Protein AF-A0A8J4TNG2-F1 (afdb_monomer_lite)

Sequence (404 aa):
MTASLLCIRSDELREALTSHCVVARGETIVRPNTVEKATEVRDAMSKALEEDKEQNIGILDIFGFENFKRNSFEQLCINIANEQIQFYFNQHIFAWEQDEYLNEGVDVRVIEYEDNRPLLDLFLQKPMEKFEDNLKSKNFSRPMRVDLGFGINHYAGKVVYNASGFLSKNRDTLPADIILLLRSSENELISRLVTNPLTKTGNLAHTKAKGTGSGKFGSRQPSPQRSVNIVKGENGAESIHHPRETTNMRTQTVASYFRYSLMDLLSKMVAGQPHFVRCIKPNNERQAHNFDKEKVLIQLRYTGILETAKIRRQGYSHRILFANFIQRYYMLAFRVDEEPAVSPETCTAILEKTKLENWALGKTKDSFHVLMFSSAFRGHMVRKSMADDKTKAKQDAVIVQLQA

pLDDT: mean 72.47, std 20.65, range [26.12, 95.56]

Radius of gyration: 33.09 Å; chains: 1; bounding box: 80×75×89 Å

Foldseek 3Di:
DVCVVVVHDPVVVVQVLQWDWDDDPNDIDIDGDDPVSSVVSVVVVVVVVPPPPPPDDDDDDADFQDADPEAELVNVLRLLLNLVVVQVVCCVVQVVVVVQCVQQVHDADPQDDDDCVLVNCLQQPDDDPCVVVSCVDPQKDDDPPDVQWIWGQGQLGIHIHRHVCVVVQFLPDDPPVVLVVQCPDPPPVSVVVSVFDADQLRHRPDPPPDDDDDDDDDDDDDDDDDDDDDDDDDDDDDDPDDPPPPPPPPRQTPSSSSSVNSVVVVVVVVVDDDDDDQDADQDDVPDPPRGDPVRRVSSCSRSCVVVVLVSQLSFQVDWAFLVRQCVLQVVLQHPPPDDDDSDPVSNVSSCVSVVQPAWDWTDHPVTITIGHRPCSQQDDDDDDDDDDDPVCPVVVVSVVVSND

Secondary structure (DSSP, 8-state):
-HHHHTT--HHHHHHHHHEEEEEETTEEEEEEPPHHHHHHHHHHHHHHHS------------------SSB-HHHHHHHHHHHHHHHHHHHHHHHHHHHHHHHTT-----------HHHHHHHHS---TTHHHHTTSTTEE--TTSTTEEEEEETTEEEEEE-TTHHHHHH----HHHHHHHHT-S-HHHHHHHHSPBPTTSSB----------------PPPPPPP-PPPP---------------------HHHHHHHHHHHHHHHHHHS---------S-SS--TT---HHHHHHHHHHTSHHHHHHHHTTTT-EEEEHHHHHHHHGGGTS-TT----SSHHHHHHHHHHTT--SEEEEE-SS-EEEEE-HHHHH-S-SS------GGGHHHHHHHHTT--

InterPro domains:
  IPR001609 Myosin head, motor domain-like [PF00063] (125-365)
  IPR001609 Myosin head, motor domain-like [PS51456] (1-381)
  IPR001609 Myosin head, motor domain-like [SM00242] (1-380)
  IPR027417 P-loop containing nucleoside triphosphate hydrolase [SSF52540] (2-389)
  IPR036961 Kinesin motor domain superfamily [G3DSA:3.40.850.10] (237-315)
  IPR052409 Myosin-III family with kinase activity [PTHR46256] (129-365)

Organism: Clarias magur (NCBI:txid1594786)

Structure (mmCIF, N/CA/C/O backbone):
data_AF-A0A8J4TNG2-F1
#
_entry.id   AF-A0A8J4TNG2-F1
#
loop_
_atom_site.group_PDB
_atom_site.id
_atom_site.type_symbol
_atom_site.label_atom_id
_atom_site.label_alt_id
_atom_site.label_comp_id
_atom_site.label_asym_id
_atom_site.label_entity_id
_atom_site.label_seq_id
_atom_site.pdbx_PDB_ins_code
_atom_site.Cartn_x
_atom_site.Cartn_y
_atom_site.Cartn_z
_atom_site.occupancy
_atom_site.B_iso_or_equiv
_atom_site.auth_seq_id
_atom_site.auth_comp_id
_atom_site.auth_asym_id
_atom_site.auth_atom_id
_atom_site.pdbx_PDB_model_num
ATOM 1 N N . MET A 1 1 ? 4.036 47.912 0.583 1.00 74.25 1 MET A N 1
ATOM 2 C CA . MET A 1 1 ? 2.914 47.132 1.151 1.00 74.25 1 MET A CA 1
ATOM 3 C C . MET A 1 1 ? 3.245 45.640 1.186 1.00 74.25 1 MET A C 1
ATOM 5 O O . MET A 1 1 ? 3.401 45.121 2.278 1.00 74.25 1 MET A O 1
ATOM 9 N N . THR A 1 2 ? 3.482 44.978 0.046 1.00 78.44 2 THR A N 1
ATOM 10 C CA . THR A 1 2 ? 3.818 43.535 -0.027 1.00 78.44 2 THR A CA 1
ATOM 11 C C . THR A 1 2 ? 5.034 43.126 0.815 1.00 78.44 2 THR A C 1
ATOM 13 O O . THR A 1 2 ? 4.962 42.144 1.539 1.00 78.44 2 THR A O 1
ATOM 16 N N . ALA A 1 3 ? 6.116 43.915 0.808 1.00 83.25 3 ALA A N 1
ATOM 17 C CA . ALA A 1 3 ? 7.302 43.654 1.636 1.00 83.25 3 ALA A CA 1
ATOM 18 C C . ALA A 1 3 ? 6.984 43.608 3.145 1.00 83.25 3 ALA A C 1
ATOM 20 O O . ALA A 1 3 ? 7.478 42.746 3.860 1.00 83.25 3 ALA A O 1
ATOM 21 N N . SER A 1 4 ? 6.085 44.484 3.609 1.00 84.38 4 SER A N 1
ATOM 22 C CA . SER A 1 4 ? 5.652 44.527 5.011 1.00 84.38 4 SER A CA 1
ATOM 23 C C . SER A 1 4 ? 4.797 43.322 5.399 1.00 84.38 4 SER A C 1
ATOM 25 O O . SER A 1 4 ? 4.896 42.866 6.528 1.00 84.38 4 SER A O 1
ATOM 27 N N . LEU A 1 5 ? 3.967 42.817 4.479 1.00 82.19 5 LEU A N 1
ATOM 28 C CA . LEU A 1 5 ? 3.158 41.608 4.680 1.00 82.19 5 LEU A CA 1
ATOM 29 C C . LEU A 1 5 ? 4.022 40.343 4.731 1.00 82.19 5 LEU A C 1
ATOM 31 O O . LEU A 1 5 ? 3.733 39.437 5.499 1.00 82.19 5 LEU A O 1
ATOM 35 N N . LEU A 1 6 ? 5.089 40.301 3.929 1.00 81.25 6 LEU A N 1
ATOM 36 C CA . LEU A 1 6 ? 6.048 39.194 3.902 1.00 81.25 6 LEU A CA 1
ATOM 37 C C . LEU A 1 6 ? 7.115 39.289 5.004 1.00 81.25 6 LEU A C 1
ATOM 39 O O . LEU A 1 6 ? 7.963 38.408 5.089 1.00 81.25 6 LEU A O 1
ATOM 43 N N . CYS A 1 7 ? 7.095 40.344 5.829 1.00 85.12 7 CYS A N 1
ATOM 44 C CA . CYS A 1 7 ? 8.123 40.639 6.833 1.00 85.12 7 CYS A CA 1
ATOM 45 C C . CYS A 1 7 ? 9.551 40.730 6.248 1.00 85.12 7 CYS A C 1
ATOM 47 O O . CYS A 1 7 ? 10.519 40.332 6.892 1.00 85.12 7 CYS A O 1
ATOM 49 N N . ILE A 1 8 ? 9.688 41.274 5.032 1.00 90.44 8 ILE A N 1
ATOM 50 C CA . ILE A 1 8 ? 10.969 41.471 4.333 1.00 90.44 8 ILE A CA 1
ATOM 51 C C . ILE A 1 8 ? 11.224 42.968 4.136 1.00 90.44 8 ILE A C 1
ATOM 53 O O . ILE A 1 8 ? 10.305 43.781 3.991 1.00 90.44 8 ILE A O 1
ATOM 57 N N . ARG A 1 9 ? 12.500 43.346 4.094 1.00 90.94 9 ARG A N 1
ATOM 58 C CA . ARG A 1 9 ? 12.942 44.700 3.767 1.00 90.94 9 ARG A CA 1
ATOM 59 C C . ARG A 1 9 ? 12.542 45.101 2.340 1.00 90.94 9 ARG A C 1
ATOM 61 O O . ARG A 1 9 ? 12.769 44.378 1.371 1.00 90.94 9 ARG A O 1
ATOM 68 N N . SER A 1 10 ? 11.921 46.273 2.195 1.00 88.69 10 SER A N 1
ATOM 69 C CA . SER A 1 10 ? 11.359 46.713 0.907 1.00 88.69 10 SER A CA 1
ATOM 70 C C . SER A 1 10 ? 12.417 47.038 -0.152 1.00 88.69 10 SER A C 1
ATOM 72 O O . SER A 1 10 ? 12.119 46.967 -1.344 1.00 88.69 10 SER A O 1
ATOM 74 N N . ASP A 1 11 ? 13.611 47.440 0.268 1.00 88.81 11 ASP A N 1
ATOM 75 C CA . ASP A 1 11 ? 14.777 47.690 -0.576 1.00 88.81 11 ASP A CA 1
ATOM 76 C C . ASP A 1 11 ? 15.339 46.387 -1.152 1.00 88.81 11 ASP A C 1
ATOM 78 O O . ASP A 1 11 ? 15.515 46.296 -2.367 1.00 88.81 11 ASP A O 1
ATOM 82 N N . GLU A 1 12 ? 15.497 45.363 -0.313 1.00 87.69 12 GLU A N 1
ATOM 83 C CA . GLU A 1 12 ? 15.986 44.039 -0.717 1.00 87.69 12 GLU A CA 1
ATOM 84 C C . GLU A 1 12 ? 15.011 43.340 -1.671 1.00 87.69 12 GLU A C 1
ATOM 86 O O . GLU A 1 12 ? 15.417 42.814 -2.706 1.00 87.69 12 GLU A O 1
ATOM 91 N N . LEU A 1 13 ? 13.701 43.397 -1.387 1.00 85.94 13 LEU A N 1
ATOM 92 C CA . LEU A 1 13 ? 12.690 42.819 -2.278 1.00 85.94 13 LEU A CA 1
ATOM 93 C C . LEU A 1 13 ? 12.678 43.509 -3.651 1.00 85.94 13 LEU A C 1
ATOM 95 O O . LEU A 1 13 ? 12.526 42.858 -4.684 1.00 85.94 13 LEU A O 1
ATOM 99 N N . ARG A 1 14 ? 12.848 44.835 -3.678 1.00 88.50 14 ARG A N 1
ATOM 100 C CA . ARG A 1 14 ? 12.919 45.591 -4.933 1.00 88.50 14 ARG A CA 1
ATOM 101 C C . ARG A 1 14 ? 14.152 45.189 -5.734 1.00 88.50 14 ARG A C 1
ATOM 103 O O . ARG A 1 14 ? 14.027 44.958 -6.935 1.00 88.50 14 ARG A O 1
ATOM 110 N N . GLU A 1 15 ? 15.314 45.104 -5.096 1.00 88.06 15 GLU A N 1
ATOM 111 C CA . GLU A 1 15 ? 16.556 44.691 -5.752 1.00 88.06 15 GLU A CA 1
ATOM 112 C C . GLU A 1 15 ? 16.454 43.261 -6.297 1.00 88.06 15 GLU A C 1
ATOM 114 O O . GLU A 1 15 ? 16.780 43.030 -7.458 1.00 88.06 15 GLU A O 1
ATOM 119 N N . ALA A 1 16 ? 15.884 42.331 -5.528 1.00 85.25 16 ALA A N 1
ATOM 120 C CA . ALA A 1 16 ? 15.687 40.945 -5.952 1.00 85.25 16 ALA A CA 1
ATOM 121 C C . ALA A 1 16 ? 14.748 40.793 -7.167 1.00 85.25 16 ALA A C 1
ATOM 123 O O . ALA A 1 16 ? 14.960 39.922 -8.009 1.00 85.25 16 ALA A O 1
ATOM 124 N N . LEU A 1 17 ? 13.712 41.632 -7.286 1.00 87.94 17 LEU A N 1
ATOM 125 C CA . LEU A 1 17 ? 12.799 41.609 -8.438 1.00 87.94 17 LEU A CA 1
ATOM 126 C C . LEU A 1 17 ? 13.401 42.294 -9.675 1.00 87.94 17 LEU A C 1
ATOM 128 O O . LEU A 1 17 ? 13.144 41.893 -10.814 1.00 87.94 17 LEU A O 1
ATOM 132 N N . THR A 1 18 ? 14.195 43.343 -9.462 1.00 90.69 18 THR A N 1
ATOM 133 C CA . THR A 1 18 ? 14.690 44.219 -10.536 1.00 90.69 18 THR A CA 1
ATOM 134 C C . THR A 1 18 ? 16.108 43.915 -10.988 1.00 90.69 18 THR A C 1
ATOM 136 O O . THR A 1 18 ? 16.517 44.445 -12.016 1.00 90.69 18 THR A O 1
ATOM 139 N N . SER A 1 19 ? 16.825 43.025 -10.308 1.00 87.75 19 SER A N 1
ATOM 140 C CA . SER A 1 19 ? 18.184 42.620 -10.659 1.00 87.75 19 SER A CA 1
ATOM 141 C C . SER A 1 19 ? 18.337 41.103 -10.592 1.00 87.75 19 SER A C 1
ATOM 143 O O . SER A 1 19 ? 17.627 40.416 -9.863 1.00 87.75 19 SER A O 1
ATOM 145 N N . HIS A 1 20 ? 19.276 40.560 -11.358 1.00 83.88 20 HIS A N 1
ATOM 146 C CA . HIS A 1 20 ? 19.716 39.176 -11.226 1.00 83.88 20 HIS A CA 1
ATOM 147 C C . HIS A 1 20 ? 21.227 39.126 -11.028 1.00 83.88 20 HIS A C 1
ATOM 149 O O . HIS A 1 20 ? 21.980 39.945 -11.559 1.00 83.88 20 HIS A O 1
ATOM 155 N N . CYS A 1 21 ? 21.666 38.142 -10.255 1.00 81.38 21 CYS A N 1
ATOM 156 C CA . CYS A 1 21 ? 23.065 37.924 -9.943 1.00 81.38 21 CYS A CA 1
ATOM 157 C C . CYS A 1 21 ? 23.596 36.710 -10.714 1.00 81.38 21 CYS A C 1
ATOM 159 O O . CYS A 1 21 ? 22.976 35.646 -10.710 1.00 81.38 21 CYS A O 1
ATOM 161 N N . VAL A 1 22 ? 24.747 36.863 -11.370 1.00 77.69 22 VAL A N 1
ATOM 162 C CA . VAL A 1 22 ? 25.463 35.773 -12.038 1.00 77.69 22 VAL A CA 1
ATOM 163 C C . VAL A 1 22 ? 26.845 35.653 -11.418 1.00 77.69 22 VAL A C 1
ATOM 165 O O . VAL A 1 22 ? 27.636 36.593 -11.477 1.00 77.69 22 VAL A O 1
ATOM 168 N N . VAL A 1 23 ? 27.148 34.483 -10.857 1.00 77.31 23 VAL A N 1
ATOM 169 C CA . VAL A 1 23 ? 28.489 34.168 -10.359 1.00 77.31 23 VAL A CA 1
ATOM 170 C C . VAL A 1 23 ? 29.276 33.479 -11.468 1.00 77.31 23 VAL A C 1
ATOM 172 O O . VAL A 1 23 ? 28.905 32.394 -11.920 1.00 77.31 23 VAL A O 1
ATOM 175 N N . ALA A 1 24 ? 30.367 34.097 -11.911 1.00 71.62 24 ALA A N 1
ATOM 176 C CA . ALA A 1 24 ? 31.256 33.545 -12.924 1.00 71.62 24 ALA A CA 1
ATOM 177 C C . ALA A 1 24 ? 32.706 33.632 -12.440 1.00 71.62 24 ALA A C 1
ATOM 179 O O . ALA A 1 24 ? 33.205 34.710 -12.148 1.00 71.62 24 ALA A O 1
ATOM 180 N N . ARG A 1 25 ? 33.390 32.480 -12.367 1.00 72.81 25 ARG A N 1
ATOM 181 C CA . ARG A 1 25 ? 34.814 32.380 -11.980 1.00 72.81 25 ARG A CA 1
ATOM 182 C C . ARG A 1 25 ? 35.163 33.066 -10.645 1.00 72.81 25 ARG A C 1
ATOM 184 O O . ARG A 1 25 ? 36.247 33.611 -10.502 1.00 72.81 25 ARG A O 1
ATOM 191 N N . GLY A 1 26 ? 34.257 33.005 -9.668 1.00 78.94 26 GLY A N 1
ATOM 192 C CA . GLY A 1 26 ? 34.464 33.590 -8.337 1.00 78.94 26 GLY A CA 1
ATOM 193 C C . GLY A 1 26 ? 34.082 35.067 -8.219 1.00 78.94 26 GLY A C 1
ATOM 194 O O . GLY A 1 26 ? 34.108 35.594 -7.112 1.00 78.94 26 GLY A O 1
ATOM 195 N N . GLU A 1 27 ? 33.669 35.714 -9.312 1.00 77.56 27 GLU A N 1
ATOM 196 C CA . GLU A 1 27 ? 33.143 37.079 -9.297 1.00 77.56 27 GLU A CA 1
ATOM 197 C C . GLU A 1 27 ? 31.615 37.085 -9.374 1.00 77.56 27 GLU A C 1
ATOM 199 O O . GLU A 1 27 ? 31.002 36.334 -10.141 1.00 77.56 27 GLU A O 1
ATOM 204 N N . THR A 1 28 ? 31.008 37.962 -8.579 1.00 80.38 28 THR A N 1
ATOM 205 C CA . THR A 1 28 ? 29.560 38.153 -8.478 1.00 80.38 28 THR A CA 1
ATOM 206 C C . THR A 1 28 ? 29.169 39.372 -9.305 1.00 80.38 28 THR A C 1
ATOM 208 O O . THR A 1 28 ? 29.466 40.502 -8.925 1.00 80.38 28 THR A O 1
ATOM 211 N N . ILE A 1 29 ? 28.503 39.156 -10.439 1.00 83.19 29 ILE A N 1
ATOM 212 C CA . ILE A 1 29 ? 28.058 40.231 -11.330 1.00 83.19 29 ILE A CA 1
ATOM 213 C C . ILE A 1 29 ? 26.553 40.423 -11.155 1.00 83.19 29 ILE A C 1
ATOM 215 O O . ILE A 1 29 ? 25.762 39.548 -11.514 1.00 83.19 29 ILE A O 1
ATOM 219 N N . VAL A 1 30 ? 26.154 41.589 -10.647 1.00 83.81 30 VAL A N 1
ATOM 220 C CA . VAL A 1 30 ? 24.746 41.995 -10.543 1.00 83.81 30 VAL A CA 1
ATOM 221 C C . VAL A 1 30 ? 24.356 42.762 -11.802 1.00 83.81 30 VAL A C 1
ATOM 223 O O . VAL A 1 30 ? 25.046 43.697 -12.209 1.00 83.81 30 VAL A O 1
ATOM 226 N N . ARG A 1 31 ? 23.261 42.357 -12.449 1.00 84.94 31 ARG A N 1
ATOM 227 C CA . ARG A 1 31 ? 22.734 43.006 -13.654 1.00 84.94 31 ARG A CA 1
ATOM 228 C C . ARG A 1 31 ? 21.263 43.373 -13.469 1.00 84.94 31 ARG A C 1
ATOM 230 O O . ARG A 1 31 ? 20.512 42.544 -12.957 1.00 84.94 31 ARG A O 1
ATOM 237 N N . PRO A 1 32 ? 20.824 44.557 -13.930 1.00 89.06 32 PRO A N 1
ATOM 238 C CA . PRO A 1 32 ? 19.413 44.910 -13.909 1.00 89.06 32 PRO A CA 1
ATOM 239 C C . PRO A 1 32 ? 18.622 44.024 -14.884 1.00 89.06 32 PRO A C 1
ATOM 241 O O . PRO A 1 32 ? 19.081 43.695 -15.981 1.00 89.06 32 PRO A O 1
ATOM 244 N N . ASN A 1 33 ? 17.423 43.634 -14.472 1.00 88.75 33 ASN A N 1
ATOM 245 C CA . ASN A 1 33 ? 16.439 42.933 -15.285 1.00 88.75 33 ASN A CA 1
ATOM 246 C C . ASN A 1 33 ? 15.771 43.906 -16.264 1.00 88.75 33 ASN A C 1
ATOM 248 O O . ASN A 1 33 ? 15.569 45.081 -15.957 1.00 88.75 33 ASN A O 1
ATOM 252 N N . THR A 1 34 ? 15.365 43.402 -17.432 1.00 92.56 34 THR A N 1
ATOM 253 C CA . THR A 1 34 ? 14.407 44.130 -18.277 1.00 92.56 34 THR A CA 1
ATOM 254 C C . THR A 1 34 ? 13.025 44.130 -17.620 1.00 92.56 34 THR A C 1
ATOM 256 O O . THR A 1 34 ? 12.757 43.332 -16.717 1.00 92.56 34 THR A O 1
ATOM 259 N N . VAL A 1 35 ? 12.124 44.999 -18.083 1.00 91.50 35 VAL A N 1
ATOM 260 C CA . VAL A 1 35 ? 10.753 45.100 -17.550 1.00 91.50 35 VAL A CA 1
ATOM 261 C C . VAL A 1 35 ? 10.000 43.773 -17.695 1.00 91.50 35 VAL A C 1
ATOM 263 O O . VAL A 1 35 ? 9.304 43.345 -16.772 1.00 91.50 35 VAL A O 1
ATOM 266 N N . GLU A 1 36 ? 10.191 43.077 -18.817 1.00 90.44 36 GLU A N 1
ATOM 267 C CA . GLU A 1 36 ? 9.600 41.763 -19.078 1.00 90.44 36 GLU A CA 1
ATOM 268 C C . GLU A 1 36 ? 10.143 40.727 -18.094 1.00 90.44 36 GLU A C 1
ATOM 270 O O . GLU A 1 36 ? 9.377 39.979 -17.490 1.00 90.44 36 GLU A O 1
ATOM 275 N N . LYS A 1 37 ? 11.462 40.723 -17.860 1.00 86.06 37 LYS A N 1
ATOM 276 C CA . LYS A 1 37 ? 12.088 39.765 -16.946 1.00 86.06 37 LYS A CA 1
ATOM 277 C C . LYS A 1 37 ? 11.698 40.016 -15.491 1.00 86.06 37 LYS A C 1
ATOM 279 O O . LYS A 1 37 ? 11.418 39.064 -14.771 1.00 86.06 37 LYS A O 1
ATOM 284 N N . ALA A 1 38 ? 11.626 41.275 -15.067 1.00 89.31 38 ALA A N 1
ATOM 285 C CA . ALA A 1 38 ? 11.160 41.640 -13.731 1.00 89.31 38 ALA A CA 1
ATOM 286 C C . ALA A 1 38 ? 9.687 41.241 -13.512 1.00 89.31 38 ALA A C 1
ATOM 288 O O . ALA A 1 38 ? 9.320 40.777 -12.433 1.00 89.31 38 ALA A O 1
ATOM 289 N N . THR A 1 39 ? 8.857 41.361 -14.553 1.00 89.94 39 THR A N 1
ATOM 290 C CA . THR A 1 39 ? 7.461 40.892 -14.557 1.00 89.94 39 THR A CA 1
ATOM 291 C C . THR A 1 39 ? 7.391 39.371 -14.398 1.00 89.94 39 THR A C 1
ATOM 293 O O . THR A 1 39 ? 6.689 38.897 -13.511 1.00 89.94 39 THR A O 1
ATOM 296 N N . GLU A 1 40 ? 8.179 38.606 -15.164 1.00 88.69 40 GLU A N 1
ATOM 297 C CA . GLU A 1 40 ? 8.251 37.141 -15.027 1.00 88.69 40 GLU A CA 1
ATOM 298 C C . GLU A 1 40 ? 8.681 36.697 -13.621 1.00 88.69 40 GLU A C 1
ATOM 300 O O . GLU A 1 40 ? 8.115 35.754 -13.071 1.00 88.69 40 GLU A O 1
ATOM 305 N N . VAL A 1 41 ? 9.683 37.361 -13.032 1.00 87.69 41 VAL A N 1
ATOM 306 C CA . VAL A 1 41 ? 10.182 37.040 -11.683 1.00 87.69 41 VAL A CA 1
ATOM 307 C C . VAL A 1 41 ? 9.118 37.340 -10.627 1.00 87.69 41 VAL A C 1
ATOM 309 O O . VAL A 1 41 ? 8.899 36.520 -9.736 1.00 87.69 41 VAL A O 1
ATOM 312 N N . ARG A 1 42 ? 8.416 38.473 -10.744 1.00 89.50 42 ARG A N 1
ATOM 313 C CA . ARG A 1 42 ? 7.298 38.820 -9.857 1.00 89.50 42 ARG A CA 1
ATOM 314 C C . ARG A 1 42 ? 6.172 37.791 -9.950 1.00 89.50 42 ARG A C 1
ATOM 316 O O . ARG A 1 42 ? 5.671 37.363 -8.916 1.00 89.50 42 ARG A O 1
ATOM 323 N N . ASP A 1 43 ? 5.787 37.379 -11.153 1.00 85.62 43 ASP A N 1
ATOM 324 C CA . ASP A 1 43 ? 4.693 36.421 -11.337 1.00 85.62 43 ASP A CA 1
ATOM 325 C C . ASP A 1 43 ? 5.093 35.019 -10.845 1.00 85.62 43 ASP A C 1
ATOM 327 O O . ASP A 1 43 ? 4.292 34.330 -10.218 1.00 85.62 43 ASP A O 1
ATOM 331 N N . ALA A 1 44 ? 6.355 34.616 -11.040 1.00 82.94 44 ALA A N 1
ATOM 332 C CA . ALA A 1 44 ? 6.899 33.385 -10.467 1.00 82.94 44 ALA A CA 1
ATOM 333 C C . ALA A 1 44 ? 6.926 33.421 -8.930 1.00 82.94 44 ALA A C 1
ATOM 335 O O . ALA A 1 44 ? 6.588 32.423 -8.297 1.00 82.94 44 ALA A O 1
ATOM 336 N N . MET A 1 45 ? 7.285 34.563 -8.333 1.00 85.62 45 MET A N 1
ATOM 337 C CA . MET A 1 45 ? 7.216 34.779 -6.886 1.00 85.62 45 MET A CA 1
ATOM 338 C C . MET A 1 45 ? 5.770 34.718 -6.382 1.00 85.62 45 MET A C 1
ATOM 340 O O . MET A 1 45 ? 5.511 34.022 -5.409 1.00 85.62 45 MET A O 1
ATOM 344 N N . SER A 1 46 ? 4.829 35.394 -7.052 1.00 82.44 46 SER A N 1
ATOM 345 C CA . SER A 1 46 ? 3.400 35.342 -6.707 1.00 82.44 46 SER A CA 1
ATOM 346 C C . SER A 1 46 ? 2.894 33.908 -6.737 1.00 82.44 46 SER A C 1
ATOM 348 O O . SER A 1 46 ? 2.284 33.454 -5.781 1.00 82.44 46 SER A O 1
ATOM 350 N N . LYS A 1 47 ? 3.245 33.156 -7.784 1.00 76.56 47 LYS A N 1
ATOM 351 C CA . LYS A 1 47 ? 2.879 31.749 -7.910 1.00 76.56 47 LYS A CA 1
ATOM 352 C C . LYS A 1 47 ? 3.520 30.850 -6.847 1.00 76.56 47 LYS A C 1
ATOM 354 O O . LYS A 1 47 ? 2.931 29.853 -6.463 1.00 76.56 47 LYS A O 1
ATOM 359 N N . ALA A 1 48 ? 4.738 31.155 -6.409 1.00 74.12 48 ALA A N 1
ATOM 360 C CA . ALA A 1 48 ? 5.391 30.411 -5.335 1.00 74.12 48 ALA A CA 1
ATOM 361 C C . ALA A 1 48 ? 4.789 30.722 -3.951 1.00 74.12 48 ALA A C 1
ATOM 363 O O . ALA A 1 48 ? 4.899 29.897 -3.049 1.00 74.12 48 ALA A O 1
ATOM 364 N N . LEU A 1 49 ? 4.193 31.908 -3.786 1.00 74.69 49 LEU A N 1
ATOM 365 C CA . LEU A 1 49 ? 3.512 32.350 -2.564 1.00 74.69 49 LEU A CA 1
ATOM 366 C C . LEU A 1 49 ? 2.030 31.960 -2.531 1.00 74.69 49 LEU A C 1
ATOM 368 O O . LEU A 1 49 ? 1.453 31.837 -1.452 1.00 74.69 49 LEU A O 1
ATOM 372 N N . GLU A 1 50 ? 1.413 31.774 -3.694 1.00 68.62 50 GLU A N 1
ATOM 373 C CA . GLU A 1 50 ? 0.139 31.082 -3.824 1.00 68.62 50 GLU A CA 1
ATOM 374 C C . GLU A 1 50 ? 0.376 29.602 -3.509 1.00 68.62 50 GLU A C 1
ATOM 376 O O . GLU A 1 50 ? 0.744 28.805 -4.370 1.00 68.62 50 GLU A O 1
ATOM 381 N N . GLU A 1 51 ? 0.188 29.223 -2.244 1.00 54.88 51 GLU A N 1
ATOM 382 C CA . GLU A 1 51 ? -0.113 27.832 -1.925 1.00 54.88 51 GLU A CA 1
ATOM 383 C C . GLU A 1 51 ? -1.344 27.452 -2.752 1.00 54.88 51 GLU A C 1
ATOM 385 O O . GLU A 1 51 ? -2.409 28.051 -2.572 1.00 54.88 51 GLU A O 1
ATOM 390 N N . ASP A 1 52 ? -1.199 26.492 -3.670 1.00 55.16 52 ASP A N 1
ATOM 391 C CA . ASP A 1 52 ? -2.328 25.842 -4.335 1.00 55.16 52 ASP A CA 1
ATOM 392 C C . ASP A 1 52 ? -3.215 25.242 -3.230 1.00 55.16 52 ASP A C 1
ATOM 394 O O . ASP A 1 52 ? -3.039 24.106 -2.793 1.00 55.16 52 ASP A O 1
ATOM 398 N N . LYS A 1 53 ? -4.184 26.028 -2.749 1.00 52.88 53 LYS A N 1
ATOM 399 C CA . LYS A 1 53 ? -5.259 25.600 -1.842 1.00 52.88 53 LYS A CA 1
ATOM 400 C C . LYS A 1 53 ? -6.298 24.748 -2.571 1.00 52.88 53 LYS A C 1
ATOM 402 O O . LYS A 1 53 ? -7.417 24.582 -2.087 1.00 52.88 53 LYS A O 1
ATOM 407 N N . GLU A 1 54 ? -5.960 24.219 -3.742 1.00 62.78 54 GLU A N 1
ATOM 408 C CA . GLU A 1 54 ? -6.767 23.209 -4.397 1.00 62.78 54 GLU A CA 1
ATOM 409 C C . GLU A 1 54 ? -6.630 21.905 -3.612 1.00 62.78 54 GLU A C 1
ATOM 411 O O . GLU A 1 54 ? -5.605 21.219 -3.634 1.00 62.78 54 GLU A O 1
ATOM 416 N N . GLN A 1 55 ? -7.691 21.569 -2.879 1.00 73.75 55 GLN A N 1
ATOM 417 C CA . GLN A 1 55 ? -7.839 20.241 -2.308 1.00 73.75 55 GLN A CA 1
ATOM 418 C C . GLN A 1 55 ? -7.966 19.241 -3.455 1.00 73.75 55 GLN A C 1
ATOM 420 O O . GLN A 1 55 ? -8.986 19.168 -4.136 1.00 73.75 55 GLN A O 1
ATOM 425 N N . ASN A 1 56 ? -6.905 18.473 -3.667 1.00 79.44 56 ASN A N 1
ATOM 426 C CA . ASN A 1 56 ? -6.837 17.467 -4.711 1.00 79.44 56 ASN A CA 1
ATOM 427 C C . ASN A 1 56 ? -7.091 16.080 -4.116 1.00 79.44 56 ASN A C 1
ATOM 429 O O . ASN A 1 56 ? -6.424 15.672 -3.165 1.00 79.44 56 ASN A O 1
ATOM 433 N N . ILE A 1 57 ? -8.031 15.333 -4.700 1.00 86.56 57 ILE A N 1
ATOM 434 C CA . ILE A 1 57 ? -8.241 13.917 -4.379 1.00 86.56 57 ILE A CA 1
ATOM 435 C C . ILE A 1 57 ? -7.473 13.080 -5.401 1.00 86.56 57 ILE A C 1
ATOM 437 O O . ILE A 1 57 ? -7.804 13.064 -6.586 1.00 86.56 57 ILE A O 1
ATOM 441 N N . GLY A 1 58 ? -6.441 12.377 -4.937 1.00 87.25 58 GLY A N 1
ATOM 442 C CA . GLY A 1 58 ? -5.689 11.421 -5.746 1.00 87.25 58 GLY A CA 1
ATOM 443 C C . GLY A 1 58 ? -6.301 10.025 -5.671 1.00 87.25 58 GLY A C 1
ATOM 444 O O . GLY A 1 58 ? -6.477 9.488 -4.580 1.00 87.25 58 GLY A O 1
ATOM 445 N N . ILE A 1 59 ? -6.583 9.416 -6.823 1.00 91.06 59 ILE A N 1
ATOM 446 C CA . ILE A 1 59 ? -6.982 8.006 -6.913 1.00 91.06 59 ILE A CA 1
ATOM 447 C C . ILE A 1 59 ? -5.796 7.215 -7.456 1.00 91.06 59 ILE A C 1
ATOM 449 O O . ILE A 1 59 ? -5.324 7.471 -8.563 1.00 91.06 59 ILE A O 1
ATOM 453 N N . LEU A 1 60 ? -5.319 6.256 -6.666 1.00 90.12 60 LEU A N 1
ATOM 454 C CA . LEU A 1 60 ? -4.257 5.341 -7.056 1.00 90.12 60 LEU A CA 1
ATOM 455 C C . LEU A 1 60 ? -4.861 3.980 -7.406 1.00 90.12 60 LEU A C 1
ATOM 457 O O . LEU A 1 60 ? -5.341 3.273 -6.523 1.00 90.12 60 LEU A O 1
ATOM 461 N N . ASP A 1 61 ? -4.794 3.616 -8.684 1.00 91.44 61 ASP A N 1
ATOM 462 C CA . ASP A 1 61 ? -5.130 2.279 -9.172 1.00 91.44 61 ASP A CA 1
ATOM 463 C C . ASP A 1 61 ? -3.842 1.548 -9.565 1.00 91.44 61 ASP A C 1
ATOM 465 O O . ASP A 1 61 ? -3.112 1.982 -10.458 1.00 91.44 61 ASP A O 1
ATOM 469 N N . ILE A 1 62 ? -3.522 0.475 -8.844 1.00 89.31 62 ILE A N 1
ATOM 470 C CA . ILE A 1 62 ? -2.299 -0.307 -9.033 1.00 89.31 62 ILE A CA 1
ATOM 471 C C . ILE A 1 62 ? -2.580 -1.798 -8.902 1.00 89.31 62 ILE A C 1
ATOM 473 O O . ILE A 1 62 ? -3.511 -2.231 -8.219 1.00 89.31 62 ILE A O 1
ATOM 477 N N . PHE A 1 63 ? -1.702 -2.598 -9.500 1.00 89.00 63 PHE A N 1
ATOM 478 C CA . PHE A 1 63 ? -1.711 -4.040 -9.301 1.00 89.00 63 PHE A CA 1
ATOM 479 C C . PHE A 1 63 ? -1.453 -4.396 -7.833 1.00 89.00 63 PHE A C 1
ATOM 481 O O . PHE A 1 63 ? -0.507 -3.906 -7.209 1.00 89.00 63 PHE A O 1
ATOM 488 N N . GLY A 1 64 ? -2.283 -5.292 -7.299 1.00 89.38 64 GLY A N 1
ATOM 489 C CA . GLY A 1 64 ? -2.022 -5.943 -6.020 1.00 89.38 64 GLY A CA 1
ATOM 490 C C . GLY A 1 64 ? -0.874 -6.951 -6.117 1.00 89.38 64 GLY A C 1
ATOM 491 O O . GLY A 1 64 ? -0.364 -7.232 -7.197 1.00 89.38 64 GLY A O 1
ATOM 492 N N . PHE A 1 65 ? -0.490 -7.515 -4.976 1.00 92.06 65 PHE A N 1
ATOM 493 C CA . PHE A 1 65 ? 0.558 -8.530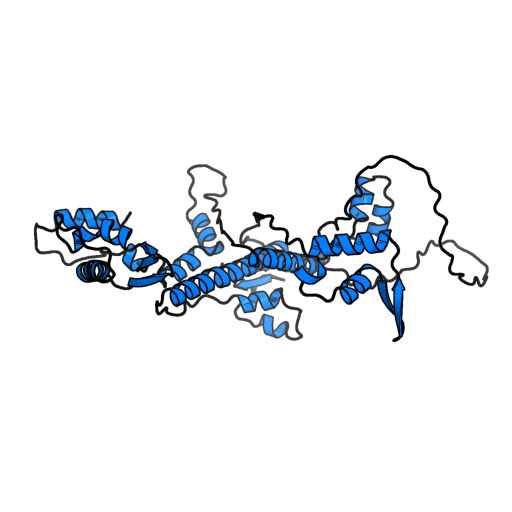 -4.895 1.00 92.06 65 PHE A CA 1
ATOM 494 C C . PHE A 1 65 ? 0.262 -9.747 -5.794 1.00 92.06 65 PHE A C 1
ATOM 496 O O . PHE A 1 65 ? -0.827 -10.329 -5.739 1.00 92.06 65 PHE A O 1
ATOM 503 N N . GLU A 1 66 ? 1.250 -10.164 -6.586 1.00 90.88 66 GLU A N 1
ATOM 504 C CA . GLU A 1 66 ? 1.139 -11.241 -7.570 1.00 90.88 66 GLU A CA 1
ATOM 505 C C . GLU A 1 66 ? 2.009 -12.446 -7.200 1.00 90.88 66 GLU A C 1
ATOM 507 O O . GLU A 1 66 ? 3.189 -12.328 -6.873 1.00 90.88 66 GLU A O 1
ATOM 512 N N . ASN A 1 67 ? 1.438 -13.645 -7.314 1.00 91.56 67 ASN A N 1
ATOM 513 C CA . ASN A 1 67 ? 2.186 -14.890 -7.188 1.00 91.56 67 ASN A CA 1
ATOM 514 C C . ASN A 1 67 ? 1.653 -15.930 -8.173 1.00 91.56 67 ASN A C 1
ATOM 516 O O . ASN A 1 67 ? 0.632 -16.584 -7.944 1.00 91.56 67 ASN A O 1
ATOM 520 N N . PHE A 1 68 ? 2.349 -16.068 -9.295 1.00 90.44 68 PHE A N 1
ATOM 521 C CA . PHE A 1 68 ? 2.027 -17.005 -10.360 1.00 90.44 68 PHE A CA 1
ATOM 522 C C . PHE A 1 68 ? 2.938 -18.233 -10.335 1.00 90.44 68 PHE A C 1
ATOM 524 O O . PHE A 1 68 ? 3.945 -18.295 -9.632 1.00 90.44 68 PHE A O 1
ATOM 531 N N . LYS A 1 69 ? 2.625 -19.216 -11.191 1.00 89.31 69 LYS A N 1
ATOM 532 C CA . LYS A 1 69 ? 3.498 -20.382 -11.425 1.00 89.31 69 LYS A CA 1
ATOM 533 C C . LYS A 1 69 ? 4.888 -19.982 -11.940 1.00 89.31 69 LYS A C 1
ATOM 535 O O . LYS A 1 69 ? 5.848 -20.719 -11.741 1.00 89.31 69 LYS A O 1
ATOM 540 N N . ARG A 1 70 ? 4.985 -18.850 -12.644 1.00 89.50 70 ARG A N 1
ATOM 541 C CA . ARG A 1 70 ? 6.231 -18.271 -13.157 1.00 89.50 70 ARG A CA 1
ATOM 542 C C . ARG A 1 70 ? 6.195 -16.765 -12.926 1.00 89.50 70 ARG A C 1
ATOM 544 O O . ARG A 1 70 ? 5.423 -16.082 -13.587 1.00 89.50 70 ARG A O 1
ATOM 551 N N . ASN A 1 71 ? 7.025 -16.275 -12.011 1.00 93.50 71 ASN A N 1
ATOM 552 C CA . ASN A 1 71 ? 7.165 -14.848 -11.724 1.00 93.50 71 ASN A CA 1
ATOM 553 C C . ASN A 1 71 ? 8.450 -14.332 -12.377 1.00 93.50 71 ASN A C 1
ATOM 555 O O . ASN A 1 71 ? 9.495 -14.981 -12.271 1.00 93.50 71 ASN A O 1
ATOM 559 N N . SER A 1 72 ? 8.378 -13.195 -13.066 1.00 94.38 72 SER A N 1
ATOM 560 C CA . SER A 1 72 ? 9.529 -12.582 -13.735 1.00 94.38 72 SER A CA 1
ATOM 561 C C . SER A 1 72 ? 9.832 -11.196 -13.151 1.00 94.38 72 SER A C 1
ATOM 563 O O . SER A 1 72 ? 9.460 -10.898 -12.016 1.00 94.38 72 SER A O 1
ATOM 565 N N . PHE A 1 73 ? 10.561 -10.373 -13.900 1.00 91.75 73 PHE A N 1
ATOM 566 C CA . PHE A 1 73 ? 11.013 -9.047 -13.486 1.00 91.75 73 PHE A CA 1
ATOM 567 C C . PHE A 1 73 ? 9.835 -8.114 -13.178 1.00 91.75 73 PHE A C 1
ATOM 569 O O . PHE A 1 73 ? 9.867 -7.372 -12.204 1.00 91.75 73 PHE A O 1
ATOM 576 N N . GLU A 1 74 ? 8.763 -8.215 -13.958 1.00 91.62 74 GLU A N 1
ATOM 577 C CA . GLU A 1 74 ? 7.548 -7.418 -13.814 1.00 91.62 74 GLU A CA 1
ATOM 578 C C . GLU A 1 74 ? 6.849 -7.717 -12.483 1.00 91.62 74 GLU A C 1
ATOM 580 O O . GLU A 1 74 ? 6.569 -6.797 -11.718 1.00 91.62 74 GLU A O 1
ATOM 585 N N . GLN A 1 75 ? 6.662 -9.003 -12.154 1.00 94.94 75 GLN A N 1
ATOM 586 C CA . GLN A 1 75 ? 6.115 -9.423 -10.857 1.00 94.94 75 GLN A CA 1
ATOM 587 C C . GLN A 1 75 ? 7.002 -8.964 -9.700 1.00 94.94 75 GLN A C 1
ATOM 589 O O . GLN A 1 75 ? 6.483 -8.577 -8.659 1.00 94.94 75 GLN A O 1
ATOM 594 N N . LEU A 1 76 ? 8.332 -8.986 -9.864 1.00 94.06 76 LEU A N 1
ATOM 595 C CA . LEU A 1 76 ? 9.236 -8.475 -8.835 1.00 94.06 76 LEU A CA 1
ATOM 596 C C . LEU A 1 76 ? 8.994 -6.978 -8.597 1.00 94.06 76 LEU A C 1
ATOM 598 O O . LEU A 1 76 ? 8.832 -6.575 -7.451 1.00 94.06 76 LEU A O 1
ATOM 602 N N . CYS A 1 77 ? 8.908 -6.161 -9.650 1.00 92.38 77 CYS A N 1
ATOM 603 C CA . CYS A 1 77 ? 8.581 -4.739 -9.518 1.00 92.38 77 CYS A CA 1
ATOM 604 C C . CYS A 1 77 ? 7.212 -4.521 -8.852 1.00 92.38 77 CYS A C 1
ATOM 606 O O . CYS A 1 77 ? 7.114 -3.731 -7.914 1.00 92.38 77 CYS A O 1
ATOM 608 N N . ILE A 1 78 ? 6.175 -5.251 -9.275 1.00 92.94 78 ILE A N 1
ATOM 609 C CA . ILE A 1 78 ? 4.829 -5.164 -8.684 1.00 92.94 78 ILE A CA 1
ATOM 610 C C . ILE A 1 78 ? 4.868 -5.510 -7.192 1.00 92.94 78 ILE A C 1
ATOM 612 O O . ILE A 1 78 ? 4.338 -4.767 -6.364 1.00 92.94 78 ILE A O 1
ATOM 616 N N . ASN A 1 79 ? 5.533 -6.603 -6.823 1.00 94.12 79 ASN A N 1
ATOM 617 C CA . ASN A 1 79 ? 5.589 -7.055 -5.438 1.00 94.12 79 ASN A CA 1
ATOM 618 C C . ASN A 1 79 ? 6.435 -6.132 -4.558 1.00 94.12 79 ASN A C 1
ATOM 620 O O . ASN A 1 79 ? 6.051 -5.895 -3.419 1.00 94.12 79 ASN A O 1
ATOM 624 N N . ILE A 1 80 ? 7.518 -5.540 -5.074 1.00 92.75 80 ILE A N 1
ATOM 625 C CA . ILE A 1 80 ? 8.300 -4.526 -4.346 1.00 92.75 80 ILE A CA 1
ATOM 626 C C . ILE A 1 80 ? 7.511 -3.219 -4.170 1.00 92.75 80 ILE A C 1
ATOM 628 O O . ILE A 1 80 ? 7.592 -2.602 -3.109 1.00 92.75 80 ILE A O 1
ATOM 632 N N . ALA A 1 81 ? 6.703 -2.807 -5.154 1.00 93.00 81 ALA A N 1
ATOM 633 C CA . ALA A 1 81 ? 5.791 -1.674 -4.974 1.00 93.00 81 ALA A CA 1
ATOM 634 C C . ALA A 1 81 ? 4.753 -1.961 -3.877 1.00 93.00 81 ALA A C 1
ATOM 636 O O . ALA A 1 81 ? 4.541 -1.125 -2.999 1.00 93.00 81 ALA A O 1
ATOM 637 N N . ASN A 1 82 ? 4.155 -3.159 -3.883 1.00 91.75 82 ASN A N 1
ATOM 638 C CA . ASN A 1 82 ? 3.220 -3.587 -2.840 1.00 91.75 82 ASN A CA 1
ATOM 639 C C . ASN A 1 82 ? 3.892 -3.652 -1.461 1.00 91.75 82 ASN A C 1
ATOM 641 O O . ASN A 1 82 ? 3.310 -3.186 -0.489 1.00 91.75 82 ASN A O 1
ATOM 645 N N . GLU A 1 83 ? 5.124 -4.156 -1.375 1.00 91.31 83 GLU A N 1
ATOM 646 C CA . GLU A 1 83 ? 5.927 -4.183 -0.146 1.00 91.31 83 GLU A CA 1
ATOM 647 C C . GLU A 1 83 ? 6.105 -2.770 0.436 1.00 91.31 83 GLU A C 1
ATOM 649 O O . GLU A 1 83 ? 5.885 -2.541 1.624 1.00 91.31 83 GLU A O 1
ATOM 654 N N . GLN A 1 84 ? 6.437 -1.799 -0.418 1.00 90.75 84 GLN A N 1
ATOM 655 C CA . GLN A 1 84 ? 6.681 -0.414 -0.020 1.00 90.75 84 GLN A CA 1
ATOM 656 C C . GLN A 1 84 ? 5.398 0.306 0.414 1.00 90.75 84 GLN A C 1
ATOM 658 O O . GLN A 1 84 ? 5.413 1.079 1.374 1.00 90.75 84 GLN A O 1
ATOM 663 N N . ILE A 1 85 ? 4.283 0.049 -0.271 1.00 89.44 85 ILE A N 1
ATOM 664 C CA . ILE A 1 85 ? 2.970 0.592 0.097 1.00 89.44 85 ILE A CA 1
ATOM 665 C C . ILE A 1 85 ? 2.465 -0.060 1.383 1.00 89.44 85 ILE A C 1
ATOM 667 O O . ILE A 1 85 ? 1.888 0.626 2.222 1.00 89.44 85 ILE A O 1
ATOM 671 N N . GLN A 1 86 ? 2.709 -1.357 1.577 1.00 87.06 86 GLN A N 1
ATOM 672 C CA . GLN A 1 86 ? 2.360 -2.052 2.811 1.00 87.06 86 GLN A CA 1
ATOM 673 C C . GLN A 1 86 ? 3.193 -1.546 3.995 1.00 87.06 86 GLN A C 1
ATOM 675 O O . GLN A 1 86 ? 2.637 -1.339 5.070 1.00 87.06 86 GLN A O 1
ATOM 680 N N . PHE A 1 87 ? 4.490 -1.284 3.794 1.00 87.19 87 PHE A N 1
ATOM 681 C CA . PHE A 1 87 ? 5.336 -0.632 4.797 1.00 87.19 87 PHE A CA 1
ATOM 682 C C . PHE A 1 87 ? 4.783 0.745 5.173 1.00 87.19 87 PHE A C 1
ATOM 684 O O . PHE A 1 87 ? 4.577 1.023 6.352 1.00 87.19 87 PHE A O 1
ATOM 691 N N . TYR A 1 88 ? 4.462 1.577 4.174 1.00 86.56 88 TYR A N 1
ATOM 692 C CA . TYR A 1 88 ? 3.845 2.886 4.401 1.00 86.56 88 TYR A CA 1
ATOM 693 C C . TYR A 1 88 ? 2.506 2.773 5.144 1.00 86.56 88 TYR A C 1
ATOM 695 O O . TYR A 1 88 ? 2.277 3.511 6.096 1.00 86.56 88 TYR A O 1
ATOM 703 N N . PHE A 1 89 ? 1.643 1.828 4.756 1.00 84.44 89 PHE A N 1
ATOM 704 C CA . PHE A 1 89 ? 0.367 1.569 5.425 1.00 84.44 89 PHE A CA 1
ATOM 705 C C . PHE A 1 89 ? 0.574 1.218 6.900 1.00 84.44 89 PHE A C 1
ATOM 707 O O . PHE A 1 89 ? -0.051 1.832 7.761 1.00 84.44 89 PHE A O 1
ATOM 714 N N . ASN A 1 90 ? 1.464 0.265 7.191 1.00 81.06 90 ASN A N 1
ATOM 715 C CA . ASN A 1 90 ? 1.747 -0.158 8.558 1.00 81.06 90 ASN A CA 1
ATOM 716 C C . ASN A 1 90 ? 2.313 1.012 9.376 1.00 81.06 90 ASN A C 1
ATOM 718 O O . ASN A 1 90 ? 1.823 1.305 10.461 1.00 81.06 90 ASN A O 1
ATOM 722 N N . GLN A 1 91 ? 3.298 1.732 8.838 1.00 80.25 91 GLN A N 1
ATOM 723 C CA . GLN A 1 91 ? 3.906 2.854 9.542 1.00 80.25 91 GLN A CA 1
ATOM 724 C C . GLN A 1 91 ? 2.894 3.975 9.803 1.00 80.25 91 GLN A C 1
ATOM 726 O O . GLN A 1 91 ? 2.819 4.468 10.921 1.00 80.25 91 GLN A O 1
ATOM 731 N N . HIS A 1 92 ? 2.112 4.375 8.800 1.00 77.38 92 HIS A N 1
ATOM 732 C CA . HIS A 1 92 ? 1.210 5.517 8.915 1.00 77.38 92 HIS A CA 1
ATOM 733 C C . HIS A 1 92 ? -0.017 5.201 9.773 1.00 77.38 92 HIS A C 1
ATOM 735 O O . HIS A 1 92 ? -0.309 5.949 10.699 1.00 77.38 92 HIS A O 1
ATOM 741 N N . ILE A 1 93 ? -0.708 4.082 9.517 1.00 73.94 93 ILE A N 1
ATOM 742 C CA . ILE A 1 93 ? -1.915 3.719 10.274 1.00 73.94 93 ILE A CA 1
ATOM 743 C C . ILE A 1 93 ? -1.576 3.426 11.732 1.00 73.94 93 ILE A C 1
ATOM 745 O O . ILE A 1 93 ? -2.286 3.906 12.608 1.00 73.94 93 ILE A O 1
ATOM 749 N N . PHE A 1 94 ? -0.503 2.678 12.012 1.00 74.19 94 PHE A N 1
ATOM 750 C CA . PHE A 1 94 ? -0.203 2.284 13.390 1.00 74.19 94 PHE A CA 1
ATOM 751 C C . PHE A 1 94 ? 0.506 3.376 14.184 1.00 74.19 94 PHE A C 1
ATOM 753 O O . PHE A 1 94 ? 0.229 3.500 15.372 1.00 74.19 94 PHE A O 1
ATOM 760 N N . ALA A 1 95 ? 1.373 4.191 13.568 1.00 72.00 95 ALA A N 1
ATOM 761 C CA . ALA A 1 95 ? 1.932 5.346 14.272 1.00 72.00 95 ALA A CA 1
ATOM 762 C C . ALA A 1 95 ? 0.839 6.370 14.593 1.00 72.00 95 ALA A C 1
ATOM 764 O O . ALA A 1 95 ? 0.805 6.879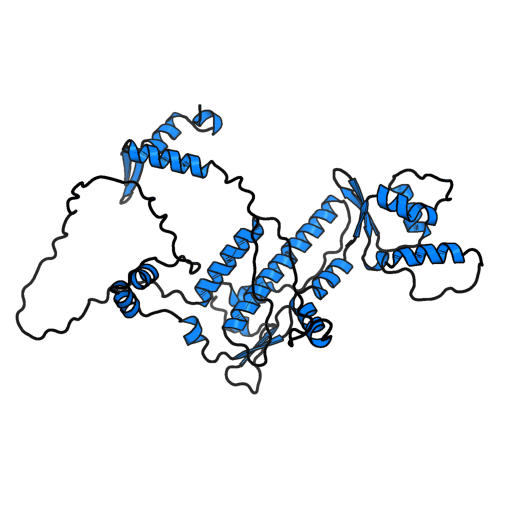 15.707 1.00 72.00 95 ALA A O 1
ATOM 765 N N . TRP A 1 96 ? -0.081 6.623 13.654 1.00 72.75 96 TRP A N 1
ATOM 766 C CA . TRP A 1 96 ? -1.226 7.498 13.898 1.00 72.75 96 TRP A CA 1
ATOM 767 C C . TRP A 1 96 ? -2.149 6.939 14.987 1.00 72.75 96 TRP A C 1
ATOM 769 O O . TRP A 1 96 ? -2.524 7.662 15.900 1.00 72.75 96 TRP A O 1
ATOM 779 N N . GLU A 1 97 ? -2.455 5.639 14.947 1.00 74.00 97 GLU A N 1
ATOM 780 C CA . GLU A 1 97 ? -3.277 4.980 15.969 1.00 74.00 97 GLU A CA 1
ATOM 781 C C . GLU A 1 97 ? -2.618 5.028 17.363 1.00 74.00 97 GLU A C 1
ATOM 783 O O . GLU A 1 97 ? -3.301 5.275 18.354 1.00 74.00 97 GLU A O 1
ATOM 788 N N . GLN A 1 98 ? -1.292 4.861 17.453 1.00 75.75 98 GLN A N 1
ATOM 789 C CA . GLN A 1 98 ? -0.545 5.012 18.709 1.00 75.75 98 GLN A CA 1
ATOM 790 C C . GLN A 1 98 ? -0.529 6.457 19.219 1.00 75.75 98 GLN A C 1
ATOM 792 O O . GLN A 1 98 ? -0.722 6.671 20.414 1.00 75.75 98 GLN A O 1
ATOM 797 N N . ASP A 1 99 ? -0.325 7.437 18.337 1.00 77.69 99 ASP A N 1
ATOM 798 C CA . ASP A 1 99 ? -0.370 8.857 18.698 1.00 77.69 99 ASP A CA 1
ATOM 799 C C . ASP A 1 99 ? -1.757 9.248 19.225 1.00 77.69 99 ASP A C 1
ATOM 801 O O . ASP A 1 99 ? -1.878 9.932 20.237 1.00 77.69 99 ASP A O 1
ATOM 805 N N . GLU A 1 100 ? -2.819 8.728 18.606 1.00 77.12 100 GLU A N 1
ATOM 806 C CA . GLU A 1 100 ? -4.194 8.919 19.064 1.00 77.12 100 GLU A CA 1
ATOM 807 C C . GLU A 1 100 ? -4.407 8.343 20.475 1.00 77.12 100 GLU A C 1
ATOM 809 O O . GLU A 1 100 ? -4.959 9.025 21.335 1.00 77.12 100 GLU A O 1
ATOM 814 N N . TYR A 1 101 ? -3.898 7.140 20.765 1.00 77.94 101 TYR A N 1
ATOM 815 C CA . TYR A 1 101 ? -3.973 6.572 22.116 1.00 77.94 101 TYR A CA 1
ATOM 816 C C . TYR A 1 101 ? -3.199 7.387 23.160 1.00 77.94 101 TYR A C 1
ATOM 818 O O . TYR A 1 101 ? -3.706 7.599 24.264 1.00 77.94 101 TYR A O 1
ATOM 826 N N . LEU A 1 102 ? -2.004 7.876 22.813 1.00 79.31 102 LEU A N 1
ATOM 827 C CA . LEU A 1 102 ? -1.210 8.746 23.685 1.00 79.31 102 LEU A CA 1
ATOM 828 C C . LEU A 1 102 ? -1.942 10.061 23.972 1.00 79.31 102 LEU A C 1
ATOM 830 O O . LEU A 1 102 ? -2.023 10.482 25.126 1.00 79.31 102 LEU A O 1
ATOM 834 N N . ASN A 1 103 ? -2.525 10.671 22.939 1.00 80.88 103 ASN A N 1
ATOM 835 C CA . ASN A 1 103 ? -3.333 11.884 23.060 1.00 80.88 103 ASN A CA 1
ATOM 836 C C . ASN A 1 103 ? -4.594 11.658 23.909 1.00 80.88 103 ASN A C 1
ATOM 838 O O . ASN A 1 103 ? -5.042 12.578 24.592 1.00 80.88 103 ASN A O 1
ATOM 842 N N . GLU A 1 104 ? -5.143 10.441 23.898 1.00 79.50 104 GLU A N 1
ATOM 843 C CA . GLU A 1 104 ? -6.285 10.043 24.722 1.00 79.50 104 GLU A CA 1
ATOM 844 C C . GLU A 1 104 ? -5.918 9.644 26.164 1.00 79.50 104 GLU A C 1
ATOM 846 O O . GLU A 1 104 ? -6.821 9.397 26.970 1.00 79.50 104 GLU A O 1
ATOM 851 N N . GLY A 1 105 ? -4.624 9.617 26.511 1.00 76.56 105 GLY A N 1
ATOM 852 C CA . GLY A 1 105 ? -4.126 9.253 27.842 1.00 76.56 105 GLY A CA 1
ATOM 853 C C . GLY A 1 105 ? -4.182 7.752 28.137 1.00 76.56 105 GLY A C 1
ATOM 854 O O . GLY A 1 105 ? -4.265 7.353 29.299 1.00 76.56 105 GLY A O 1
ATOM 855 N N . VAL A 1 106 ? -4.174 6.919 27.097 1.00 79.19 106 VAL A N 1
ATOM 856 C CA . VAL A 1 106 ? -4.348 5.469 27.196 1.00 79.19 106 VAL A CA 1
ATOM 857 C C . VAL A 1 106 ? -2.983 4.805 27.075 1.00 79.19 106 VAL A C 1
ATOM 859 O O . VAL A 1 106 ? -2.287 4.978 26.077 1.00 79.19 106 VAL A O 1
ATOM 862 N N . ASP A 1 107 ? -2.594 4.034 28.091 1.00 68.00 107 ASP A N 1
ATOM 863 C CA . ASP A 1 107 ? -1.331 3.295 28.078 1.00 68.00 107 ASP A CA 1
ATOM 864 C C . ASP A 1 107 ? -1.449 2.094 27.129 1.00 68.00 107 ASP A C 1
ATOM 866 O O . ASP A 1 107 ? -2.264 1.186 27.338 1.00 68.00 107 ASP A O 1
ATOM 870 N N . VAL A 1 108 ? -0.682 2.113 26.037 1.00 64.75 108 VAL A N 1
ATOM 871 C CA . VAL A 1 108 ? -0.792 1.116 24.969 1.00 64.75 108 VAL A CA 1
ATOM 872 C C . VAL A 1 108 ? 0.479 0.304 24.852 1.00 64.75 108 VAL A C 1
ATOM 874 O O . VAL A 1 108 ? 1.590 0.815 24.733 1.00 64.75 108 VAL A O 1
ATOM 877 N N . ARG A 1 109 ? 0.286 -1.017 24.822 1.00 64.88 109 ARG A N 1
ATOM 878 C CA . ARG A 1 109 ? 1.338 -1.965 24.466 1.00 64.88 109 ARG A CA 1
ATOM 879 C C . ARG A 1 109 ? 1.773 -1.694 23.031 1.00 64.88 109 ARG A C 1
ATOM 881 O O . ARG A 1 109 ? 0.940 -1.716 22.128 1.00 64.88 109 ARG A O 1
ATOM 888 N N . VAL A 1 110 ? 3.073 -1.482 22.829 1.00 66.50 110 VAL A N 1
ATOM 889 C CA . VAL A 1 110 ? 3.670 -1.344 21.496 1.00 66.50 110 VAL A CA 1
ATOM 890 C C . VAL A 1 110 ? 3.223 -2.523 20.638 1.00 66.50 110 VAL A C 1
ATOM 892 O O . VAL A 1 110 ? 3.489 -3.678 20.972 1.00 66.50 110 VAL A O 1
ATOM 895 N N . ILE A 1 111 ? 2.505 -2.232 19.554 1.00 67.81 111 ILE A N 1
ATOM 896 C CA . ILE A 1 111 ? 2.074 -3.278 18.638 1.00 67.81 111 ILE A CA 1
ATOM 897 C C . ILE A 1 111 ? 3.272 -3.664 17.776 1.00 67.81 111 ILE A C 1
ATOM 899 O O . ILE A 1 111 ? 3.742 -2.877 16.954 1.00 67.81 111 ILE A O 1
ATOM 903 N N . GLU A 1 112 ? 3.757 -4.884 17.969 1.00 69.69 112 GLU A N 1
ATOM 904 C CA . GLU A 1 112 ? 4.786 -5.466 17.119 1.00 69.69 112 GLU A CA 1
ATOM 905 C C . GLU A 1 112 ? 4.176 -5.897 15.782 1.00 69.69 112 GLU A C 1
ATOM 907 O O . GLU A 1 112 ? 3.203 -6.654 15.727 1.00 69.69 112 GLU A O 1
ATOM 912 N N . TYR A 1 113 ? 4.773 -5.432 14.689 1.00 73.19 113 TYR A N 1
ATOM 913 C CA . TYR A 1 113 ? 4.452 -5.868 13.336 1.00 73.19 113 TYR A CA 1
ATOM 914 C C . TYR A 1 113 ? 5.728 -6.263 12.596 1.00 73.19 113 TYR A C 1
ATOM 916 O O . TYR A 1 113 ? 6.837 -5.903 12.991 1.00 73.19 113 TYR A O 1
ATOM 924 N N . GLU A 1 114 ? 5.572 -7.046 11.531 1.00 72.56 114 GLU A N 1
ATOM 925 C CA . GLU A 1 114 ? 6.704 -7.496 10.727 1.00 72.56 114 GLU A CA 1
ATOM 926 C C . GLU A 1 114 ? 7.344 -6.309 9.997 1.00 72.56 114 GLU A C 1
ATOM 928 O O . GLU A 1 114 ? 6.700 -5.646 9.179 1.00 72.56 114 GLU A O 1
ATOM 933 N N . ASP A 1 115 ? 8.613 -6.039 10.310 1.00 79.75 115 ASP A N 1
ATOM 934 C CA . ASP A 1 115 ? 9.391 -5.002 9.643 1.00 79.75 115 ASP A CA 1
ATOM 935 C C . ASP A 1 115 ? 9.942 -5.531 8.315 1.00 79.75 115 ASP A C 1
ATOM 937 O O . ASP A 1 115 ? 10.887 -6.323 8.264 1.00 79.75 115 ASP A O 1
ATOM 941 N N . ASN A 1 116 ? 9.342 -5.075 7.220 1.00 84.69 116 ASN A N 1
ATOM 942 C CA . ASN A 1 116 ? 9.768 -5.389 5.864 1.00 84.69 116 ASN A CA 1
ATOM 943 C C . ASN A 1 116 ? 10.799 -4.392 5.299 1.00 84.69 116 ASN A C 1
ATOM 945 O O . ASN A 1 116 ? 11.238 -4.541 4.153 1.00 84.69 116 ASN A O 1
ATOM 949 N N . ARG A 1 117 ? 11.261 -3.418 6.094 1.00 84.88 117 ARG A N 1
ATOM 950 C CA . ARG A 1 117 ? 12.304 -2.459 5.706 1.00 84.88 117 ARG A CA 1
ATOM 951 C C . ARG A 1 117 ? 13.609 -3.108 5.232 1.00 84.88 117 ARG A C 1
ATOM 953 O O . ARG A 1 117 ? 14.121 -2.646 4.215 1.00 84.88 117 ARG A O 1
ATOM 960 N N . PRO A 1 118 ? 14.127 -4.201 5.834 1.00 83.88 118 PRO A N 1
ATOM 961 C CA . PRO A 1 118 ? 15.336 -4.853 5.323 1.00 83.88 118 PRO A CA 1
ATOM 962 C C . PRO A 1 118 ? 15.190 -5.355 3.879 1.00 83.88 118 PRO A C 1
ATOM 964 O O . PRO A 1 118 ? 16.142 -5.303 3.097 1.00 83.88 118 PRO A O 1
ATOM 967 N N . LEU A 1 119 ? 13.992 -5.818 3.502 1.00 86.12 119 LEU A N 1
ATOM 968 C CA . LEU A 1 119 ? 13.704 -6.253 2.136 1.00 86.12 119 LEU A CA 1
ATOM 969 C C . LEU A 1 119 ? 13.617 -5.058 1.179 1.00 86.12 119 LEU A C 1
ATOM 971 O O . LEU A 1 119 ? 14.149 -5.115 0.071 1.00 86.12 119 LEU A O 1
ATOM 975 N N . LEU A 1 120 ? 12.983 -3.966 1.606 1.00 87.44 120 LEU A N 1
ATOM 976 C CA . LEU A 1 120 ? 12.921 -2.731 0.826 1.00 87.44 120 LEU A CA 1
ATOM 977 C C . LEU A 1 120 ? 14.311 -2.142 0.611 1.00 87.44 120 LEU A C 1
ATOM 979 O O . LEU A 1 120 ? 14.640 -1.752 -0.506 1.00 87.44 120 LEU A O 1
ATOM 983 N N . ASP A 1 121 ? 15.156 -2.152 1.636 1.00 84.56 121 ASP A N 1
ATOM 984 C CA . ASP A 1 121 ? 16.516 -1.635 1.559 1.00 84.56 121 ASP A CA 1
ATOM 985 C C . ASP A 1 121 ? 17.365 -2.420 0.551 1.00 84.56 121 ASP A C 1
ATOM 987 O O . ASP A 1 121 ? 18.108 -1.822 -0.230 1.00 84.56 121 ASP A O 1
ATOM 991 N N . LEU A 1 122 ? 17.177 -3.742 0.473 1.00 82.12 122 LEU A N 1
ATOM 992 C CA . LEU A 1 122 ? 17.844 -4.594 -0.515 1.00 82.12 122 LEU A CA 1
ATOM 993 C C . LEU A 1 122 ? 17.545 -4.175 -1.971 1.00 82.12 122 LEU A C 1
ATOM 995 O O . LEU A 1 122 ? 18.442 -4.240 -2.812 1.00 82.12 122 LEU A O 1
ATOM 999 N N . PHE A 1 123 ? 16.318 -3.741 -2.285 1.00 82.31 123 PHE A N 1
ATOM 1000 C CA . PHE A 1 123 ? 15.897 -3.436 -3.665 1.00 82.31 123 PHE A CA 1
ATOM 1001 C C . PHE A 1 123 ? 15.827 -1.938 -3.993 1.00 82.31 123 PHE A C 1
ATOM 1003 O O . PHE A 1 123 ? 15.991 -1.542 -5.150 1.00 82.31 123 PHE A O 1
ATOM 1010 N N . LEU A 1 124 ? 15.581 -1.098 -2.990 1.00 82.31 124 LEU A N 1
ATOM 1011 C CA . LEU A 1 124 ? 15.309 0.331 -3.117 1.00 82.31 124 LEU A CA 1
ATOM 1012 C C . LEU A 1 124 ? 16.364 1.206 -2.437 1.00 82.31 124 LEU A C 1
ATOM 1014 O O . LEU A 1 124 ? 16.196 2.422 -2.434 1.00 82.31 124 LEU A O 1
ATOM 1018 N N . GLN A 1 125 ? 17.491 0.699 -1.934 1.00 74.50 125 GLN A N 1
ATOM 1019 C CA . GLN A 1 125 ? 18.665 1.539 -1.633 1.00 74.50 125 GLN A CA 1
ATOM 1020 C C . GLN A 1 125 ? 19.712 1.467 -2.750 1.00 74.50 125 GLN A C 1
ATOM 1022 O O . GLN A 1 125 ? 19.606 0.662 -3.673 1.00 74.50 125 GLN A O 1
ATOM 1027 N N . LYS A 1 126 ? 20.659 2.417 -2.771 1.00 61.12 126 LYS A N 1
ATOM 1028 C CA . LYS A 1 126 ? 21.780 2.339 -3.721 1.00 61.12 126 LYS A CA 1
ATOM 1029 C C . LYS A 1 126 ? 22.530 1.030 -3.443 1.00 61.12 126 LYS A C 1
ATOM 1031 O O . LYS A 1 126 ? 22.696 0.715 -2.267 1.00 61.12 126 LYS A O 1
ATOM 1036 N N . PRO A 1 127 ? 22.986 0.292 -4.473 1.00 54.31 127 PRO A N 1
ATOM 1037 C CA . PRO A 1 127 ? 23.740 -0.934 -4.254 1.00 54.31 127 PRO A CA 1
ATOM 1038 C C . PRO A 1 127 ? 24.987 -0.588 -3.438 1.00 54.31 127 PRO A C 1
ATOM 1040 O O . PRO A 1 127 ? 25.906 0.053 -3.943 1.00 54.31 127 PRO A O 1
ATOM 1043 N N . MET A 1 128 ? 24.974 -0.934 -2.152 1.00 50.78 128 MET A N 1
ATOM 1044 C CA . MET A 1 128 ? 26.170 -0.897 -1.326 1.00 50.78 128 MET A CA 1
ATOM 1045 C C . MET A 1 128 ? 27.042 -2.095 -1.686 1.00 50.78 128 MET A C 1
ATOM 1047 O O . MET A 1 128 ? 26.540 -3.131 -2.126 1.00 50.78 128 MET A O 1
ATOM 1051 N N . GLU A 1 129 ? 28.337 -1.974 -1.413 1.00 48.56 129 GLU A N 1
ATOM 1052 C CA . GLU A 1 129 ? 29.389 -2.993 -1.570 1.00 48.56 129 GLU A CA 1
ATOM 1053 C C . GLU A 1 129 ? 29.081 -4.350 -0.886 1.00 48.56 129 GLU A C 1
ATOM 1055 O O . GLU A 1 129 ? 29.842 -5.299 -1.020 1.00 48.56 129 GLU A O 1
ATOM 1060 N N . LYS A 1 130 ? 27.939 -4.472 -0.194 1.00 51.78 130 LYS A N 1
ATOM 1061 C CA . LYS A 1 130 ? 27.472 -5.624 0.590 1.00 51.78 130 LYS A CA 1
ATOM 1062 C C . LYS A 1 130 ? 26.324 -6.414 -0.059 1.00 51.78 130 LYS A C 1
ATOM 1064 O O . LYS A 1 130 ? 25.571 -7.085 0.643 1.00 51.78 130 LYS A O 1
ATOM 1069 N N . PHE A 1 131 ? 26.140 -6.341 -1.381 1.00 55.03 131 PHE A N 1
ATOM 1070 C CA . PHE A 1 131 ? 25.083 -7.101 -2.075 1.00 55.03 131 PHE A CA 1
ATOM 1071 C C . PHE A 1 131 ? 25.149 -8.611 -1.768 1.00 55.03 131 PHE A C 1
ATOM 1073 O O . PHE A 1 131 ? 24.117 -9.249 -1.577 1.00 55.03 131 PHE A O 1
ATOM 1080 N N . GLU A 1 132 ? 26.358 -9.163 -1.623 1.00 55.53 132 GLU A N 1
ATOM 1081 C CA . GLU A 1 132 ? 26.576 -10.567 -1.246 1.00 55.53 132 GLU A CA 1
ATOM 1082 C C . GLU A 1 132 ? 26.132 -10.904 0.184 1.00 55.53 132 GLU A C 1
ATOM 1084 O O . GLU A 1 132 ? 25.641 -12.007 0.426 1.00 55.53 132 GLU A O 1
ATOM 1089 N N . ASP A 1 133 ? 26.241 -9.968 1.128 1.00 56.03 133 ASP A N 1
ATOM 1090 C CA . ASP A 1 133 ? 25.761 -10.170 2.499 1.00 56.03 133 ASP A CA 1
ATOM 1091 C C . ASP A 1 133 ? 24.241 -9.999 2.597 1.00 56.03 133 ASP A C 1
ATOM 1093 O O . ASP A 1 133 ? 23.584 -10.725 3.343 1.00 56.03 133 ASP A O 1
ATOM 1097 N N . ASN A 1 134 ? 23.651 -9.130 1.771 1.00 55.84 134 ASN A N 1
ATOM 1098 C CA . ASN A 1 134 ? 22.196 -8.974 1.702 1.00 55.84 134 ASN A CA 1
ATOM 1099 C C . ASN A 1 134 ? 21.496 -10.215 1.100 1.00 55.84 134 ASN A C 1
ATOM 1101 O O . ASN A 1 134 ? 20.360 -10.528 1.467 1.00 55.84 134 ASN A O 1
ATOM 1105 N N . LEU A 1 135 ? 22.187 -10.975 0.238 1.00 61.06 135 LEU A N 1
ATOM 1106 C CA . LEU A 1 135 ? 21.723 -12.267 -0.294 1.00 61.06 135 LEU A CA 1
ATOM 1107 C C . LEU A 1 135 ? 21.732 -13.403 0.748 1.00 61.06 135 LEU A C 1
ATOM 1109 O O . LEU A 1 135 ? 21.103 -14.436 0.518 1.00 61.06 135 LEU A O 1
ATOM 1113 N N . LYS A 1 136 ? 22.408 -13.228 1.894 1.00 59.19 136 LYS A N 1
ATOM 1114 C CA . LYS A 1 136 ? 22.399 -14.176 3.029 1.00 59.19 136 LYS A CA 1
ATOM 1115 C C . LYS A 1 136 ? 21.273 -13.896 4.034 1.00 59.19 136 LYS A C 1
ATOM 1117 O O . LYS A 1 136 ? 21.194 -14.557 5.069 1.00 59.19 136 LYS A O 1
ATOM 1122 N N . SER A 1 137 ? 20.419 -12.907 3.768 1.00 66.44 137 SER A N 1
ATOM 1123 C CA . SER A 1 137 ? 19.300 -12.554 4.645 1.00 66.44 137 SER A CA 1
ATOM 1124 C C . SER A 1 137 ? 18.257 -13.676 4.734 1.00 66.44 137 SER A C 1
ATOM 1126 O O . SER A 1 137 ? 18.071 -14.461 3.803 1.00 66.44 137 SER A O 1
ATOM 1128 N N . LYS A 1 138 ? 17.506 -13.717 5.846 1.00 68.62 138 LYS A N 1
ATOM 1129 C CA . LYS A 1 138 ? 16.376 -14.650 6.044 1.00 68.62 138 LYS A CA 1
ATOM 1130 C C . LYS A 1 138 ? 15.306 -14.537 4.948 1.00 68.62 138 LYS A C 1
ATOM 1132 O O . LYS A 1 138 ? 14.506 -15.455 4.767 1.00 68.62 138 LYS A O 1
ATOM 1137 N N . ASN A 1 139 ? 15.269 -13.415 4.234 1.00 74.44 139 ASN A N 1
ATOM 1138 C CA . ASN A 1 139 ? 14.269 -13.118 3.220 1.00 74.44 139 ASN A CA 1
ATOM 1139 C C . ASN A 1 139 ? 14.636 -13.655 1.835 1.00 74.44 139 ASN A C 1
ATOM 1141 O O . ASN A 1 139 ? 13.770 -13.669 0.967 1.00 74.44 139 ASN A O 1
ATOM 1145 N N . PHE A 1 140 ? 15.867 -14.127 1.621 1.00 82.69 140 PHE A N 1
ATOM 1146 C CA . PHE A 1 140 ? 16.313 -14.660 0.339 1.00 82.69 140 PHE A CA 1
ATOM 1147 C C . PHE A 1 140 ? 16.535 -16.174 0.409 1.00 82.69 140 PHE A C 1
ATOM 1149 O O . PHE A 1 140 ? 17.053 -16.715 1.382 1.00 82.69 140 PHE A O 1
ATOM 1156 N N . SER A 1 141 ? 16.142 -16.897 -0.640 1.00 82.88 141 SER A N 1
ATOM 1157 C CA . SER A 1 141 ? 16.383 -18.338 -0.743 1.00 82.88 141 SER A CA 1
ATOM 1158 C C . SER A 1 141 ? 16.671 -18.756 -2.177 1.00 82.88 141 SER A C 1
ATOM 1160 O O . SER A 1 141 ? 16.053 -18.255 -3.111 1.00 82.88 141 SER A O 1
ATOM 1162 N N . ARG A 1 142 ? 17.576 -19.717 -2.374 1.00 80.38 142 ARG A N 1
ATOM 1163 C CA . ARG A 1 142 ? 17.871 -20.270 -3.701 1.00 80.38 142 ARG A CA 1
ATOM 1164 C C . ARG A 1 142 ? 17.251 -21.668 -3.839 1.00 80.38 142 ARG A C 1
ATOM 1166 O O . ARG A 1 142 ? 17.647 -22.569 -3.102 1.00 80.38 142 ARG A O 1
ATOM 1173 N N . PRO A 1 143 ? 16.262 -21.878 -4.725 1.00 77.50 143 PRO A N 1
ATOM 1174 C CA . PRO A 1 143 ? 15.701 -23.203 -4.967 1.00 77.50 143 PRO A CA 1
ATOM 1175 C C . PRO A 1 143 ? 16.747 -24.134 -5.604 1.00 77.50 143 PRO A C 1
ATOM 1177 O O . PRO A 1 143 ? 17.411 -23.761 -6.564 1.00 77.50 143 PRO A O 1
ATOM 1180 N N . MET A 1 144 ? 16.872 -25.365 -5.096 1.00 63.94 144 MET A N 1
ATOM 1181 C CA . MET A 1 144 ? 17.920 -26.317 -5.514 1.00 63.94 144 MET A CA 1
ATOM 1182 C C . MET A 1 144 ? 17.762 -26.887 -6.937 1.00 63.94 144 MET A C 1
ATOM 1184 O O . MET A 1 144 ? 18.702 -27.480 -7.449 1.00 63.94 144 MET A O 1
ATOM 1188 N N . ARG A 1 145 ? 16.582 -26.777 -7.565 1.00 69.19 145 ARG A N 1
ATOM 1189 C CA . ARG A 1 145 ? 16.238 -27.496 -8.816 1.00 69.19 145 ARG A CA 1
ATOM 1190 C C . ARG A 1 145 ? 15.707 -26.597 -9.938 1.00 69.19 145 ARG A C 1
ATOM 1192 O O . ARG A 1 145 ? 15.104 -27.095 -10.882 1.00 69.19 145 ARG A O 1
ATOM 1199 N N . VAL A 1 146 ? 15.861 -25.280 -9.810 1.00 69.56 146 VAL A N 1
ATOM 1200 C CA . VAL A 1 146 ? 15.398 -24.314 -10.815 1.00 69.56 146 VAL A CA 1
ATOM 1201 C C . VAL A 1 146 ? 16.580 -23.451 -11.224 1.00 69.56 146 VAL A C 1
ATOM 1203 O O . VAL A 1 146 ? 17.022 -22.601 -10.448 1.00 69.56 146 VAL A O 1
ATOM 1206 N N . ASP A 1 147 ? 17.081 -23.668 -12.438 1.00 73.62 147 ASP A N 1
ATOM 1207 C CA . ASP A 1 147 ? 18.128 -22.823 -13.005 1.00 73.62 147 ASP A CA 1
ATOM 1208 C C . ASP A 1 147 ? 17.658 -21.369 -13.059 1.00 73.62 147 ASP A C 1
ATOM 1210 O O . ASP A 1 147 ? 16.532 -21.072 -13.465 1.00 73.62 147 ASP A O 1
ATOM 1214 N N . LEU A 1 148 ? 18.527 -20.464 -12.598 1.00 82.38 148 LEU A N 1
ATOM 1215 C CA . LEU A 1 148 ? 18.265 -19.022 -12.490 1.00 82.38 148 LEU A CA 1
ATOM 1216 C C . LEU A 1 148 ? 17.039 -18.656 -11.625 1.00 82.38 148 LEU A C 1
ATOM 1218 O O . LEU A 1 148 ? 16.530 -17.539 -11.713 1.00 82.38 148 LEU A O 1
ATOM 1222 N N . GLY A 1 149 ? 16.568 -19.566 -10.768 1.00 87.69 149 GLY A N 1
ATOM 1223 C CA . GLY A 1 149 ? 15.508 -19.295 -9.802 1.00 87.69 149 GLY A CA 1
ATOM 1224 C C . GLY A 1 149 ? 16.032 -18.660 -8.512 1.00 87.69 149 GLY A C 1
ATOM 1225 O O . GLY A 1 149 ? 17.086 -19.045 -8.004 1.00 87.69 149 GLY A O 1
ATOM 1226 N N . PHE A 1 150 ? 15.264 -17.739 -7.934 1.00 90.88 150 PHE A N 1
ATOM 1227 C CA . PHE A 1 150 ? 15.466 -17.247 -6.568 1.00 90.88 150 PHE A CA 1
ATOM 1228 C C . PHE A 1 150 ? 14.123 -16.983 -5.886 1.00 90.88 150 PHE A C 1
ATOM 1230 O O . PHE A 1 150 ? 13.121 -16.725 -6.542 1.00 90.88 150 PHE A O 1
ATOM 1237 N N . GLY A 1 151 ? 14.080 -17.094 -4.565 1.00 90.81 151 GLY A N 1
ATOM 1238 C CA . GLY A 1 151 ? 12.883 -16.915 -3.758 1.00 90.81 151 GLY A CA 1
ATOM 1239 C C . GLY A 1 151 ? 13.034 -15.754 -2.790 1.00 90.81 151 GLY A C 1
ATOM 1240 O O . GLY A 1 151 ? 14.059 -15.663 -2.118 1.00 90.81 151 GLY A O 1
ATOM 1241 N N . ILE A 1 152 ? 12.000 -14.926 -2.693 1.00 91.06 152 ILE A N 1
ATOM 1242 C CA . ILE A 1 152 ? 11.900 -13.838 -1.719 1.00 91.06 152 ILE A CA 1
ATOM 1243 C C . ILE A 1 152 ? 10.749 -14.135 -0.760 1.00 91.06 152 ILE A C 1
ATOM 1245 O O . ILE A 1 152 ? 9.662 -14.519 -1.197 1.00 91.06 152 ILE A O 1
ATOM 1249 N N . ASN A 1 153 ? 10.981 -13.947 0.537 1.00 89.38 153 ASN A N 1
ATOM 1250 C CA . ASN A 1 153 ? 9.937 -13.941 1.556 1.00 89.38 153 ASN A CA 1
ATOM 1251 C C . ASN A 1 153 ? 9.415 -12.505 1.719 1.00 89.38 153 ASN A C 1
ATOM 1253 O O . ASN A 1 153 ? 10.063 -11.689 2.376 1.00 89.38 153 ASN A O 1
ATOM 1257 N N . HIS A 1 154 ? 8.281 -12.223 1.076 1.00 89.94 154 HIS A N 1
ATOM 1258 C CA . HIS A 1 154 ? 7.528 -10.971 1.193 1.00 89.94 154 HIS A CA 1
ATOM 1259 C C . HIS A 1 154 ? 6.568 -11.017 2.388 1.00 89.94 154 HIS A C 1
ATOM 1261 O O . HIS A 1 154 ? 6.257 -12.112 2.864 1.00 89.94 154 HIS A O 1
ATOM 1267 N N . TYR A 1 155 ? 5.989 -9.873 2.780 1.00 85.06 155 TYR A N 1
ATOM 1268 C CA . TYR A 1 155 ? 4.927 -9.825 3.806 1.00 85.06 155 TYR A CA 1
ATOM 1269 C C . TYR A 1 155 ? 3.738 -10.757 3.489 1.00 85.06 155 TYR A C 1
ATOM 1271 O O . TYR A 1 155 ? 3.083 -11.306 4.370 1.00 85.06 155 TYR A O 1
ATOM 1279 N N . ALA A 1 156 ? 3.448 -10.944 2.199 1.00 85.94 156 ALA A N 1
ATOM 1280 C CA . ALA A 1 156 ? 2.356 -11.773 1.698 1.00 85.94 156 ALA A CA 1
ATOM 1281 C C . ALA A 1 156 ? 2.726 -13.267 1.583 1.00 85.94 156 ALA A C 1
ATOM 1283 O O . ALA A 1 156 ? 1.869 -14.105 1.282 1.00 85.94 156 ALA A O 1
ATOM 1284 N N . GLY A 1 157 ? 3.995 -13.613 1.816 1.00 87.56 157 GLY A N 1
ATOM 1285 C CA . GLY A 1 157 ? 4.535 -14.965 1.739 1.00 87.56 157 GLY A CA 1
ATOM 1286 C C . GLY A 1 157 ? 5.669 -15.122 0.725 1.00 87.56 157 GLY A C 1
ATOM 1287 O O . GLY A 1 157 ? 6.135 -14.179 0.085 1.00 87.56 157 GLY A O 1
ATOM 1288 N N . LYS A 1 158 ? 6.137 -16.364 0.583 1.00 90.31 158 LYS A N 1
ATOM 1289 C CA . LYS A 1 158 ? 7.261 -16.705 -0.293 1.00 90.31 158 LYS A CA 1
ATOM 1290 C C . LYS A 1 158 ? 6.856 -16.712 -1.769 1.00 90.31 158 LYS A C 1
ATOM 1292 O O . LYS A 1 158 ? 5.933 -17.430 -2.154 1.00 90.31 158 LYS A O 1
ATOM 1297 N N . VAL A 1 159 ? 7.621 -16.006 -2.600 1.00 91.94 159 VAL A N 1
ATOM 1298 C CA . VAL A 1 159 ? 7.473 -15.980 -4.065 1.00 91.94 159 VAL A CA 1
ATOM 1299 C C . VAL A 1 159 ? 8.775 -16.421 -4.717 1.00 91.94 159 VAL A C 1
ATOM 1301 O O . VAL A 1 159 ? 9.852 -15.994 -4.308 1.00 91.94 159 VAL A O 1
ATOM 1304 N N . VAL A 1 160 ? 8.681 -17.289 -5.726 1.00 93.12 160 VAL A N 1
ATOM 1305 C CA . VAL A 1 160 ? 9.831 -17.739 -6.521 1.00 93.12 160 VAL A CA 1
ATOM 1306 C C . VAL A 1 160 ? 9.820 -17.036 -7.872 1.00 93.12 160 VAL A C 1
ATOM 1308 O O . VAL A 1 160 ? 8.850 -17.138 -8.625 1.00 93.12 160 VAL A O 1
ATOM 1311 N N . TYR A 1 161 ? 10.918 -16.358 -8.176 1.00 93.38 161 TYR A N 1
ATOM 1312 C CA . TYR A 1 161 ? 11.165 -15.626 -9.407 1.00 93.38 161 TYR A CA 1
ATOM 1313 C C . TYR A 1 161 ? 12.158 -16.373 -10.289 1.00 93.38 161 TYR A C 1
ATOM 1315 O O . TYR A 1 161 ? 13.074 -17.038 -9.804 1.00 93.38 161 TYR A O 1
ATOM 1323 N N . ASN A 1 162 ? 11.984 -16.232 -11.598 1.00 92.50 162 ASN A N 1
ATOM 1324 C CA . ASN A 1 162 ? 12.924 -16.701 -12.601 1.00 92.50 162 ASN A CA 1
ATOM 1325 C C . ASN A 1 162 ? 13.699 -15.500 -13.153 1.00 92.50 162 ASN A C 1
ATOM 1327 O O . ASN A 1 162 ? 13.108 -14.649 -13.813 1.00 92.50 162 ASN A O 1
ATOM 1331 N N . ALA A 1 163 ? 15.011 -15.458 -12.908 1.00 90.94 163 ALA A N 1
ATOM 1332 C CA . ALA A 1 163 ? 15.895 -14.371 -13.326 1.00 90.94 163 ALA A CA 1
ATOM 1333 C C . ALA A 1 163 ? 16.191 -14.347 -14.840 1.00 90.94 163 ALA A C 1
ATOM 1335 O O . ALA A 1 163 ? 16.877 -13.442 -15.324 1.00 90.94 163 ALA A O 1
ATOM 1336 N N . SER A 1 164 ? 15.699 -15.324 -15.606 1.00 91.25 164 SER A N 1
ATOM 1337 C CA . SER A 1 164 ? 15.855 -15.356 -17.058 1.00 91.25 164 SER A CA 1
ATOM 1338 C C . SER A 1 164 ? 15.303 -14.078 -17.694 1.00 91.25 164 SER A C 1
ATOM 1340 O O . SER A 1 164 ? 14.168 -13.667 -17.444 1.00 91.25 164 SER A O 1
ATOM 1342 N N . GLY A 1 165 ? 16.140 -13.418 -18.497 1.00 87.81 165 GLY A N 1
ATOM 1343 C CA . GLY A 1 165 ? 15.796 -12.170 -19.178 1.00 87.81 165 GLY A CA 1
ATOM 1344 C C . GLY A 1 165 ? 15.735 -10.926 -18.284 1.00 87.81 165 GLY A C 1
ATOM 1345 O O . GLY A 1 165 ? 15.389 -9.862 -18.784 1.00 87.81 165 GLY A O 1
ATOM 1346 N N . PHE A 1 166 ? 16.092 -10.991 -16.995 1.00 90.25 166 PHE A N 1
ATOM 1347 C CA . PHE A 1 166 ? 16.054 -9.807 -16.120 1.00 90.25 166 PHE A CA 1
ATOM 1348 C C . PHE A 1 166 ? 16.927 -8.667 -16.647 1.00 90.25 166 PHE A C 1
ATOM 1350 O O . PHE A 1 166 ? 16.504 -7.516 -16.663 1.00 90.25 166 PHE A O 1
ATOM 1357 N N . LEU A 1 167 ? 18.144 -8.976 -17.104 1.00 86.62 167 LEU A N 1
ATOM 1358 C CA . LEU A 1 167 ? 19.075 -7.957 -17.589 1.00 86.62 167 LEU A CA 1
ATOM 1359 C C . LEU A 1 167 ? 18.591 -7.290 -18.878 1.00 86.62 167 LEU A C 1
ATOM 1361 O O . LEU A 1 167 ? 18.739 -6.079 -19.013 1.00 86.62 167 LEU A O 1
ATOM 1365 N N . SER A 1 168 ? 18.016 -8.052 -19.812 1.00 84.81 168 SER A N 1
ATOM 1366 C CA . SER A 1 168 ? 17.466 -7.488 -21.048 1.00 84.81 168 SER A CA 1
ATOM 1367 C C . SER A 1 168 ? 16.226 -6.646 -20.760 1.00 84.81 168 SER A C 1
ATOM 1369 O O . SER A 1 168 ? 16.179 -5.497 -21.184 1.00 84.81 168 SER A O 1
ATOM 1371 N N . LYS A 1 169 ? 15.290 -7.161 -19.951 1.00 87.25 169 LYS A N 1
ATOM 1372 C CA . LYS A 1 169 ? 14.091 -6.430 -19.510 1.00 87.25 169 LYS A CA 1
ATOM 1373 C C . LYS A 1 169 ? 14.419 -5.156 -18.732 1.00 87.25 169 LYS A C 1
ATOM 1375 O O . LYS A 1 169 ? 13.732 -4.158 -18.867 1.00 87.25 169 LYS A O 1
ATOM 1380 N N . ASN A 1 170 ? 15.482 -5.155 -17.930 1.00 86.00 170 ASN A N 1
ATOM 1381 C CA . ASN A 1 170 ? 15.885 -3.971 -17.170 1.00 86.00 170 ASN A CA 1
ATOM 1382 C C . ASN A 1 170 ? 16.614 -2.924 -18.032 1.00 86.00 170 ASN A C 1
ATOM 1384 O O . ASN A 1 170 ? 16.634 -1.742 -17.686 1.00 86.00 170 ASN A O 1
ATOM 1388 N N . ARG A 1 171 ? 17.243 -3.347 -19.136 1.00 82.50 171 ARG A N 1
ATOM 1389 C CA . ARG A 1 171 ? 17.925 -2.443 -20.071 1.00 82.50 171 ARG A CA 1
ATOM 1390 C C . ARG A 1 171 ? 16.969 -1.689 -20.985 1.00 82.50 171 ARG A C 1
ATOM 1392 O O . ARG A 1 171 ? 17.432 -0.682 -21.492 1.00 82.50 171 ARG A O 1
ATOM 1399 N N . ASP A 1 172 ? 15.740 -2.179 -21.184 1.00 67.75 172 ASP A N 1
ATOM 1400 C CA . ASP A 1 172 ? 14.679 -1.727 -22.111 1.00 67.75 172 ASP A CA 1
ATOM 1401 C C . ASP A 1 172 ? 14.734 -0.235 -22.499 1.00 67.75 172 ASP A C 1
ATOM 1403 O O . ASP A 1 172 ? 14.019 0.620 -21.983 1.00 67.75 172 ASP A O 1
ATOM 1407 N N . THR A 1 173 ? 15.670 0.088 -23.389 1.00 65.31 173 THR A N 1
ATOM 1408 C CA . THR A 1 173 ? 15.977 1.435 -23.862 1.00 65.31 173 THR A CA 1
ATOM 1409 C C . THR A 1 173 ? 16.212 1.342 -25.355 1.00 65.31 173 THR A C 1
ATOM 1411 O O . THR A 1 173 ? 16.886 0.431 -25.843 1.00 65.31 173 THR A O 1
ATOM 1414 N N . LEU A 1 174 ? 15.646 2.290 -26.095 1.00 64.19 174 LEU A N 1
ATOM 1415 C CA . LEU A 1 174 ? 15.925 2.412 -27.516 1.00 64.19 174 LEU A CA 1
ATOM 1416 C C . LEU A 1 174 ? 17.351 2.955 -27.699 1.00 64.19 174 LEU A C 1
ATOM 1418 O O . LEU A 1 174 ? 17.704 3.946 -27.051 1.00 64.19 174 LEU A O 1
ATOM 1422 N N . PRO A 1 175 ? 18.176 2.351 -28.574 1.00 69.44 175 PRO A N 1
ATOM 1423 C CA . PRO A 1 175 ? 19.475 2.911 -28.926 1.00 69.44 175 PRO A CA 1
ATOM 1424 C C . PRO A 1 175 ? 19.344 4.357 -29.423 1.00 69.44 175 PRO A C 1
ATOM 1426 O O . PRO A 1 175 ? 18.374 4.697 -30.104 1.00 69.44 175 PRO A O 1
ATOM 1429 N N . ALA A 1 176 ? 20.340 5.198 -29.128 1.00 64.44 176 ALA A N 1
ATOM 1430 C CA . ALA A 1 176 ? 20.332 6.615 -29.505 1.00 64.44 176 ALA A CA 1
ATOM 1431 C C . ALA A 1 176 ? 20.133 6.831 -31.018 1.00 64.44 176 ALA A C 1
ATOM 1433 O O . ALA A 1 176 ? 19.405 7.738 -31.415 1.00 64.44 176 ALA A O 1
ATOM 1434 N N . ASP A 1 177 ? 20.697 5.951 -31.847 1.00 69.38 177 ASP A N 1
ATOM 1435 C CA . ASP A 1 177 ? 20.574 6.016 -33.308 1.00 69.38 177 ASP A CA 1
ATOM 1436 C C . ASP A 1 177 ? 19.126 5.779 -33.777 1.00 69.38 177 ASP A C 1
ATOM 1438 O O . ASP A 1 177 ? 18.642 6.448 -34.688 1.00 69.38 177 ASP A O 1
ATOM 1442 N N . ILE A 1 178 ? 18.390 4.886 -33.102 1.00 75.69 178 ILE A N 1
ATOM 1443 C CA . ILE A 1 178 ? 16.967 4.636 -33.380 1.00 75.69 178 ILE A CA 1
ATOM 1444 C C . ILE A 1 178 ? 16.115 5.823 -32.924 1.00 75.69 178 ILE A C 1
ATOM 1446 O O . ILE A 1 178 ? 15.196 6.230 -33.628 1.00 75.69 178 ILE A O 1
ATOM 1450 N N . ILE A 1 179 ? 16.438 6.425 -31.776 1.00 71.94 179 ILE A N 1
ATOM 1451 C CA . ILE A 1 179 ? 15.784 7.653 -31.298 1.00 71.94 179 ILE A CA 1
ATOM 1452 C C . ILE A 1 179 ? 15.979 8.789 -32.312 1.00 71.94 179 ILE A C 1
ATOM 1454 O O . ILE A 1 179 ? 15.026 9.503 -32.624 1.00 71.94 179 ILE A O 1
ATOM 1458 N N . LEU A 1 180 ? 17.192 8.947 -32.848 1.00 71.31 180 LEU A N 1
ATOM 1459 C CA . LEU A 1 180 ? 17.499 9.965 -33.852 1.00 71.31 180 LEU A CA 1
ATOM 1460 C C . LEU A 1 180 ? 16.716 9.735 -35.153 1.00 71.31 180 LEU A C 1
ATOM 1462 O O . LEU A 1 180 ? 16.128 10.680 -35.676 1.00 71.31 180 LEU A O 1
ATOM 1466 N N . LEU A 1 181 ? 16.630 8.483 -35.613 1.00 75.94 181 LEU A N 1
ATOM 1467 C CA . LEU A 1 181 ? 15.824 8.092 -36.774 1.00 75.94 181 LEU A CA 1
ATOM 1468 C C . LEU A 1 181 ? 14.324 8.367 -36.572 1.00 75.94 181 LEU A C 1
ATOM 1470 O O . LEU A 1 181 ? 13.644 8.847 -37.476 1.00 75.94 181 LEU A O 1
ATOM 1474 N N . LEU A 1 182 ? 13.781 8.086 -35.385 1.00 79.06 182 LEU A N 1
ATOM 1475 C CA . LEU A 1 182 ? 12.367 8.344 -35.096 1.00 79.06 182 LEU A CA 1
ATOM 1476 C C . LEU A 1 182 ? 12.059 9.847 -35.017 1.00 79.06 182 LEU A C 1
ATOM 1478 O O . LEU A 1 182 ? 10.967 10.267 -35.398 1.00 79.06 182 LEU A O 1
ATOM 1482 N N . ARG A 1 183 ? 13.019 10.679 -34.589 1.00 77.75 183 ARG A N 1
ATOM 1483 C CA . ARG A 1 183 ? 12.876 12.147 -34.620 1.00 77.75 183 ARG A CA 1
ATOM 1484 C C . ARG A 1 183 ? 12.791 12.701 -36.038 1.00 77.75 183 ARG A C 1
ATOM 1486 O O . ARG A 1 183 ? 12.068 13.673 -36.241 1.00 77.75 183 ARG A O 1
ATOM 1493 N N . SER A 1 184 ? 13.479 12.080 -37.000 1.00 80.94 184 SER A N 1
ATOM 1494 C CA . SER A 1 184 ? 13.398 12.450 -38.419 1.00 80.94 184 SER A CA 1
ATOM 1495 C C . SER A 1 184 ? 12.164 11.889 -39.133 1.00 80.94 184 SER A C 1
ATOM 1497 O O . SER A 1 184 ? 12.065 12.014 -40.349 1.00 80.94 184 SER A O 1
ATOM 1499 N N . SER A 1 185 ? 11.232 11.248 -38.417 1.00 88.50 185 SER A N 1
ATOM 1500 C CA . SER A 1 185 ? 9.989 10.760 -39.012 1.00 88.50 185 SER A CA 1
ATOM 1501 C C . SER A 1 185 ? 9.133 11.917 -39.534 1.00 88.50 185 SER A C 1
ATOM 1503 O O . SER A 1 185 ? 8.884 12.885 -38.820 1.00 88.50 185 SER A O 1
ATOM 1505 N N . GLU A 1 186 ? 8.616 11.773 -40.755 1.00 87.62 186 GLU A N 1
ATOM 1506 C CA . GLU A 1 186 ? 7.619 12.684 -41.341 1.00 87.62 186 GLU A CA 1
ATOM 1507 C C . GLU A 1 186 ? 6.250 12.580 -40.645 1.00 87.62 186 GLU A C 1
ATOM 1509 O O . GLU A 1 186 ? 5.396 13.454 -40.790 1.00 87.62 186 GLU A O 1
ATOM 1514 N N . ASN A 1 187 ? 6.032 11.523 -39.854 1.00 88.50 187 ASN A N 1
ATOM 1515 C CA . ASN A 1 187 ? 4.851 11.401 -39.017 1.00 88.50 187 ASN A CA 1
ATOM 1516 C C . ASN A 1 187 ? 5.016 12.266 -37.758 1.00 88.50 187 ASN A C 1
ATOM 1518 O O . ASN A 1 187 ? 5.796 11.948 -36.856 1.00 88.50 187 ASN A O 1
ATOM 1522 N N . GLU A 1 188 ? 4.228 13.337 -37.678 1.00 83.94 188 GLU A N 1
ATOM 1523 C CA . GLU A 1 188 ? 4.275 14.304 -36.580 1.00 83.94 188 GLU A CA 1
ATOM 1524 C C . GLU A 1 188 ? 4.061 13.662 -35.198 1.00 83.94 188 GLU A C 1
ATOM 1526 O O . GLU A 1 188 ? 4.691 14.074 -34.223 1.00 83.94 188 GLU A O 1
ATOM 1531 N N . LEU A 1 189 ? 3.228 12.622 -35.097 1.00 79.75 189 LEU A N 1
ATOM 1532 C CA . LEU A 1 189 ? 3.004 11.905 -33.841 1.00 79.75 189 LEU A CA 1
ATOM 1533 C C . LEU A 1 189 ? 4.262 11.143 -33.404 1.00 79.75 189 LEU A C 1
ATOM 1535 O O . LEU A 1 189 ? 4.656 11.239 -32.244 1.00 79.75 189 LEU A O 1
ATOM 1539 N N . ILE A 1 190 ? 4.928 10.447 -34.328 1.00 79.56 190 ILE A N 1
ATOM 1540 C CA . ILE A 1 190 ? 6.170 9.708 -34.046 1.00 79.56 190 ILE A CA 1
ATOM 1541 C C . ILE A 1 190 ? 7.305 10.669 -33.680 1.00 79.56 190 ILE A C 1
ATOM 1543 O O . ILE A 1 190 ? 7.974 10.470 -32.664 1.00 79.56 190 ILE A O 1
ATOM 1547 N N . SER A 1 191 ? 7.472 11.752 -34.442 1.00 77.06 191 SER A N 1
ATOM 1548 C CA . SER A 1 191 ? 8.484 12.767 -34.148 1.00 77.06 191 SER A CA 1
ATOM 1549 C C . SER A 1 191 ? 8.241 13.420 -32.777 1.00 77.06 191 SER A C 1
ATOM 1551 O O . SER A 1 191 ? 9.164 13.519 -31.963 1.00 77.06 191 SER A O 1
ATOM 1553 N N . ARG A 1 192 ? 6.990 13.773 -32.435 1.00 77.31 192 ARG A N 1
ATOM 1554 C CA . ARG A 1 192 ? 6.640 14.348 -31.120 1.00 77.31 192 ARG A CA 1
ATOM 1555 C C . ARG A 1 192 ? 6.839 13.374 -29.954 1.00 77.31 192 ARG A C 1
ATOM 1557 O O . ARG A 1 192 ? 7.315 13.806 -28.903 1.00 77.31 192 ARG A O 1
ATOM 1564 N N . LEU A 1 193 ? 6.516 12.088 -30.123 1.00 74.38 193 LEU A N 1
ATOM 1565 C CA . LEU A 1 193 ? 6.696 11.056 -29.088 1.00 74.38 193 LEU A CA 1
ATOM 1566 C C . LEU A 1 193 ? 8.160 10.909 -28.647 1.00 74.38 193 LEU A C 1
ATOM 1568 O O . LEU A 1 193 ? 8.419 10.617 -27.484 1.00 74.38 193 LEU A O 1
ATOM 1572 N N . VAL A 1 194 ? 9.109 11.141 -29.559 1.00 71.44 194 VAL A N 1
ATOM 1573 C CA . VAL A 1 194 ? 10.550 10.911 -29.334 1.00 71.44 194 VAL A CA 1
ATOM 1574 C C . VAL A 1 194 ? 11.342 12.214 -29.107 1.00 71.44 194 VAL A C 1
ATOM 1576 O O . VAL A 1 194 ? 12.507 12.203 -28.686 1.00 71.44 194 VAL A O 1
ATOM 1579 N N . THR A 1 195 ? 10.718 13.369 -29.351 1.00 67.25 195 THR A N 1
ATOM 1580 C CA . THR A 1 195 ? 11.328 14.692 -29.134 1.00 67.25 195 THR A CA 1
ATOM 1581 C C . THR A 1 195 ? 11.166 15.184 -27.694 1.00 67.25 195 THR A C 1
ATOM 1583 O O . THR A 1 195 ? 12.063 15.845 -27.172 1.00 67.25 195 THR A O 1
ATOM 1586 N N . ASN A 1 196 ? 10.065 14.841 -27.021 1.00 63.78 196 ASN A N 1
ATOM 1587 C CA . ASN A 1 196 ? 9.848 15.244 -25.633 1.00 63.78 196 ASN A CA 1
ATOM 1588 C C . ASN A 1 196 ? 10.680 14.363 -24.684 1.00 63.78 196 ASN A C 1
ATOM 1590 O O . ASN A 1 196 ? 10.447 13.154 -24.628 1.00 63.78 196 ASN A O 1
ATOM 1594 N N . PRO A 1 197 ? 11.645 14.925 -23.928 1.00 57.69 197 PRO A N 1
ATOM 1595 C CA . PRO A 1 197 ? 12.432 14.135 -22.993 1.00 57.69 197 PRO A CA 1
ATOM 1596 C C . PRO A 1 197 ? 11.523 13.550 -21.909 1.00 57.69 197 PRO A C 1
ATOM 1598 O O . PRO A 1 197 ? 10.611 14.216 -21.416 1.00 57.69 197 PRO A O 1
ATOM 1601 N N . LEU A 1 198 ? 11.780 12.303 -21.523 1.00 58.66 198 LEU A N 1
ATOM 1602 C CA . LEU A 1 198 ? 11.108 11.697 -20.381 1.00 58.66 198 LEU A CA 1
ATOM 1603 C C . LEU A 1 198 ? 11.620 12.349 -19.088 1.00 58.66 198 LEU A C 1
ATOM 1605 O O . LEU A 1 198 ? 12.818 12.605 -18.934 1.00 58.66 198 LEU A O 1
ATOM 1609 N N . THR A 1 199 ? 10.728 12.607 -18.137 1.00 61.97 199 THR A N 1
ATOM 1610 C CA . THR A 1 199 ? 11.101 12.950 -16.762 1.00 61.97 199 THR A CA 1
ATOM 1611 C C . THR A 1 199 ? 11.855 11.779 -16.124 1.00 61.97 199 THR A C 1
ATOM 1613 O O . THR A 1 199 ? 11.806 10.644 -16.599 1.00 61.97 199 THR A O 1
ATOM 1616 N N . LYS A 1 200 ? 12.501 12.007 -14.973 1.00 57.22 200 LYS A N 1
ATOM 1617 C CA . LYS A 1 200 ? 13.129 10.923 -14.187 1.00 57.22 200 LYS A CA 1
ATOM 1618 C C . LYS A 1 200 ? 12.150 9.800 -13.800 1.00 57.22 200 LYS A C 1
ATOM 1620 O O . LYS A 1 200 ? 12.604 8.706 -13.477 1.00 57.22 200 LYS A O 1
ATOM 1625 N N . THR A 1 201 ? 10.843 10.071 -13.840 1.00 54.81 201 THR A N 1
ATOM 1626 C CA . THR A 1 201 ? 9.741 9.135 -13.571 1.00 54.81 201 THR A CA 1
ATOM 1627 C C . THR A 1 201 ? 9.191 8.440 -14.823 1.00 54.81 201 THR A C 1
ATOM 1629 O O . THR A 1 201 ? 8.319 7.592 -14.687 1.00 54.81 201 THR A O 1
ATOM 1632 N N . GLY A 1 202 ? 9.698 8.753 -16.022 1.00 53.62 202 GLY A N 1
ATOM 1633 C CA . GLY A 1 202 ? 9.253 8.134 -17.275 1.00 53.62 202 GLY A CA 1
ATOM 1634 C C . GLY A 1 202 ? 8.008 8.774 -17.901 1.00 53.62 202 GLY A C 1
ATOM 1635 O O . GLY A 1 202 ? 7.489 8.241 -18.874 1.00 53.62 202 GLY A O 1
ATOM 1636 N N . ASN A 1 203 ? 7.537 9.914 -17.387 1.00 51.41 203 ASN A N 1
ATOM 1637 C CA . ASN A 1 203 ? 6.453 10.679 -18.010 1.00 51.41 203 ASN A CA 1
ATOM 1638 C C . ASN A 1 203 ? 7.013 11.595 -19.102 1.00 51.41 203 ASN A C 1
ATOM 1640 O O . ASN A 1 203 ? 8.143 12.065 -18.994 1.00 51.41 203 ASN A O 1
ATOM 1644 N N . LEU A 1 204 ? 6.220 11.915 -20.127 1.00 51.62 204 LEU A N 1
ATOM 1645 C CA . LEU A 1 204 ? 6.568 12.978 -21.076 1.00 51.62 204 LEU A CA 1
ATOM 1646 C C . LEU A 1 204 ? 6.766 14.287 -20.300 1.00 51.62 204 LEU A C 1
ATOM 1648 O O . LEU A 1 204 ? 5.869 14.714 -19.571 1.00 51.62 204 LEU A O 1
ATOM 1652 N N . ALA A 1 205 ? 7.929 14.933 -20.428 1.00 50.50 205 ALA A N 1
ATOM 1653 C CA . ALA A 1 205 ? 8.113 16.254 -19.845 1.00 50.50 205 ALA A CA 1
ATOM 1654 C C . ALA A 1 205 ? 7.096 17.209 -20.481 1.00 50.50 205 ALA A C 1
ATOM 1656 O O . ALA A 1 205 ? 7.154 17.488 -21.680 1.00 50.50 205 ALA A O 1
ATOM 1657 N N . HIS A 1 206 ? 6.154 17.709 -19.680 1.00 42.28 206 HIS A N 1
ATOM 1658 C CA . HIS A 1 206 ? 5.241 18.754 -20.115 1.00 42.28 206 HIS A CA 1
ATOM 1659 C C . HIS A 1 206 ? 6.052 20.023 -20.401 1.00 42.28 206 HIS A C 1
ATOM 1661 O O . HIS A 1 206 ? 6.320 20.825 -19.506 1.00 42.28 206 HIS A O 1
ATOM 1667 N N . THR A 1 207 ? 6.424 20.247 -21.659 1.00 39.09 207 THR A N 1
ATOM 1668 C CA . THR A 1 207 ? 6.598 21.616 -22.131 1.00 39.09 207 THR A CA 1
ATOM 1669 C C . THR A 1 207 ? 5.192 22.201 -22.156 1.00 39.09 207 THR A C 1
ATOM 1671 O O . THR A 1 207 ? 4.332 21.740 -22.902 1.00 39.09 207 THR A O 1
ATOM 1674 N N . LYS A 1 208 ? 4.890 23.142 -21.253 1.00 35.34 208 LYS A N 1
ATOM 1675 C CA . LYS A 1 208 ? 3.612 23.859 -21.300 1.00 35.34 208 LYS A CA 1
ATOM 1676 C C . LYS A 1 208 ? 3.453 24.415 -22.713 1.00 35.34 208 LYS A C 1
ATOM 1678 O O . LYS A 1 208 ? 4.224 25.286 -23.118 1.00 35.34 208 LYS A O 1
ATOM 1683 N N . ALA A 1 209 ? 2.497 23.874 -23.462 1.00 32.88 209 ALA A N 1
ATOM 1684 C CA . ALA A 1 209 ? 2.152 24.369 -24.779 1.00 32.88 209 ALA A CA 1
ATOM 1685 C C . ALA A 1 209 ? 1.805 25.855 -24.635 1.00 32.88 209 ALA A C 1
ATOM 1687 O O . ALA A 1 209 ? 0.901 26.218 -23.881 1.00 32.88 209 ALA A O 1
ATOM 1688 N N . LYS A 1 210 ? 2.557 26.724 -25.319 1.00 34.22 210 LYS A N 1
ATOM 1689 C CA . LYS A 1 210 ? 2.144 28.112 -25.517 1.00 34.22 210 LYS A CA 1
ATOM 1690 C C . LYS A 1 210 ? 0.797 28.071 -26.234 1.00 34.22 210 LYS A C 1
ATOM 1692 O O . LYS A 1 210 ? 0.721 27.606 -27.368 1.00 34.22 210 LYS A O 1
ATOM 1697 N N . GLY A 1 211 ? -0.243 28.512 -25.534 1.00 29.33 211 GLY A N 1
ATOM 1698 C CA . GLY A 1 211 ? -1.579 28.670 -26.083 1.00 29.33 211 GLY A CA 1
ATOM 1699 C C . GLY A 1 211 ? -1.563 29.560 -27.323 1.00 29.33 211 GLY A C 1
ATOM 1700 O O . GLY A 1 211 ? -0.817 30.535 -27.417 1.00 29.33 211 GLY A O 1
ATOM 1701 N N . THR A 1 212 ? -2.395 29.170 -28.275 1.00 31.91 212 THR A N 1
ATOM 1702 C CA . THR A 1 212 ? -2.756 29.871 -29.502 1.00 31.91 212 THR A CA 1
ATOM 1703 C C . THR A 1 212 ? -3.143 31.328 -29.246 1.00 31.91 212 THR A C 1
ATOM 1705 O O . THR A 1 212 ? -4.148 31.602 -28.595 1.00 31.91 212 THR A O 1
ATOM 1708 N N . GLY A 1 213 ? -2.372 32.251 -29.819 1.00 27.41 213 GLY A N 1
ATOM 1709 C CA . GLY A 1 213 ? -2.697 33.666 -29.960 1.00 27.41 213 GLY A CA 1
ATOM 1710 C C . GLY A 1 213 ? -2.151 34.161 -31.297 1.00 27.41 213 GLY A C 1
ATOM 1711 O O . GLY A 1 213 ? -0.951 34.121 -31.550 1.00 27.41 213 GLY A O 1
ATOM 1712 N N . SER A 1 214 ? -3.061 34.546 -32.180 1.00 29.23 214 SER A N 1
ATOM 1713 C CA . SER A 1 214 ? -2.844 35.028 -33.542 1.00 29.23 214 SER A CA 1
ATOM 1714 C C . SER A 1 214 ? -1.898 36.235 -33.646 1.00 29.23 214 SER A C 1
ATOM 1716 O O . SER A 1 214 ? -2.095 37.232 -32.960 1.00 29.23 214 SER A O 1
ATOM 1718 N N . GLY A 1 215 ? -0.985 36.185 -34.625 1.00 27.12 215 GLY A N 1
ATOM 1719 C CA . GLY A 1 215 ? -0.502 37.358 -35.366 1.00 27.12 215 GLY A CA 1
ATOM 1720 C C . GLY A 1 215 ? 0.792 38.026 -34.886 1.00 27.12 215 GLY A C 1
ATOM 1721 O O . GLY A 1 215 ? 0.756 38.921 -34.054 1.00 27.12 215 GLY A O 1
ATOM 1722 N N . LYS A 1 216 ? 1.922 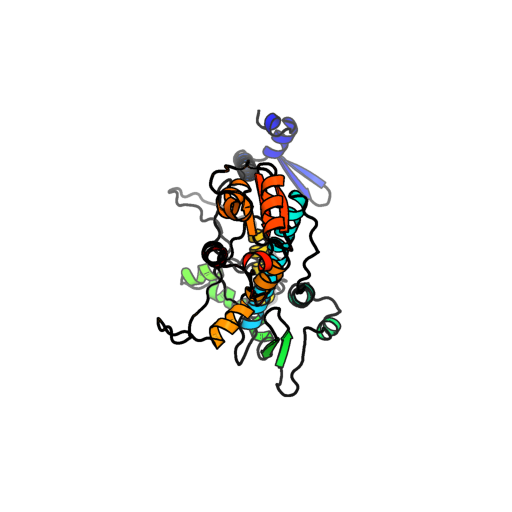37.707 -35.531 1.00 27.67 216 LYS A N 1
ATOM 1723 C CA . LYS A 1 216 ? 2.650 38.609 -36.455 1.00 27.67 216 LYS A CA 1
ATOM 1724 C C . LYS A 1 216 ? 4.033 38.050 -36.797 1.00 27.67 216 LYS A C 1
ATOM 1726 O O . LYS A 1 216 ? 4.806 37.646 -35.936 1.00 27.67 216 LYS A O 1
ATOM 1731 N N . PHE A 1 217 ? 4.314 38.083 -38.094 1.00 31.70 217 PHE A N 1
ATOM 1732 C CA . PHE A 1 217 ? 5.626 37.931 -38.708 1.00 31.70 217 PHE A CA 1
ATOM 1733 C C . PHE A 1 217 ? 6.629 38.905 -38.065 1.00 31.70 217 PHE A C 1
ATOM 1735 O O . PHE A 1 217 ? 6.360 40.102 -37.982 1.00 31.70 217 PHE A O 1
ATOM 1742 N N . GLY A 1 218 ? 7.780 38.395 -37.633 1.00 26.12 218 GLY A N 1
ATOM 1743 C CA . GLY A 1 218 ? 8.894 39.184 -37.115 1.00 26.12 218 GLY A CA 1
ATOM 1744 C C . GLY A 1 218 ? 10.173 38.362 -37.193 1.00 26.12 218 GLY A C 1
ATOM 1745 O O . GLY A 1 218 ? 10.312 37.353 -36.505 1.00 26.12 218 GLY A O 1
ATOM 1746 N N . SER A 1 219 ? 11.065 38.762 -38.093 1.00 31.39 219 SER A N 1
ATOM 1747 C CA . SER A 1 219 ? 12.362 38.148 -38.361 1.00 31.39 219 SER A CA 1
ATOM 1748 C C . SER A 1 219 ? 13.201 38.010 -37.089 1.00 31.39 219 SER A C 1
ATOM 1750 O O . SER A 1 219 ? 13.341 38.954 -36.312 1.00 31.39 219 SER A O 1
ATOM 1752 N N . ARG A 1 220 ? 13.809 36.837 -36.882 1.00 27.09 220 ARG A N 1
ATOM 1753 C CA . ARG A 1 220 ? 14.811 36.644 -35.832 1.00 27.09 220 ARG A CA 1
ATOM 1754 C C . ARG A 1 220 ? 16.124 36.183 -36.454 1.00 27.09 220 ARG A C 1
ATOM 1756 O O . ARG A 1 220 ? 16.196 35.128 -37.073 1.00 27.09 220 ARG A O 1
ATOM 1763 N N . GLN A 1 221 ? 17.119 37.054 -36.312 1.00 27.66 221 GLN A N 1
ATOM 1764 C CA . GLN A 1 221 ? 18.506 36.888 -36.732 1.00 27.66 221 GLN A CA 1
ATOM 1765 C C . GLN A 1 221 ? 19.188 35.679 -36.063 1.00 27.66 221 GLN A C 1
ATOM 1767 O O . GLN A 1 221 ? 18.816 35.318 -34.941 1.00 27.66 221 GLN A O 1
ATOM 1772 N N . PRO A 1 222 ? 20.217 35.091 -36.704 1.00 29.36 222 PRO A N 1
ATOM 1773 C CA . PRO A 1 222 ? 21.004 34.004 -36.136 1.00 29.36 222 PRO A CA 1
ATOM 1774 C C . PRO A 1 222 ? 22.075 34.530 -35.164 1.00 29.36 222 PRO A C 1
ATOM 1776 O O . PRO A 1 222 ? 22.765 35.511 -35.438 1.00 29.36 222 PRO A O 1
ATOM 1779 N N . SER A 1 223 ? 22.220 33.863 -34.020 1.00 27.08 223 SER A N 1
ATOM 1780 C CA . SER A 1 223 ? 23.315 34.038 -33.056 1.00 27.08 223 SER A CA 1
ATOM 1781 C C . SER A 1 223 ? 24.562 33.216 -33.465 1.00 27.08 223 SER A C 1
ATOM 1783 O O . SER A 1 223 ? 24.465 32.333 -34.318 1.00 27.08 223 SER A O 1
ATOM 1785 N N . PRO A 1 224 ? 25.761 33.543 -32.939 1.00 33.97 224 PRO A N 1
ATOM 1786 C CA . PRO A 1 224 ? 26.995 33.555 -33.727 1.00 33.97 224 PRO A CA 1
ATOM 1787 C C . PRO A 1 224 ? 27.695 32.197 -33.861 1.00 33.97 224 PRO A C 1
ATOM 1789 O O . PRO A 1 224 ? 27.801 31.420 -32.911 1.00 33.97 224 PRO A O 1
ATOM 1792 N N . GLN A 1 225 ? 28.250 31.974 -35.056 1.00 28.69 225 GLN A N 1
ATOM 1793 C CA . GLN A 1 225 ? 29.147 30.872 -35.393 1.00 28.69 225 GLN A CA 1
ATOM 1794 C C . GLN A 1 225 ? 30.421 30.921 -34.536 1.00 28.69 225 GLN A C 1
ATOM 1796 O O . GLN A 1 225 ? 31.179 31.890 -34.573 1.00 28.69 225 GLN A O 1
ATOM 1801 N N . ARG A 1 226 ? 30.693 29.837 -33.802 1.00 29.69 226 ARG A N 1
ATOM 1802 C CA . ARG A 1 226 ? 32.045 29.515 -33.331 1.00 29.69 226 ARG A CA 1
ATOM 1803 C C . ARG A 1 226 ? 32.834 28.970 -34.521 1.00 29.69 226 ARG A C 1
ATOM 1805 O O . ARG A 1 226 ? 32.483 27.934 -35.075 1.00 29.69 226 ARG A O 1
ATOM 1812 N N . SER A 1 227 ? 33.885 29.684 -34.902 1.00 27.88 227 SER A N 1
ATOM 1813 C CA . SER A 1 227 ? 34.852 29.303 -35.928 1.00 27.88 227 SER A CA 1
ATOM 1814 C C . SER A 1 227 ? 35.584 28.011 -35.550 1.00 27.88 227 SER A C 1
ATOM 1816 O O . SER A 1 227 ? 36.266 27.965 -34.524 1.00 27.88 227 SER A O 1
ATOM 1818 N N . VAL A 1 228 ? 35.477 26.984 -36.393 1.00 30.50 228 VAL A N 1
ATOM 1819 C CA . VAL A 1 228 ? 36.333 25.791 -36.361 1.00 30.50 228 VAL A CA 1
ATOM 1820 C C . VAL A 1 228 ? 37.323 25.914 -37.519 1.00 30.50 228 VAL A C 1
ATOM 1822 O O . VAL A 1 228 ? 36.917 26.055 -38.670 1.00 30.50 228 VAL A O 1
ATOM 1825 N N . ASN A 1 229 ? 38.620 25.907 -37.206 1.00 27.94 229 ASN A N 1
ATOM 1826 C CA . ASN A 1 229 ? 39.697 25.935 -38.194 1.00 27.94 229 ASN A CA 1
ATOM 1827 C C . ASN A 1 229 ? 39.689 24.647 -39.030 1.00 27.94 229 ASN A C 1
ATOM 1829 O O . ASN A 1 229 ? 39.752 23.548 -38.484 1.00 27.94 229 ASN A O 1
ATOM 1833 N N . ILE A 1 230 ? 39.648 24.804 -40.353 1.00 27.69 230 ILE A N 1
ATOM 1834 C CA . ILE A 1 230 ? 39.769 23.726 -41.338 1.00 27.69 230 ILE A CA 1
ATOM 1835 C C . ILE A 1 230 ? 41.251 23.569 -41.691 1.00 27.69 230 ILE A C 1
ATOM 1837 O O . ILE A 1 230 ? 41.854 24.487 -42.244 1.00 27.69 230 ILE A O 1
ATOM 1841 N N . VAL A 1 231 ? 41.826 22.397 -41.418 1.00 28.67 231 VAL A N 1
ATOM 1842 C CA . VAL A 1 231 ? 43.056 21.931 -42.074 1.00 28.67 231 VAL A CA 1
ATOM 1843 C C . VAL A 1 231 ? 42.632 20.987 -43.198 1.00 28.67 231 VAL A C 1
ATOM 1845 O O . VAL A 1 231 ? 41.957 19.990 -42.951 1.00 28.67 231 VAL A O 1
ATOM 1848 N N . LYS A 1 232 ? 42.982 21.336 -44.441 1.00 29.06 232 LYS A N 1
ATOM 1849 C CA . LYS A 1 232 ? 42.778 20.509 -45.640 1.00 29.06 232 LYS A CA 1
ATOM 1850 C C . LYS A 1 232 ? 43.741 19.317 -45.633 1.00 29.06 232 LYS A C 1
ATOM 1852 O O . LYS A 1 232 ? 44.944 19.513 -45.498 1.00 29.06 232 LYS A O 1
ATOM 1857 N N . GLY A 1 233 ? 43.210 18.124 -45.882 1.00 28.62 233 GLY A N 1
ATOM 1858 C CA . GLY A 1 233 ? 43.945 16.945 -46.338 1.00 28.62 233 GLY A CA 1
ATOM 1859 C C . GLY A 1 233 ? 43.084 16.202 -47.359 1.00 28.62 233 GLY A C 1
ATOM 1860 O O . GLY A 1 233 ? 41.913 15.943 -47.097 1.00 28.62 233 GLY A O 1
ATOM 1861 N N . GLU A 1 234 ? 43.636 15.972 -48.546 1.00 30.70 234 GLU A N 1
ATOM 1862 C CA . GLU A 1 234 ? 42.968 15.415 -49.724 1.00 30.70 234 GLU A CA 1
ATOM 1863 C C . GLU A 1 234 ? 42.809 13.882 -49.662 1.00 30.70 234 GLU A C 1
ATOM 1865 O O . GLU A 1 234 ? 43.619 13.193 -49.045 1.00 30.70 234 GLU A O 1
ATOM 1870 N N . ASN A 1 235 ? 41.818 13.391 -50.424 1.00 29.75 235 ASN A N 1
ATOM 1871 C CA . ASN A 1 235 ? 41.617 12.027 -50.952 1.00 29.75 235 ASN A CA 1
ATOM 1872 C C . ASN A 1 235 ? 40.718 11.038 -50.172 1.00 29.75 235 ASN A C 1
ATOM 1874 O O . ASN A 1 235 ? 41.173 10.312 -49.299 1.00 29.75 235 ASN A O 1
ATOM 1878 N N . GLY A 1 236 ? 39.474 10.900 -50.663 1.00 30.98 236 GLY A N 1
ATOM 1879 C CA . GLY A 1 236 ? 38.911 9.605 -51.090 1.00 30.98 236 GLY A CA 1
ATOM 1880 C C . GLY A 1 236 ? 38.072 8.775 -50.099 1.00 30.98 236 GLY A C 1
ATOM 1881 O O . GLY A 1 236 ? 38.583 8.302 -49.094 1.00 30.98 236 GLY A O 1
ATOM 1882 N N . ALA A 1 237 ? 36.832 8.478 -50.522 1.00 28.00 237 ALA A N 1
ATOM 1883 C CA . ALA A 1 237 ? 35.837 7.522 -49.997 1.00 28.00 237 ALA A CA 1
ATOM 1884 C C . ALA A 1 237 ? 34.886 8.020 -48.883 1.00 28.00 237 ALA A C 1
ATOM 1886 O O . ALA A 1 237 ? 35.217 8.083 -47.701 1.00 28.00 237 ALA A O 1
ATOM 1887 N N . GLU A 1 238 ? 33.647 8.320 -49.288 1.00 27.30 238 GLU A N 1
ATOM 1888 C CA . GLU A 1 238 ? 32.523 8.675 -48.420 1.00 27.30 238 GLU A CA 1
ATOM 1889 C C . GLU A 1 238 ? 32.050 7.469 -47.590 1.00 27.30 238 GLU A C 1
ATOM 1891 O O . GLU A 1 238 ? 31.364 6.571 -48.072 1.00 27.30 238 GLU A O 1
ATOM 1896 N N . SER A 1 239 ? 32.383 7.482 -46.302 1.00 27.39 239 SER A N 1
ATOM 1897 C CA . SER A 1 239 ? 31.655 6.771 -45.254 1.00 27.39 239 SER A CA 1
ATOM 1898 C C . SER A 1 239 ? 31.068 7.837 -44.334 1.00 27.39 239 SER A C 1
ATOM 1900 O O . SER A 1 239 ? 31.820 8.551 -43.668 1.00 27.39 239 SER A O 1
ATOM 1902 N N . ILE A 1 240 ? 29.737 7.952 -44.291 1.00 28.94 240 ILE A N 1
ATOM 1903 C CA . ILE A 1 240 ? 29.015 8.827 -43.357 1.00 28.94 240 ILE A CA 1
ATOM 1904 C C . ILE A 1 240 ? 29.230 8.273 -41.944 1.00 28.94 240 ILE A C 1
ATOM 1906 O O . ILE A 1 240 ? 28.460 7.462 -41.435 1.00 28.94 240 ILE A O 1
ATOM 1910 N N . HIS A 1 241 ? 30.330 8.674 -41.316 1.00 27.41 241 HIS A N 1
ATOM 1911 C CA . HIS A 1 241 ? 30.601 8.396 -39.917 1.00 27.41 241 HIS A CA 1
ATOM 1912 C C . HIS A 1 241 ? 30.164 9.619 -39.115 1.00 27.41 241 HIS A C 1
ATOM 1914 O O . HIS A 1 241 ? 30.881 10.615 -39.019 1.00 27.41 241 HIS A O 1
ATOM 1920 N N . HIS A 1 242 ? 28.942 9.568 -38.580 1.00 34.25 242 HIS A N 1
ATOM 1921 C CA . HIS A 1 242 ? 28.487 10.558 -37.613 1.00 34.25 242 HIS A CA 1
ATOM 1922 C C . HIS A 1 242 ? 29.413 10.514 -36.387 1.00 34.25 242 HIS A C 1
ATOM 1924 O O . HIS A 1 242 ? 29.652 9.426 -35.850 1.00 34.25 242 HIS A O 1
ATOM 1930 N N . PRO A 1 243 ? 29.950 11.659 -35.927 1.00 30.22 243 PRO A N 1
ATOM 1931 C CA . PRO A 1 243 ? 30.733 11.687 -34.708 1.00 30.22 243 PRO A CA 1
ATOM 1932 C C . PRO A 1 243 ? 29.844 11.200 -33.564 1.00 30.22 243 PRO A C 1
ATOM 1934 O O . PRO A 1 243 ? 28.797 11.785 -33.290 1.00 30.22 243 PRO A O 1
ATOM 1937 N N . ARG A 1 244 ? 30.265 10.117 -32.903 1.00 32.28 244 ARG A N 1
ATOM 1938 C CA . ARG A 1 244 ? 29.732 9.705 -31.604 1.00 32.28 244 ARG A CA 1
ATOM 1939 C C . ARG A 1 244 ? 29.987 10.840 -30.617 1.00 32.28 244 ARG A C 1
ATOM 1941 O O . ARG A 1 244 ? 31.012 10.862 -29.940 1.00 32.28 244 ARG A O 1
ATOM 1948 N N . GLU A 1 245 ? 29.044 11.768 -30.513 1.00 30.27 245 GLU A N 1
ATOM 1949 C CA . GLU A 1 245 ? 28.851 12.511 -29.280 1.00 30.27 245 GLU A CA 1
ATOM 1950 C C . GLU A 1 245 ? 28.540 11.468 -28.211 1.00 30.27 245 GLU A C 1
ATOM 1952 O O . GLU A 1 245 ? 27.447 10.909 -28.132 1.00 30.27 245 GLU A O 1
ATOM 1957 N N . THR A 1 246 ? 29.552 11.131 -27.418 1.00 32.19 246 THR A N 1
ATOM 1958 C CA . THR A 1 246 ? 29.387 10.344 -26.206 1.00 32.19 246 THR A CA 1
ATOM 1959 C C . THR A 1 246 ? 28.532 11.168 -25.255 1.00 32.19 246 THR A C 1
ATOM 1961 O O . THR A 1 246 ? 29.041 11.940 -24.439 1.00 32.19 246 THR A O 1
ATOM 1964 N N . THR A 1 247 ? 27.212 11.040 -25.368 1.00 38.44 247 THR A N 1
ATOM 1965 C CA . THR A 1 247 ? 26.302 11.509 -24.336 1.00 38.44 247 THR A CA 1
ATOM 1966 C C . THR A 1 247 ? 26.608 10.671 -23.102 1.00 38.44 247 THR A C 1
ATOM 1968 O O . THR A 1 247 ? 26.158 9.532 -22.984 1.00 38.44 247 THR A O 1
ATOM 1971 N N . ASN A 1 248 ? 27.396 11.224 -22.180 1.00 32.53 248 ASN A N 1
ATOM 1972 C CA . ASN A 1 248 ? 27.650 10.699 -20.836 1.00 32.53 248 ASN A CA 1
ATOM 1973 C C . ASN A 1 248 ? 26.372 10.712 -19.965 1.00 32.53 248 ASN A C 1
ATOM 1975 O O . ASN A 1 248 ? 26.402 11.039 -18.781 1.00 32.53 248 ASN A O 1
ATOM 1979 N N . MET A 1 249 ? 25.221 10.358 -20.534 1.00 42.72 249 MET A N 1
ATOM 1980 C CA . MET A 1 249 ? 24.033 9.992 -19.787 1.00 42.72 249 MET A CA 1
ATOM 1981 C C . MET A 1 249 ? 24.149 8.492 -19.548 1.00 42.72 249 MET A C 1
ATOM 1983 O O . MET A 1 249 ? 23.932 7.704 -20.463 1.00 42.72 249 MET A O 1
ATOM 1987 N N . ARG A 1 250 ? 24.533 8.078 -18.332 1.00 48.75 250 ARG A N 1
ATOM 1988 C CA . ARG A 1 250 ? 24.324 6.686 -17.904 1.00 48.75 250 ARG A CA 1
ATOM 1989 C C . ARG A 1 250 ? 22.876 6.333 -18.250 1.00 48.75 250 ARG A C 1
ATOM 1991 O O . ARG A 1 250 ? 21.968 6.933 -17.683 1.00 48.75 250 ARG A O 1
ATOM 1998 N N . THR A 1 251 ? 22.678 5.428 -19.206 1.00 59.91 251 THR A N 1
ATOM 1999 C CA . THR A 1 251 ? 21.356 4.988 -19.661 1.00 59.91 251 THR A CA 1
ATOM 2000 C C . THR A 1 251 ? 20.558 4.526 -18.447 1.00 59.91 251 THR A C 1
ATOM 2002 O O . THR A 1 251 ? 20.946 3.569 -17.772 1.00 59.91 251 THR A O 1
ATOM 2005 N N . GLN A 1 252 ? 19.496 5.260 -18.117 1.00 70.38 252 GLN A N 1
ATOM 2006 C CA . GLN A 1 252 ? 18.641 4.973 -16.973 1.00 70.38 252 GLN A CA 1
ATOM 2007 C C . GLN A 1 252 ? 17.895 3.657 -17.234 1.00 70.38 252 GLN A C 1
ATOM 2009 O O . GLN A 1 252 ? 17.302 3.481 -18.292 1.00 70.38 252 GLN A O 1
ATOM 2014 N N . THR A 1 253 ? 17.958 2.716 -16.292 1.00 82.12 253 THR A N 1
ATOM 2015 C CA . THR A 1 253 ? 17.312 1.400 -16.429 1.00 82.12 253 THR A CA 1
ATOM 2016 C C . THR A 1 253 ? 15.831 1.453 -16.056 1.00 82.12 253 THR A C 1
ATOM 2018 O O . THR A 1 253 ? 15.412 2.347 -15.315 1.00 82.12 253 THR A O 1
ATOM 2021 N N . VAL A 1 254 ? 15.050 0.447 -16.466 1.00 83.62 254 VAL A N 1
ATOM 2022 C CA . VAL A 1 254 ? 13.637 0.303 -16.061 1.00 83.62 254 VAL A CA 1
ATOM 2023 C C . VAL A 1 254 ? 13.498 0.285 -14.541 1.00 83.62 254 VAL A C 1
ATOM 2025 O O . VAL A 1 254 ? 12.678 1.014 -13.993 1.00 83.62 254 VAL A O 1
ATOM 2028 N N . ALA A 1 255 ? 14.355 -0.457 -13.831 1.00 84.75 255 ALA A N 1
ATOM 2029 C CA . ALA A 1 255 ? 14.360 -0.469 -12.368 1.00 84.75 255 ALA A CA 1
ATOM 2030 C C . ALA A 1 255 ? 14.642 0.920 -11.768 1.00 84.75 255 ALA A C 1
ATOM 2032 O O . ALA A 1 255 ? 14.083 1.273 -10.731 1.00 84.75 255 ALA A O 1
ATOM 2033 N N . SER A 1 256 ? 15.485 1.728 -12.422 1.00 81.25 256 SER A N 1
ATOM 2034 C CA . SER A 1 256 ? 15.767 3.094 -11.973 1.00 81.25 256 SER A CA 1
ATOM 2035 C C . SER A 1 256 ? 14.541 3.993 -12.149 1.00 81.25 256 SER A C 1
ATOM 2037 O O . SER A 1 256 ? 14.190 4.721 -11.224 1.00 81.25 256 SER A O 1
ATOM 2039 N N . TYR A 1 257 ? 13.862 3.927 -13.302 1.00 81.31 257 TYR A N 1
ATOM 2040 C CA . TYR A 1 257 ? 12.593 4.633 -13.532 1.00 81.31 257 TYR A CA 1
ATOM 2041 C C . TYR A 1 257 ? 11.510 4.211 -12.541 1.00 81.31 257 TYR A C 1
ATOM 2043 O O . TYR A 1 257 ? 10.915 5.067 -11.889 1.00 81.31 257 TYR A O 1
ATOM 2051 N N . PHE A 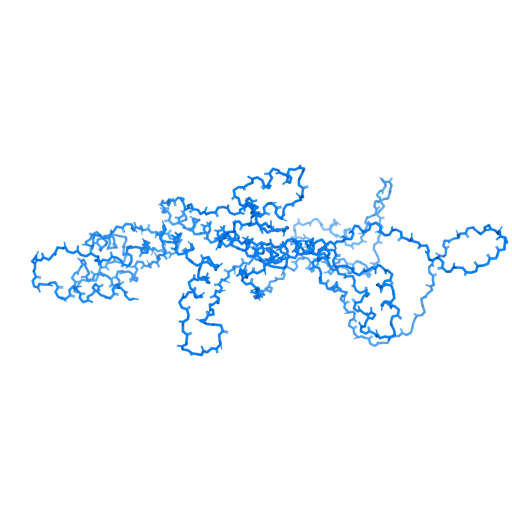1 258 ? 11.314 2.902 -12.376 1.00 85.94 258 PHE A N 1
ATOM 2052 C CA . PHE A 1 258 ? 10.383 2.322 -11.413 1.00 85.94 258 PHE A CA 1
ATOM 2053 C C . PHE A 1 258 ? 10.635 2.858 -10.001 1.00 85.94 258 PHE A C 1
ATOM 2055 O O . PHE A 1 258 ? 9.718 3.357 -9.355 1.00 85.94 258 PHE A O 1
ATOM 2062 N N . ARG A 1 259 ? 11.894 2.846 -9.548 1.00 85.44 259 ARG A N 1
ATOM 2063 C CA . ARG A 1 259 ? 12.278 3.376 -8.237 1.00 85.44 259 ARG A CA 1
ATOM 2064 C C . ARG A 1 259 ? 11.914 4.854 -8.090 1.00 85.44 259 ARG A C 1
ATOM 2066 O O . ARG A 1 259 ? 11.334 5.226 -7.076 1.00 85.44 259 ARG A O 1
ATOM 2073 N N . TYR A 1 260 ? 12.276 5.707 -9.052 1.00 83.56 260 TYR A N 1
ATOM 2074 C CA . TYR A 1 260 ? 11.960 7.138 -8.960 1.00 83.56 260 TYR A CA 1
ATOM 2075 C C . TYR A 1 260 ? 10.453 7.396 -8.982 1.00 83.56 260 TYR A C 1
ATOM 2077 O O . TYR A 1 260 ? 9.982 8.225 -8.210 1.00 83.56 260 TYR A O 1
ATOM 2085 N N . SER A 1 261 ? 9.711 6.674 -9.823 1.00 85.12 261 SER A N 1
ATOM 2086 C CA . SER A 1 261 ? 8.250 6.756 -9.891 1.00 85.12 261 SER A CA 1
ATOM 2087 C C . SER A 1 261 ? 7.597 6.347 -8.567 1.00 85.12 261 SER A C 1
ATOM 2089 O O . SER A 1 261 ? 6.768 7.082 -8.037 1.00 85.12 261 SER A O 1
ATOM 2091 N N . LEU A 1 262 ? 8.046 5.241 -7.966 1.00 87.75 262 LEU A N 1
ATOM 2092 C CA . LEU A 1 262 ? 7.549 4.776 -6.672 1.00 87.75 262 LEU A CA 1
ATOM 2093 C C . LEU A 1 262 ? 7.830 5.786 -5.549 1.00 87.75 262 LEU A C 1
ATOM 2095 O O . LEU A 1 262 ? 6.954 6.054 -4.735 1.00 87.75 262 LEU A O 1
ATOM 2099 N N . MET A 1 263 ? 9.025 6.383 -5.511 1.00 87.19 263 MET A N 1
ATOM 2100 C CA . MET A 1 263 ? 9.357 7.400 -4.503 1.00 87.19 263 MET A CA 1
ATOM 2101 C C . MET A 1 263 ? 8.535 8.689 -4.669 1.00 87.19 263 MET A C 1
ATOM 2103 O O . MET A 1 263 ? 8.110 9.265 -3.671 1.00 87.19 263 MET A O 1
ATOM 2107 N N . ASP A 1 264 ? 8.293 9.132 -5.908 1.00 85.75 264 ASP A N 1
ATOM 2108 C CA . ASP A 1 264 ? 7.437 10.292 -6.206 1.00 85.75 264 ASP A CA 1
ATOM 2109 C C . ASP A 1 264 ? 5.964 10.035 -5.848 1.00 85.75 264 ASP A C 1
ATOM 2111 O O . ASP A 1 264 ? 5.263 10.925 -5.372 1.00 85.75 264 ASP A O 1
ATOM 2115 N N . LEU A 1 265 ? 5.487 8.803 -6.030 1.00 87.81 265 LEU A N 1
ATOM 2116 C CA . LEU A 1 265 ? 4.152 8.407 -5.591 1.00 87.81 265 LEU A CA 1
ATOM 2117 C C . LEU A 1 265 ? 4.024 8.480 -4.063 1.00 87.81 265 LEU A C 1
ATOM 2119 O O . LEU A 1 265 ? 3.068 9.057 -3.549 1.00 87.81 265 LEU A O 1
ATOM 2123 N N . LEU A 1 266 ? 4.995 7.931 -3.331 1.00 86.50 266 LEU A N 1
ATOM 2124 C CA . LEU A 1 266 ? 4.967 7.928 -1.866 1.00 86.50 266 LEU A CA 1
ATOM 2125 C C . LEU A 1 266 ? 5.039 9.336 -1.279 1.00 86.50 266 LEU A C 1
ATOM 2127 O O . LEU A 1 266 ? 4.342 9.608 -0.307 1.00 86.50 266 LEU A O 1
ATOM 2131 N N . SER A 1 267 ? 5.838 10.239 -1.857 1.00 85.38 267 SER A N 1
ATOM 2132 C CA . SER A 1 267 ? 5.918 11.622 -1.368 1.00 85.38 267 SER A CA 1
ATOM 2133 C C . SER A 1 267 ? 4.567 12.338 -1.468 1.00 85.38 267 SER A C 1
ATOM 2135 O O . SER A 1 267 ? 4.184 13.054 -0.544 1.00 85.38 267 SER A O 1
ATOM 2137 N N . LYS A 1 268 ? 3.805 12.079 -2.538 1.00 84.19 268 LYS A N 1
ATOM 2138 C CA . LYS A 1 268 ? 2.435 12.586 -2.714 1.00 84.19 268 LYS A CA 1
ATOM 2139 C C . LYS A 1 268 ? 1.445 11.945 -1.745 1.00 84.19 268 LYS A C 1
ATOM 2141 O O . LYS A 1 268 ? 0.569 12.638 -1.243 1.00 84.19 268 LYS A O 1
ATOM 2146 N N . MET A 1 269 ? 1.590 10.650 -1.458 1.00 84.62 269 MET A N 1
ATOM 2147 C CA . MET A 1 269 ? 0.750 9.961 -0.470 1.00 84.62 269 MET A CA 1
ATOM 2148 C C . MET A 1 269 ? 0.984 10.491 0.951 1.00 84.62 269 MET A C 1
ATOM 2150 O O . MET A 1 269 ? 0.019 10.716 1.670 1.00 84.62 269 MET A O 1
ATOM 2154 N N . VAL A 1 270 ? 2.242 10.743 1.339 1.00 81.94 270 VAL A N 1
ATOM 2155 C CA . VAL A 1 270 ? 2.618 11.278 2.666 1.00 81.94 270 VAL A CA 1
ATOM 2156 C C . VAL A 1 270 ? 2.053 12.678 2.911 1.00 81.94 270 VAL A C 1
ATOM 2158 O O . VAL A 1 270 ? 1.717 13.000 4.044 1.00 81.94 270 VAL A O 1
ATOM 2161 N N . ALA A 1 271 ? 1.956 13.508 1.871 1.00 79.81 271 ALA A N 1
ATOM 2162 C CA . ALA A 1 271 ? 1.428 14.865 1.989 1.00 79.81 271 ALA A CA 1
ATOM 2163 C C . ALA A 1 271 ? -0.100 14.917 2.196 1.00 79.81 271 ALA A C 1
ATOM 2165 O O . ALA A 1 271 ? -0.617 15.949 2.618 1.00 79.81 271 ALA A O 1
ATOM 2166 N N . GLY A 1 272 ? -0.823 13.839 1.871 1.00 78.94 272 GLY A N 1
ATOM 2167 C CA . GLY A 1 272 ? -2.282 13.771 1.953 1.00 78.94 272 GLY A CA 1
ATOM 2168 C C . GLY A 1 272 ? -2.801 12.915 3.110 1.00 78.94 272 GLY A C 1
ATOM 2169 O O . GLY A 1 272 ? -2.040 12.361 3.899 1.00 78.94 272 GLY A O 1
ATOM 2170 N N . GLN A 1 273 ? -4.129 12.772 3.175 1.00 81.44 273 GLN A N 1
ATOM 2171 C CA . GLN A 1 273 ? -4.807 11.818 4.056 1.00 81.44 273 GLN A CA 1
ATOM 2172 C C . GLN A 1 273 ? -5.162 10.548 3.259 1.00 81.44 273 GLN A C 1
ATOM 2174 O O . GLN A 1 273 ? -6.045 10.593 2.398 1.00 81.44 273 GLN A O 1
ATOM 2179 N N . PRO A 1 274 ? -4.487 9.409 3.491 1.00 83.94 274 PRO A N 1
ATOM 2180 C CA . PRO A 1 274 ? -4.698 8.215 2.684 1.00 83.94 274 PRO A CA 1
ATOM 2181 C C . PRO A 1 274 ? -5.960 7.445 3.105 1.00 83.94 274 PRO A C 1
ATOM 2183 O O . PRO A 1 274 ? -6.154 7.114 4.274 1.00 83.94 274 PRO A O 1
ATOM 2186 N N . HIS A 1 275 ? -6.776 7.061 2.121 1.00 85.62 275 HIS A N 1
ATOM 2187 C CA . HIS A 1 275 ? -7.883 6.117 2.288 1.00 85.62 275 HIS A CA 1
ATOM 2188 C C . HIS A 1 275 ? -7.617 4.857 1.462 1.00 85.62 275 HIS A C 1
ATOM 2190 O O . HIS A 1 275 ? -7.358 4.931 0.263 1.00 85.62 275 HIS A O 1
ATOM 2196 N N . PHE A 1 276 ? -7.688 3.685 2.097 1.00 85.31 276 PHE A N 1
ATOM 2197 C CA . PHE A 1 276 ? -7.347 2.412 1.460 1.00 85.31 276 PHE A CA 1
ATOM 2198 C C . PHE A 1 276 ? -8.601 1.607 1.119 1.00 85.31 276 PHE A C 1
ATOM 2200 O O . PHE A 1 276 ? -9.385 1.261 2.002 1.00 85.31 276 PHE A O 1
ATOM 2207 N N . VAL A 1 277 ? -8.742 1.240 -0.155 1.00 89.81 277 VAL A N 1
ATOM 2208 C CA . VAL A 1 277 ? -9.787 0.333 -0.645 1.00 89.81 277 VAL A CA 1
ATOM 2209 C C . VAL A 1 277 ? -9.122 -0.954 -1.125 1.00 89.81 277 VAL A C 1
ATOM 2211 O O . VAL A 1 277 ? -8.218 -0.924 -1.956 1.00 89.81 277 VAL A O 1
ATOM 2214 N N . ARG A 1 278 ? -9.539 -2.102 -0.581 1.00 89.50 278 ARG A N 1
ATOM 2215 C CA . ARG A 1 278 ? -9.013 -3.421 -0.965 1.00 89.50 278 ARG A CA 1
ATOM 2216 C C . ARG A 1 278 ? -10.072 -4.183 -1.754 1.00 89.50 278 ARG A C 1
ATOM 2218 O O . ARG A 1 278 ? -11.054 -4.659 -1.191 1.00 89.50 278 ARG A O 1
ATOM 2225 N N . CYS A 1 279 ? -9.857 -4.306 -3.057 1.00 91.94 279 CYS A N 1
ATOM 2226 C CA . CYS A 1 279 ? -10.738 -5.057 -3.944 1.00 91.94 279 CYS A CA 1
ATOM 2227 C C . CYS A 1 279 ? -10.423 -6.558 -3.866 1.00 91.94 279 CYS A C 1
ATOM 2229 O O . CYS A 1 279 ? -9.260 -6.951 -3.950 1.00 91.94 279 CYS A O 1
ATOM 2231 N N . ILE A 1 280 ? -11.451 -7.400 -3.729 1.00 91.19 280 ILE A N 1
ATOM 2232 C CA . ILE A 1 280 ? -11.314 -8.862 -3.676 1.00 91.19 280 ILE A CA 1
ATOM 2233 C C . ILE A 1 280 ? -12.127 -9.481 -4.809 1.00 91.19 280 ILE A C 1
ATOM 2235 O O . ILE A 1 280 ? -13.334 -9.268 -4.919 1.00 91.19 280 ILE A O 1
ATOM 2239 N N . LYS A 1 281 ? -11.466 -10.285 -5.641 1.00 90.81 281 LYS A N 1
ATOM 2240 C CA . LYS A 1 281 ? -12.100 -11.031 -6.724 1.00 90.81 281 LYS A CA 1
ATOM 2241 C C . LYS A 1 281 ? -12.733 -12.318 -6.168 1.00 90.81 281 LYS A C 1
ATOM 2243 O O . LYS A 1 281 ? -12.006 -13.111 -5.564 1.00 90.81 281 LYS A O 1
ATOM 2248 N N . PRO A 1 282 ? -14.037 -12.579 -6.381 1.00 94.12 282 PRO A N 1
ATOM 2249 C CA . PRO A 1 282 ? -14.709 -13.743 -5.794 1.00 94.12 282 PRO A CA 1
ATOM 2250 C C . PRO A 1 282 ? -14.309 -15.076 -6.444 1.00 94.12 282 PRO A C 1
ATOM 2252 O O . PRO A 1 282 ? -14.316 -16.101 -5.774 1.00 94.12 282 PRO A O 1
ATOM 2255 N N . ASN A 1 283 ? -13.966 -15.071 -7.735 1.00 92.38 283 ASN A N 1
ATOM 2256 C CA . ASN A 1 283 ? -13.581 -16.245 -8.532 1.00 92.38 283 ASN A CA 1
ATOM 2257 C C . ASN A 1 283 ? -12.821 -15.798 -9.795 1.00 92.38 283 ASN A C 1
ATOM 2259 O O . ASN A 1 283 ? -12.775 -14.602 -10.085 1.00 92.38 283 ASN A O 1
ATOM 2263 N N . ASN A 1 284 ? -12.213 -16.707 -10.564 1.00 90.44 284 ASN A N 1
ATOM 2264 C CA . ASN A 1 284 ? -11.473 -16.318 -11.775 1.00 90.44 284 ASN A CA 1
ATOM 2265 C C . ASN A 1 284 ? -12.309 -16.276 -13.050 1.00 90.44 284 ASN A C 1
ATOM 2267 O O . ASN A 1 284 ? -11.945 -15.556 -13.982 1.00 90.44 284 ASN A O 1
ATOM 2271 N N . GLU A 1 285 ? -13.430 -16.976 -13.025 1.00 93.62 285 GLU A N 1
ATOM 2272 C CA . GLU A 1 285 ? -14.372 -17.234 -14.104 1.00 93.62 285 GLU A CA 1
ATOM 2273 C C . GLU A 1 285 ? -15.267 -16.020 -14.392 1.00 93.62 285 GLU A C 1
ATOM 2275 O O . GLU A 1 285 ? -16.010 -16.020 -15.369 1.00 93.62 285 GLU A O 1
ATOM 2280 N N . ARG A 1 286 ? -15.171 -14.965 -13.566 1.00 92.19 286 ARG A N 1
ATOM 2281 C CA . ARG A 1 286 ? -15.975 -13.733 -13.643 1.00 92.19 286 ARG A CA 1
ATOM 2282 C C . ARG A 1 286 ? -17.478 -14.009 -13.519 1.00 92.19 286 ARG A C 1
ATOM 2284 O O . ARG A 1 286 ? -18.292 -13.281 -14.078 1.00 92.19 286 ARG A O 1
ATOM 2291 N N . GLN A 1 287 ? -17.844 -15.055 -12.782 1.00 94.81 287 GLN A N 1
ATOM 2292 C CA . GLN A 1 287 ? -19.236 -15.451 -12.582 1.00 94.81 287 GLN A CA 1
ATOM 2293 C C . GLN A 1 287 ? -19.809 -14.814 -11.315 1.00 94.81 287 GLN A C 1
ATOM 2295 O O . GLN A 1 287 ? -19.172 -14.823 -10.261 1.00 94.81 287 GLN A O 1
ATOM 2300 N N . ALA A 1 288 ? -21.023 -14.276 -11.398 1.00 94.38 288 ALA A N 1
ATOM 2301 C CA . ALA A 1 288 ? -21.751 -13.832 -10.214 1.00 94.38 288 ALA A CA 1
ATOM 2302 C C . ALA A 1 288 ? -22.113 -15.033 -9.321 1.00 94.38 288 ALA A C 1
ATOM 2304 O O . ALA A 1 288 ? -22.270 -16.149 -9.810 1.00 94.38 288 ALA A O 1
ATOM 2305 N N . HIS A 1 289 ? -22.240 -14.805 -8.010 1.00 92.75 289 HIS A N 1
ATOM 2306 C CA . HIS A 1 289 ? -22.632 -15.813 -7.007 1.00 92.75 289 HIS A CA 1
ATOM 2307 C C . HIS A 1 289 ? -21.737 -17.060 -6.896 1.00 92.75 289 HIS A C 1
ATOM 2309 O O . HIS A 1 289 ? -22.078 -17.994 -6.176 1.00 92.75 289 HIS A O 1
ATOM 2315 N N . ASN A 1 290 ? -20.572 -17.067 -7.543 1.00 93.75 290 ASN A N 1
ATOM 2316 C CA . ASN A 1 290 ? -19.589 -18.133 -7.412 1.00 93.75 290 ASN A CA 1
ATOM 2317 C C . ASN A 1 290 ? -18.449 -17.676 -6.488 1.00 93.75 290 ASN A C 1
ATOM 2319 O O . ASN A 1 290 ? -17.713 -16.746 -6.819 1.00 93.75 290 ASN A O 1
ATOM 2323 N N . PHE A 1 291 ? -18.318 -18.289 -5.312 1.00 95.25 291 PHE A N 1
ATOM 2324 C CA . PHE A 1 291 ? -17.322 -17.906 -4.310 1.00 95.25 291 PHE A CA 1
ATOM 2325 C C . PHE A 1 291 ? -16.227 -18.967 -4.203 1.00 95.25 291 PHE A C 1
ATOM 2327 O O . PHE A 1 291 ? -16.445 -20.054 -3.668 1.00 95.25 291 PHE A O 1
ATOM 2334 N N . ASP A 1 292 ? -15.027 -18.627 -4.663 1.00 95.56 292 ASP A N 1
ATOM 2335 C CA . ASP A 1 292 ? -13.840 -19.454 -4.496 1.00 95.56 292 ASP A CA 1
ATOM 2336 C C . ASP A 1 292 ? -13.145 -19.095 -3.176 1.00 95.56 292 ASP A C 1
ATOM 2338 O O . ASP A 1 292 ? -12.407 -18.108 -3.056 1.00 95.56 292 ASP A O 1
ATOM 2342 N N . LYS A 1 293 ? -13.385 -19.930 -2.161 1.00 94.69 293 LYS A N 1
ATOM 2343 C CA . LYS A 1 293 ? -12.838 -19.749 -0.812 1.00 94.69 293 LYS A CA 1
ATOM 2344 C C . LYS A 1 293 ? -11.312 -19.695 -0.799 1.00 94.69 293 LYS A C 1
ATOM 2346 O O . LYS A 1 293 ? -10.748 -18.912 -0.036 1.00 94.69 293 LYS A O 1
ATOM 2351 N N . GLU A 1 294 ? -10.640 -20.522 -1.596 1.00 91.31 294 GLU A N 1
ATOM 2352 C CA . GLU A 1 294 ? -9.179 -20.592 -1.597 1.00 91.31 294 GLU A CA 1
ATOM 2353 C C . GLU A 1 294 ? -8.588 -19.326 -2.224 1.00 91.31 294 GLU A C 1
ATOM 2355 O O . GLU A 1 294 ? -7.697 -18.700 -1.644 1.00 91.31 294 GLU A O 1
ATOM 2360 N N . LYS A 1 295 ? -9.151 -18.872 -3.349 1.00 88.56 295 LYS A N 1
ATOM 2361 C CA . LYS A 1 295 ? -8.726 -17.628 -4.008 1.00 88.56 295 LYS A CA 1
ATOM 2362 C C . LYS A 1 295 ? -8.970 -16.404 -3.146 1.00 88.56 295 LYS A C 1
ATOM 2364 O O . LYS A 1 295 ? -8.112 -15.523 -3.087 1.00 88.56 295 LYS A O 1
ATOM 2369 N N . VAL A 1 296 ? -10.122 -16.324 -2.489 1.00 92.12 296 VAL A N 1
ATOM 2370 C CA . VAL A 1 296 ? -10.430 -15.206 -1.592 1.00 92.12 296 VAL A CA 1
ATOM 2371 C C . VAL A 1 296 ? -9.496 -15.218 -0.385 1.00 92.12 296 VAL A C 1
ATOM 2373 O O . VAL A 1 296 ? -8.931 -14.180 -0.048 1.00 92.12 296 VAL A O 1
ATOM 2376 N N . LEU A 1 297 ? -9.239 -16.381 0.222 1.00 90.31 297 LEU A N 1
ATOM 2377 C CA . LEU A 1 297 ? -8.316 -16.492 1.354 1.00 90.31 297 LEU A CA 1
ATOM 2378 C C . LEU A 1 297 ? -6.890 -16.055 0.990 1.00 90.31 297 LEU A C 1
ATOM 2380 O O . LEU A 1 297 ? -6.238 -15.367 1.775 1.00 90.31 297 LEU A O 1
ATOM 2384 N N . ILE A 1 298 ? -6.412 -16.430 -0.198 1.00 87.94 298 ILE A N 1
ATOM 2385 C CA . ILE A 1 298 ? -5.106 -16.006 -0.711 1.00 87.94 298 ILE A CA 1
ATOM 2386 C C . ILE A 1 298 ? -5.059 -14.480 -0.872 1.00 87.94 298 ILE A C 1
ATOM 2388 O O . ILE A 1 298 ? -4.130 -13.845 -0.378 1.00 87.94 298 ILE A O 1
ATOM 2392 N N . GLN A 1 299 ? -6.086 -13.870 -1.471 1.00 90.00 299 GLN A N 1
ATOM 2393 C CA . GLN A 1 299 ? -6.163 -12.411 -1.611 1.00 90.00 299 GLN A CA 1
ATOM 2394 C C . GLN A 1 299 ? -6.221 -11.693 -0.255 1.00 90.00 299 GLN A C 1
ATOM 2396 O O . GLN A 1 299 ? -5.577 -10.663 -0.081 1.00 90.00 299 GLN A O 1
ATOM 2401 N N . LEU A 1 300 ? -6.929 -12.238 0.738 1.00 90.06 300 LEU A N 1
ATOM 2402 C CA . LEU A 1 300 ? -6.975 -11.666 2.090 1.00 90.06 300 LEU A CA 1
ATOM 2403 C C . LEU A 1 300 ? -5.607 -11.683 2.789 1.00 90.06 300 LEU A C 1
ATOM 2405 O O . LEU A 1 300 ? -5.300 -10.771 3.556 1.00 90.06 300 LEU A O 1
ATOM 2409 N N . ARG A 1 301 ? -4.769 -12.690 2.507 1.00 85.69 301 ARG A N 1
ATOM 2410 C CA . ARG A 1 301 ? -3.366 -12.713 2.955 1.00 85.69 301 ARG A CA 1
ATOM 2411 C C . ARG A 1 301 ? -2.545 -11.660 2.210 1.00 85.69 301 ARG A C 1
ATOM 2413 O O . ARG A 1 301 ? -1.862 -10.860 2.835 1.00 85.69 301 ARG A O 1
ATOM 2420 N N . TYR A 1 302 ? -2.664 -11.623 0.885 1.00 84.94 302 TYR A N 1
ATOM 2421 C CA . TYR A 1 302 ? -1.860 -10.766 0.008 1.00 84.94 302 TYR A CA 1
ATOM 2422 C C . TYR A 1 302 ? -2.182 -9.275 0.128 1.00 84.94 302 TYR A C 1
ATOM 2424 O O . TYR A 1 302 ? -1.313 -8.432 -0.049 1.00 84.94 302 TYR A O 1
ATOM 2432 N N . THR A 1 303 ? -3.413 -8.922 0.478 1.00 86.19 303 THR A N 1
ATOM 2433 C CA . THR A 1 303 ? -3.825 -7.530 0.725 1.00 86.19 303 THR A CA 1
ATOM 2434 C C . THR A 1 303 ? -3.419 -7.015 2.106 1.00 86.19 303 THR A C 1
ATOM 2436 O O . THR A 1 303 ? -3.673 -5.854 2.410 1.00 86.19 303 THR A O 1
ATOM 2439 N N . GLY A 1 304 ? -2.843 -7.859 2.968 1.00 80.94 304 GLY A N 1
ATOM 2440 C CA . GLY A 1 304 ? -2.479 -7.486 4.336 1.00 80.94 304 GLY A CA 1
ATOM 2441 C C . GLY A 1 304 ? -3.673 -7.320 5.285 1.00 80.94 304 GLY A C 1
ATOM 2442 O O . GLY A 1 304 ? -3.460 -7.041 6.462 1.00 80.94 304 GLY A O 1
ATOM 2443 N N . ILE A 1 305 ? -4.917 -7.546 4.827 1.00 84.88 305 ILE A N 1
ATOM 2444 C CA . ILE A 1 305 ? -6.135 -7.376 5.642 1.00 84.88 305 ILE A CA 1
ATOM 2445 C C . ILE A 1 305 ? -6.077 -8.234 6.909 1.00 84.88 305 ILE A C 1
ATOM 2447 O O . ILE A 1 305 ? -6.454 -7.772 7.984 1.00 84.88 305 ILE A O 1
ATOM 2451 N N . LEU A 1 306 ? -5.598 -9.478 6.801 1.00 83.31 306 LEU A N 1
ATOM 2452 C CA . LEU A 1 306 ? -5.501 -10.373 7.957 1.00 83.31 306 LEU A CA 1
ATOM 2453 C C . LEU A 1 306 ? -4.498 -9.872 9.000 1.00 83.31 306 LEU A C 1
ATOM 2455 O O . LEU A 1 306 ? -4.779 -9.973 10.193 1.00 83.31 306 LEU A O 1
ATOM 2459 N N . GLU A 1 307 ? -3.371 -9.307 8.565 1.00 77.81 307 GLU A N 1
ATOM 2460 C CA . GLU A 1 307 ? -2.368 -8.760 9.480 1.00 77.81 307 GLU A CA 1
ATOM 2461 C C . GLU A 1 307 ? -2.859 -7.447 10.094 1.00 77.81 307 GLU A C 1
ATOM 2463 O O . GLU A 1 307 ? -2.792 -7.281 11.306 1.00 77.81 307 GLU A O 1
ATOM 2468 N N . THR A 1 308 ? -3.494 -6.574 9.304 1.00 79.50 308 THR A N 1
ATOM 2469 C CA . THR A 1 308 ? -4.159 -5.366 9.822 1.00 79.50 308 THR A CA 1
ATOM 2470 C C . THR A 1 308 ? -5.215 -5.717 10.868 1.00 79.50 308 THR A C 1
ATOM 2472 O O . THR A 1 308 ? -5.265 -5.101 11.927 1.00 79.50 308 THR A O 1
ATOM 2475 N N . ALA A 1 309 ? -6.047 -6.730 10.613 1.00 80.88 309 ALA A N 1
ATOM 2476 C CA . ALA A 1 309 ? -7.046 -7.189 11.574 1.00 80.88 309 ALA A CA 1
ATOM 2477 C C . ALA A 1 309 ? -6.401 -7.812 12.822 1.00 80.88 309 ALA A C 1
ATOM 2479 O O . ALA A 1 309 ? -6.907 -7.658 13.931 1.00 80.88 309 ALA A O 1
ATOM 2480 N N . LYS A 1 310 ? -5.284 -8.531 12.667 1.00 79.00 310 LYS A N 1
ATOM 2481 C CA . LYS A 1 310 ? -4.529 -9.101 13.787 1.00 79.00 310 LYS A CA 1
ATOM 2482 C C . LYS A 1 310 ? -3.925 -8.013 14.670 1.00 79.00 310 LYS A C 1
ATOM 2484 O O . LYS A 1 310 ? -4.123 -8.088 15.877 1.00 79.00 310 LYS A O 1
ATOM 2489 N N . ILE A 1 311 ? -3.292 -7.012 14.073 1.00 75.19 311 ILE A N 1
ATOM 2490 C CA . ILE A 1 311 ? -2.716 -5.856 14.759 1.00 75.19 311 ILE A CA 1
ATOM 2491 C C . ILE A 1 311 ? -3.812 -5.041 15.450 1.00 75.19 311 ILE A C 1
ATOM 2493 O O . ILE A 1 311 ? -3.747 -4.830 16.655 1.00 75.19 311 ILE A O 1
ATOM 2497 N N . ARG A 1 312 ? -4.892 -4.690 14.739 1.00 75.88 312 ARG A N 1
ATOM 2498 C CA . ARG A 1 312 ? -6.012 -3.942 15.331 1.00 75.88 312 ARG A CA 1
ATOM 2499 C C . ARG A 1 312 ? -6.662 -4.668 16.504 1.00 75.88 312 ARG A C 1
ATOM 2501 O O . ARG A 1 312 ? -7.101 -4.011 17.437 1.00 75.88 312 ARG A O 1
ATOM 2508 N N . ARG A 1 313 ? -6.704 -6.008 16.502 1.00 75.69 313 ARG A N 1
ATOM 2509 C CA . ARG A 1 313 ? -7.198 -6.800 17.648 1.00 75.69 313 ARG A CA 1
ATOM 2510 C C . ARG A 1 313 ? -6.320 -6.696 18.896 1.00 75.69 313 ARG A C 1
ATOM 2512 O O . ARG A 1 313 ? -6.815 -7.024 19.968 1.00 75.69 313 ARG A O 1
ATOM 2519 N N . GLN A 1 314 ? -5.048 -6.329 18.756 1.00 75.44 314 GLN A N 1
ATOM 2520 C CA . GLN A 1 314 ? -4.131 -6.115 19.879 1.00 75.44 314 GLN A CA 1
ATOM 2521 C C . GLN A 1 314 ? -4.241 -4.697 20.464 1.00 75.44 314 GLN A C 1
ATOM 2523 O O . GLN A 1 314 ? -3.652 -4.445 21.510 1.00 75.44 314 GLN A O 1
ATOM 2528 N N . GLY A 1 315 ? -4.990 -3.801 19.810 1.00 76.81 315 GLY A N 1
ATOM 2529 C CA . GLY A 1 315 ? -5.313 -2.459 20.294 1.00 76.81 315 GLY A CA 1
ATOM 2530 C C . GLY A 1 315 ? -6.816 -2.242 20.503 1.00 76.81 315 GLY A C 1
ATOM 2531 O O . GLY A 1 315 ? -7.647 -3.140 20.312 1.00 76.81 315 GLY A O 1
ATOM 2532 N N . TYR A 1 316 ? -7.177 -1.012 20.864 1.00 77.62 316 TYR A N 1
ATOM 2533 C CA . TYR A 1 316 ? -8.559 -0.584 21.062 1.00 77.62 316 TYR A CA 1
ATOM 2534 C C . TYR A 1 316 ? -9.226 -0.197 19.735 1.00 77.62 316 TYR A C 1
ATOM 2536 O O . TYR A 1 316 ? -9.452 0.971 19.426 1.00 77.62 316 TYR A O 1
ATOM 2544 N N . SER A 1 317 ? -9.580 -1.204 18.937 1.00 73.12 317 SER A N 1
ATOM 2545 C CA . SER A 1 317 ? -10.132 -0.998 17.589 1.00 73.12 317 SER A CA 1
ATOM 2546 C C . SER A 1 317 ? -11.515 -0.329 17.560 1.00 73.12 317 SER A C 1
ATOM 2548 O O . SER A 1 317 ? -11.951 0.109 16.494 1.00 73.12 317 SER A O 1
ATOM 2550 N N . HIS A 1 318 ? -12.226 -0.283 18.691 1.00 78.25 318 HIS A N 1
ATOM 2551 C CA . HIS A 1 318 ? -13.540 0.343 18.809 1.00 78.25 318 HIS A CA 1
ATOM 2552 C C . HIS A 1 318 ? -13.482 1.561 19.725 1.00 78.25 318 HIS A C 1
ATOM 2554 O O . HIS A 1 318 ? -13.110 1.436 20.891 1.00 78.25 318 HIS A O 1
ATOM 2560 N N . ARG A 1 319 ? -13.928 2.708 19.201 1.00 82.25 319 ARG A N 1
ATOM 2561 C CA . ARG A 1 319 ? -14.090 3.964 19.940 1.00 82.25 319 ARG A CA 1
ATOM 2562 C C . ARG A 1 319 ? -15.564 4.347 19.957 1.00 82.25 319 ARG A C 1
ATOM 2564 O O . ARG A 1 319 ? -16.156 4.553 18.899 1.00 82.25 319 ARG A O 1
ATOM 2571 N N . ILE A 1 320 ? -16.173 4.396 21.137 1.00 85.94 320 ILE A N 1
ATOM 2572 C CA . ILE A 1 320 ? -17.602 4.696 21.293 1.00 85.94 320 ILE A CA 1
ATOM 2573 C C . ILE A 1 320 ? -17.743 5.891 22.227 1.00 85.94 320 ILE A C 1
ATOM 2575 O O . ILE A 1 320 ? -17.265 5.842 23.352 1.00 85.94 320 ILE A O 1
ATOM 2579 N N . LEU A 1 321 ? -18.417 6.954 21.788 1.00 88.94 321 LEU A N 1
ATOM 2580 C CA . LEU A 1 321 ? -18.712 8.106 22.646 1.00 88.94 321 LEU A CA 1
ATOM 2581 C C . LEU A 1 321 ? -19.471 7.672 23.905 1.00 88.94 321 LEU A C 1
ATOM 2583 O O . LEU A 1 321 ? -20.381 6.849 23.810 1.00 88.94 321 LEU A O 1
ATOM 2587 N N . PHE A 1 322 ? -19.163 8.270 25.058 1.00 90.50 322 PHE A N 1
ATOM 2588 C CA . PHE A 1 322 ? -19.842 7.950 26.324 1.00 90.50 322 PHE A CA 1
ATOM 2589 C C . PHE A 1 322 ? -21.366 8.033 26.220 1.00 90.50 322 PHE A C 1
ATOM 2591 O O . PHE A 1 322 ? -22.055 7.118 26.656 1.00 90.50 322 PHE A O 1
ATOM 2598 N N . ALA A 1 323 ? -21.892 9.083 25.583 1.00 89.06 323 ALA A N 1
ATOM 2599 C CA . ALA A 1 323 ? -23.332 9.245 25.386 1.00 89.06 323 ALA A CA 1
ATOM 2600 C C . ALA A 1 323 ? -23.940 8.056 24.621 1.00 89.06 323 ALA A C 1
ATOM 2602 O O . ALA A 1 323 ? -24.912 7.460 25.076 1.00 89.06 323 ALA A O 1
ATOM 2603 N N . ASN A 1 324 ? -23.310 7.651 23.514 1.00 88.50 324 ASN A N 1
ATOM 2604 C CA . ASN A 1 324 ? -23.770 6.525 22.697 1.00 88.50 324 ASN A CA 1
ATOM 2605 C C . ASN A 1 324 ? -23.628 5.189 23.438 1.00 88.50 324 ASN A C 1
ATOM 2607 O O . ASN A 1 324 ? -24.475 4.308 23.301 1.00 88.50 324 ASN A O 1
ATOM 2611 N N . PHE A 1 325 ? -22.554 5.029 24.216 1.00 87.88 325 PHE A N 1
ATOM 2612 C CA . PHE A 1 325 ? -22.309 3.833 25.013 1.00 87.88 325 PHE A CA 1
ATOM 2613 C C . PHE A 1 325 ? -23.368 3.679 26.108 1.00 87.88 325 PHE A C 1
ATOM 2615 O O . PHE A 1 325 ? -24.017 2.640 26.196 1.00 87.88 325 PHE A O 1
ATOM 2622 N N . ILE A 1 326 ? -23.603 4.727 26.898 1.00 88.44 326 ILE A N 1
ATOM 2623 C CA . ILE A 1 326 ? -24.580 4.715 27.991 1.00 88.44 326 ILE A CA 1
ATOM 2624 C C . ILE A 1 326 ? -25.986 4.525 27.432 1.00 88.44 326 ILE A C 1
ATOM 2626 O O . ILE A 1 326 ? -26.680 3.611 27.864 1.00 88.44 326 ILE A O 1
ATOM 2630 N N . GLN A 1 327 ? -26.378 5.290 26.411 1.00 86.75 327 GLN A N 1
ATOM 2631 C CA . GLN A 1 327 ? -27.694 5.154 25.781 1.00 86.75 327 GLN A CA 1
ATOM 2632 C C . GLN A 1 327 ? -27.974 3.715 25.325 1.00 86.75 327 GLN A C 1
ATOM 2634 O O . GLN A 1 327 ? -29.100 3.234 25.438 1.00 86.75 327 GLN A O 1
ATOM 2639 N N . ARG A 1 328 ? -26.952 3.014 24.822 1.00 85.00 328 ARG A N 1
ATOM 2640 C CA . ARG A 1 328 ? -27.091 1.638 24.342 1.00 85.00 328 ARG A CA 1
ATOM 2641 C C . ARG A 1 328 ? -27.033 0.592 25.458 1.00 85.00 328 ARG A C 1
ATOM 2643 O O . ARG A 1 328 ? -27.702 -0.431 25.340 1.00 85.00 328 ARG A O 1
ATOM 2650 N N . TYR A 1 329 ? -26.238 0.814 26.506 1.00 84.69 329 TYR A N 1
ATOM 2651 C CA . TYR A 1 329 ? -25.868 -0.235 27.466 1.00 84.69 329 TYR A CA 1
ATOM 2652 C C . TYR A 1 329 ? -26.278 0.025 28.920 1.00 84.69 329 TYR A C 1
ATOM 2654 O O . TYR A 1 329 ? -26.047 -0.845 29.761 1.00 84.69 329 TYR A O 1
ATOM 2662 N N . TYR A 1 330 ? -26.914 1.157 29.245 1.00 84.19 330 TYR A N 1
ATOM 2663 C CA . TYR A 1 330 ? -27.281 1.488 30.629 1.00 84.19 330 TYR A CA 1
ATOM 2664 C C . TYR A 1 330 ? -28.121 0.398 31.308 1.00 84.19 330 TYR A C 1
ATOM 2666 O O . TYR A 1 330 ? -27.877 0.077 32.468 1.00 84.19 330 TYR A O 1
ATOM 2674 N N . MET A 1 331 ? -29.018 -0.258 30.564 1.00 84.00 331 MET A N 1
ATOM 2675 C CA . MET A 1 331 ? -29.886 -1.332 31.069 1.00 84.00 331 MET A CA 1
ATOM 2676 C C . MET A 1 331 ? -29.128 -2.559 31.615 1.00 84.00 331 MET A C 1
ATOM 2678 O O . MET A 1 331 ? -29.728 -3.415 32.262 1.00 84.00 331 MET A O 1
ATOM 2682 N N . LEU A 1 332 ? -27.825 -2.692 31.337 1.00 83.44 332 LEU A N 1
ATOM 2683 C CA . LEU A 1 332 ? -27.003 -3.795 31.847 1.00 83.44 332 LEU A CA 1
ATOM 2684 C C . LEU A 1 332 ? -26.578 -3.593 33.310 1.00 83.44 332 LEU A C 1
ATOM 2686 O O . LEU A 1 332 ? -26.291 -4.576 33.997 1.00 83.44 332 LEU A O 1
ATOM 2690 N N . ALA A 1 333 ? -26.542 -2.347 33.789 1.00 83.44 333 ALA A N 1
ATOM 2691 C CA . ALA A 1 333 ? -26.118 -2.009 35.150 1.00 83.44 333 ALA A CA 1
ATOM 2692 C C . ALA A 1 333 ? -27.130 -1.172 35.940 1.00 83.44 333 ALA A C 1
ATOM 2694 O O . ALA A 1 333 ? -27.117 -1.234 37.169 1.00 83.44 333 ALA A O 1
ATOM 2695 N N . PHE A 1 334 ? -28.014 -0.461 35.248 1.00 85.44 334 PHE A N 1
ATOM 2696 C CA . PHE A 1 334 ? -29.013 0.441 35.809 1.00 85.44 334 PHE A CA 1
ATOM 2697 C C . PHE A 1 334 ? -30.422 -0.054 35.499 1.00 85.44 334 PHE A C 1
ATOM 2699 O O . PHE A 1 334 ? -30.636 -0.877 34.600 1.00 85.44 334 PHE A O 1
ATOM 2706 N N . ARG A 1 335 ? -31.399 0.430 36.264 1.00 82.00 335 ARG A N 1
ATOM 2707 C CA . ARG A 1 335 ? -32.804 0.088 36.023 1.00 82.00 335 ARG A CA 1
ATOM 2708 C C . ARG A 1 335 ? -33.337 0.865 34.814 1.00 82.00 335 ARG A C 1
ATOM 2710 O O . ARG A 1 335 ? -32.801 1.898 34.439 1.00 82.00 335 ARG A O 1
ATOM 2717 N N . VAL A 1 336 ? -34.402 0.366 34.183 1.00 76.56 336 VAL A N 1
ATOM 2718 C CA . VAL A 1 336 ? -34.972 0.985 32.964 1.00 76.56 336 VAL A CA 1
ATOM 2719 C C . VAL A 1 336 ? -35.551 2.377 33.243 1.00 76.56 336 VAL A C 1
ATOM 2721 O O . VAL A 1 336 ? -35.584 3.216 32.350 1.00 76.56 336 VAL A O 1
ATOM 2724 N N . ASP A 1 337 ? -35.999 2.601 34.476 1.00 78.44 337 ASP A N 1
ATOM 2725 C CA . ASP A 1 337 ? -36.527 3.856 35.007 1.00 78.44 337 ASP A CA 1
ATOM 2726 C C . ASP A 1 337 ? -35.444 4.869 35.412 1.00 78.44 337 ASP A C 1
ATOM 2728 O O . ASP A 1 337 ? -35.763 6.017 35.711 1.00 78.44 337 ASP A O 1
ATOM 2732 N N . GLU A 1 338 ? -34.172 4.470 35.404 1.00 81.62 338 GLU A N 1
ATOM 2733 C CA . GLU A 1 338 ? -33.045 5.349 35.701 1.00 81.62 338 GLU A CA 1
ATOM 2734 C C . GLU A 1 338 ? -32.481 5.932 34.400 1.00 81.62 338 GLU A C 1
ATOM 2736 O O . GLU A 1 338 ? -32.208 5.205 33.444 1.00 81.62 338 GLU A O 1
ATOM 2741 N N . GLU A 1 339 ? -32.264 7.249 34.377 1.00 84.19 339 GLU A N 1
ATOM 2742 C CA . GLU A 1 339 ? -31.569 7.943 33.291 1.00 84.19 339 GLU A CA 1
ATOM 2743 C C . GLU A 1 339 ? -30.183 8.375 33.793 1.00 84.19 339 GLU A C 1
ATOM 2745 O O . GLU A 1 339 ? -30.027 9.453 34.377 1.00 84.19 339 GLU A O 1
ATOM 2750 N N . PRO A 1 340 ? -29.168 7.498 33.684 1.00 86.31 340 PRO A N 1
ATOM 2751 C CA . PRO A 1 340 ? -27.871 7.762 34.280 1.00 86.31 340 PRO A CA 1
ATOM 2752 C C . PRO A 1 340 ? -27.122 8.865 33.528 1.00 86.31 340 PRO A C 1
ATOM 2754 O O . PRO A 1 340 ? -27.147 8.951 32.299 1.00 86.31 340 PRO A O 1
ATOM 2757 N N . ALA A 1 341 ? -26.412 9.703 34.285 1.00 89.94 341 ALA A N 1
ATOM 2758 C CA . ALA A 1 341 ? -25.638 10.810 33.738 1.00 89.94 341 ALA A CA 1
ATOM 2759 C C . ALA A 1 341 ? -24.519 10.324 32.800 1.00 89.94 341 ALA A C 1
ATOM 2761 O O . ALA A 1 341 ? -23.892 9.285 33.037 1.00 89.94 341 ALA A O 1
ATOM 2762 N N . VAL A 1 342 ? -24.223 11.121 31.766 1.00 89.25 342 VAL A N 1
ATOM 2763 C CA . VAL A 1 342 ? -23.105 10.870 30.846 1.00 89.25 342 VAL A CA 1
ATOM 2764 C C . VAL A 1 342 ? -21.791 11.192 31.550 1.00 89.25 342 VAL A C 1
ATOM 2766 O O . VAL A 1 342 ? -21.331 12.332 31.534 1.00 89.25 342 VAL A O 1
ATOM 2769 N N . SER A 1 343 ? -21.197 10.185 32.189 1.00 89.81 343 SER A N 1
ATOM 2770 C CA . SER A 1 343 ? -19.953 10.335 32.941 1.00 89.81 343 SER A CA 1
ATOM 2771 C C . SER A 1 343 ? -19.032 9.108 32.811 1.00 89.81 343 SER A C 1
ATOM 2773 O O . SER A 1 343 ? -19.499 8.018 32.448 1.00 89.81 343 SER A O 1
ATOM 2775 N N . PRO A 1 344 ? -17.723 9.267 33.098 1.00 88.25 344 PRO A N 1
ATOM 2776 C CA . PRO A 1 344 ? -16.785 8.149 33.184 1.00 88.25 344 PRO A CA 1
ATOM 2777 C C . PRO A 1 344 ? -17.257 7.067 34.162 1.00 88.25 344 PRO A C 1
ATOM 2779 O O . PRO A 1 344 ? -17.181 5.883 33.853 1.00 88.25 344 PRO A O 1
ATOM 2782 N N . GLU A 1 345 ? -17.798 7.467 35.313 1.00 90.94 345 GLU A N 1
ATOM 2783 C CA . GLU A 1 345 ? -18.232 6.568 36.386 1.00 90.94 345 GLU A CA 1
ATOM 2784 C C . GLU A 1 345 ? -19.398 5.681 35.937 1.00 90.94 345 GLU A C 1
ATOM 2786 O O . GLU A 1 345 ? -19.391 4.479 36.200 1.00 90.94 345 GLU A O 1
ATOM 2791 N N . THR A 1 346 ? -20.363 6.241 35.199 1.00 90.06 346 THR A N 1
ATOM 2792 C CA . THR A 1 346 ? -21.473 5.469 34.619 1.00 90.06 346 THR A CA 1
ATOM 2793 C C . THR A 1 346 ? -20.957 4.441 33.608 1.00 90.06 346 THR A C 1
ATOM 2795 O O . THR A 1 346 ? -21.403 3.291 33.619 1.00 90.06 346 THR A O 1
ATOM 2798 N N . CYS A 1 347 ? -20.000 4.816 32.749 1.00 89.00 347 CYS A N 1
ATOM 2799 C CA . CYS A 1 347 ? -19.394 3.880 31.795 1.00 89.00 347 CYS A CA 1
ATOM 2800 C C . CYS A 1 347 ? -18.655 2.746 32.520 1.00 89.00 347 CYS A C 1
ATOM 2802 O O . CYS A 1 347 ? -18.869 1.577 32.197 1.00 89.00 347 CYS A O 1
ATOM 2804 N N . THR A 1 348 ? -17.849 3.078 33.533 1.00 89.00 348 THR A N 1
ATOM 2805 C CA . THR A 1 348 ? -17.137 2.106 34.376 1.00 89.00 348 THR A CA 1
ATOM 2806 C C . THR A 1 348 ? -18.104 1.150 35.067 1.00 89.00 348 THR A C 1
ATOM 2808 O O . THR A 1 348 ? -17.907 -0.058 34.997 1.00 89.00 348 THR A O 1
ATOM 2811 N N . ALA A 1 349 ? -19.198 1.651 35.649 1.00 89.12 349 ALA A N 1
ATOM 2812 C CA . ALA A 1 349 ? -20.193 0.812 36.314 1.00 89.12 349 ALA A CA 1
ATOM 2813 C C . ALA A 1 349 ? -20.810 -0.230 35.361 1.00 89.12 349 ALA A C 1
ATOM 2815 O O . ALA A 1 349 ? -20.970 -1.394 35.733 1.00 89.12 349 ALA A O 1
ATOM 2816 N N . ILE A 1 350 ? -21.112 0.159 34.115 1.00 85.94 350 ILE A N 1
ATOM 2817 C CA . ILE A 1 350 ? -21.613 -0.763 33.082 1.00 85.94 350 ILE A CA 1
ATOM 2818 C C . ILE A 1 350 ? -20.554 -1.821 32.736 1.00 85.94 350 ILE A C 1
ATOM 2820 O O . ILE A 1 350 ? -20.859 -3.017 32.687 1.00 85.94 350 ILE A O 1
ATOM 2824 N N . LEU A 1 351 ? -19.307 -1.401 32.513 1.00 86.12 351 LEU A N 1
ATOM 2825 C CA . LEU A 1 351 ? -18.198 -2.280 32.122 1.00 86.12 351 LEU A CA 1
ATOM 2826 C C . LEU A 1 351 ? -17.826 -3.280 33.231 1.00 86.12 351 LEU A C 1
ATOM 2828 O O . LEU A 1 351 ? -17.652 -4.471 32.968 1.00 86.12 351 LEU A O 1
ATOM 2832 N N . GLU A 1 352 ? -17.785 -2.833 34.486 1.00 86.12 352 GLU A N 1
ATOM 2833 C CA . GLU A 1 352 ? -17.516 -3.682 35.650 1.00 86.12 352 GLU A CA 1
ATOM 2834 C C . GLU A 1 352 ? -18.655 -4.673 35.906 1.00 86.12 352 GLU A C 1
ATOM 2836 O O . GLU A 1 352 ? -18.413 -5.863 36.129 1.00 86.12 352 GLU A O 1
ATOM 2841 N N . LYS A 1 353 ? -19.916 -4.221 35.816 1.00 84.06 353 LYS A N 1
ATOM 2842 C CA . LYS A 1 353 ? -21.088 -5.089 36.013 1.00 84.06 353 LYS A CA 1
ATOM 2843 C C . LYS A 1 353 ? -21.150 -6.212 34.981 1.00 84.06 353 LYS A C 1
ATOM 2845 O O . LYS A 1 353 ? -21.535 -7.334 35.312 1.00 84.06 353 LYS A O 1
ATOM 2850 N N . THR A 1 354 ? -20.753 -5.911 33.746 1.00 80.94 354 THR A N 1
ATOM 2851 C CA . THR A 1 354 ? -20.702 -6.867 32.631 1.00 80.94 354 THR A CA 1
ATOM 2852 C C . THR A 1 354 ? -19.447 -7.742 32.642 1.00 80.94 354 THR A C 1
ATOM 2854 O O . THR A 1 354 ? -19.369 -8.691 31.861 1.00 80.94 354 THR A O 1
ATOM 2857 N N . LYS A 1 355 ? -18.497 -7.482 33.556 1.00 79.88 355 LYS A N 1
ATOM 2858 C CA . LYS A 1 355 ? -17.210 -8.186 33.664 1.00 79.88 355 LYS A CA 1
ATOM 2859 C C . LYS A 1 355 ? -16.442 -8.192 32.340 1.00 79.88 355 LYS A C 1
ATOM 2861 O O . LYS A 1 355 ? -15.832 -9.197 31.975 1.00 79.88 355 LYS A O 1
ATOM 2866 N N . LEU A 1 356 ? -16.520 -7.090 31.596 1.00 78.88 356 LEU A N 1
ATOM 2867 C CA . LEU A 1 356 ? -15.734 -6.923 30.382 1.00 78.88 356 LEU A CA 1
ATOM 2868 C C . LEU A 1 356 ? -1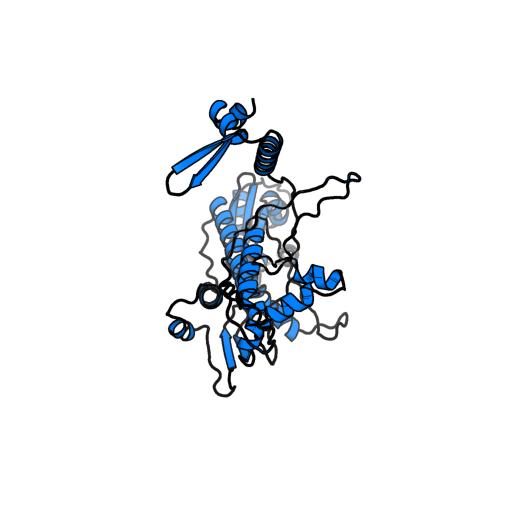4.286 -6.599 30.758 1.00 78.88 356 LEU A C 1
ATOM 2870 O O . LEU A 1 356 ? -14.018 -5.775 31.629 1.00 78.88 356 LEU A O 1
ATOM 2874 N N . GLU A 1 357 ? -13.352 -7.254 30.078 1.00 77.12 357 GLU A N 1
ATOM 2875 C CA . GLU A 1 357 ? -11.912 -7.029 30.215 1.00 77.12 357 GLU A CA 1
ATOM 2876 C C . GLU A 1 357 ? -11.377 -6.274 28.989 1.00 77.12 357 GLU A C 1
ATOM 2878 O O . GLU A 1 357 ? -12.004 -6.278 27.930 1.00 77.12 357 GLU A O 1
ATOM 2883 N N . ASN A 1 358 ? -10.178 -5.691 29.096 1.00 78.88 358 ASN A N 1
ATOM 2884 C CA . ASN A 1 358 ? -9.484 -5.005 27.993 1.00 78.88 358 ASN A CA 1
ATOM 2885 C C . ASN A 1 358 ? -10.281 -3.822 27.405 1.00 78.88 358 ASN A C 1
ATOM 2887 O O . ASN A 1 358 ? -10.475 -3.708 26.189 1.00 78.88 358 ASN A O 1
ATOM 2891 N N . TRP A 1 359 ? -10.737 -2.939 28.292 1.00 84.94 359 TRP A N 1
ATOM 2892 C CA . TRP A 1 359 ? -11.307 -1.637 27.962 1.00 84.94 359 TRP A CA 1
ATOM 2893 C C . TRP A 1 359 ? -10.463 -0.515 28.575 1.00 84.94 359 TRP A C 1
ATOM 2895 O O . TRP A 1 359 ? -9.747 -0.728 29.553 1.00 84.94 359 TRP A O 1
ATOM 2905 N N . ALA A 1 360 ? -10.570 0.678 28.002 1.00 84.69 360 ALA A N 1
ATOM 2906 C CA . ALA A 1 360 ? -10.020 1.908 28.555 1.00 84.69 360 ALA A CA 1
ATOM 2907 C C . ALA A 1 360 ? -11.010 3.060 28.360 1.00 84.69 360 ALA A C 1
ATOM 2909 O O . ALA A 1 360 ? -11.884 3.012 27.492 1.00 84.69 360 ALA A O 1
ATOM 2910 N N . LEU A 1 361 ? -10.875 4.103 29.174 1.00 86.69 361 LEU A N 1
ATOM 2911 C CA . LEU A 1 361 ? -11.585 5.361 28.969 1.00 86.69 361 LEU A CA 1
ATOM 2912 C C . LEU A 1 361 ? -10.603 6.352 28.357 1.00 86.69 361 LEU A C 1
ATOM 2914 O O . LEU A 1 361 ? -9.606 6.698 28.985 1.00 86.69 361 LEU A O 1
ATOM 2918 N N . GLY A 1 362 ? -10.884 6.766 27.129 1.00 83.06 362 GLY A N 1
ATOM 2919 C CA . GLY A 1 362 ? -10.096 7.745 26.396 1.00 83.06 362 GLY A CA 1
ATOM 2920 C C . GLY A 1 362 ? -10.726 9.131 26.465 1.00 83.06 362 GLY A C 1
ATOM 2921 O O . GLY A 1 362 ? -11.954 9.283 26.524 1.00 83.06 362 GLY A O 1
ATOM 2922 N N . LYS A 1 363 ? -9.883 10.165 26.450 1.00 81.75 363 LYS A N 1
ATOM 2923 C CA . LYS A 1 363 ? -10.322 11.562 26.409 1.00 81.75 363 LYS A CA 1
ATOM 2924 C C . LYS A 1 363 ? -9.636 12.308 25.274 1.00 81.75 363 LYS A C 1
ATOM 2926 O O . LYS A 1 363 ? -8.441 12.552 25.323 1.00 81.75 363 LYS A O 1
ATOM 2931 N N . THR A 1 364 ? -10.415 12.773 24.308 1.00 74.19 364 THR A N 1
ATOM 2932 C CA . THR A 1 364 ? -9.949 13.733 23.298 1.00 74.19 364 THR A CA 1
ATOM 2933 C C . THR A 1 364 ? -10.220 15.170 23.754 1.00 74.19 364 THR A C 1
ATOM 2935 O O . THR A 1 364 ? -10.906 15.403 24.754 1.00 74.19 364 THR A O 1
ATOM 2938 N N . LYS A 1 365 ? -9.708 16.154 23.005 1.00 67.25 365 LYS A N 1
ATOM 2939 C CA . LYS A 1 365 ? -9.904 17.587 23.282 1.00 67.25 365 LYS A CA 1
ATOM 2940 C C . LYS A 1 365 ? -11.384 17.979 23.420 1.00 67.25 365 LYS A C 1
ATOM 2942 O O . LYS A 1 365 ? -11.700 18.808 24.268 1.00 67.25 365 LYS A O 1
ATOM 2947 N N . ASP A 1 366 ? -12.261 17.329 22.650 1.00 68.69 366 ASP A N 1
ATOM 2948 C CA . ASP A 1 366 ? -13.674 17.707 22.518 1.00 68.69 366 ASP A CA 1
ATOM 2949 C C . ASP A 1 366 ? -14.664 16.595 22.925 1.00 68.69 366 ASP A C 1
ATOM 2951 O O . ASP A 1 366 ? -15.873 16.820 22.941 1.00 68.69 366 ASP A O 1
ATOM 2955 N N . SER A 1 367 ? -14.197 15.380 23.252 1.00 77.25 367 SER A N 1
ATOM 2956 C CA . SER A 1 367 ? -15.091 14.246 23.546 1.00 77.25 367 SER A CA 1
ATOM 2957 C C . SER A 1 367 ? -14.441 13.110 24.344 1.00 77.25 367 SER A C 1
ATOM 2959 O O . SER A 1 367 ? -13.222 12.936 24.332 1.00 77.25 367 SER A O 1
ATOM 2961 N N . PHE A 1 368 ? -15.271 12.315 25.024 1.00 82.38 368 PHE A N 1
ATOM 2962 C CA . PHE A 1 368 ? -14.857 11.147 25.808 1.00 82.38 368 PHE A CA 1
ATOM 2963 C C . PHE A 1 368 ? -15.340 9.847 25.161 1.00 82.38 368 PHE A C 1
ATOM 2965 O O . PHE A 1 368 ? -16.495 9.759 24.724 1.00 82.38 368 PHE A O 1
ATOM 2972 N N . HIS A 1 369 ? -14.475 8.832 25.150 1.00 84.81 369 HIS A N 1
ATOM 2973 C CA . HIS A 1 369 ? -14.712 7.561 24.472 1.00 84.81 369 HIS A CA 1
ATOM 2974 C C . HIS A 1 369 ? -14.482 6.362 25.391 1.00 84.81 369 HIS A C 1
ATOM 2976 O O . HIS A 1 369 ? -13.514 6.310 26.146 1.00 84.81 369 HIS A O 1
ATOM 2982 N N . VAL A 1 370 ? -15.352 5.358 25.283 1.00 77.69 370 VAL A N 1
ATOM 2983 C CA . VAL A 1 370 ? -15.061 3.995 25.726 1.00 77.69 370 VAL A CA 1
ATOM 2984 C C . VAL A 1 370 ? -14.291 3.310 24.605 1.00 77.69 370 VAL A C 1
ATOM 2986 O O . VAL A 1 370 ? -14.791 3.155 23.486 1.00 77.69 370 VAL A O 1
ATOM 2989 N N . LEU A 1 371 ? -13.066 2.920 24.922 1.00 77.31 371 LEU A N 1
ATOM 2990 C CA . LEU A 1 371 ? -12.157 2.204 24.050 1.00 77.31 371 LEU A CA 1
ATOM 2991 C C . LEU A 1 371 ? -12.234 0.719 24.378 1.00 77.31 371 LEU A C 1
ATOM 2993 O O . LEU A 1 371 ? -12.033 0.325 25.525 1.00 77.31 371 LEU A O 1
ATOM 2997 N N . MET A 1 372 ? -12.519 -0.121 23.384 1.00 74.56 372 MET A N 1
ATOM 2998 C CA . MET A 1 372 ? -12.620 -1.568 23.592 1.00 74.56 372 MET A CA 1
ATOM 2999 C C . MET A 1 372 ? -11.809 -2.354 22.573 1.00 74.56 372 MET A C 1
ATOM 3001 O O . MET A 1 372 ? -11.787 -2.042 21.377 1.00 74.56 372 MET A O 1
ATOM 3005 N N . PHE A 1 373 ? -11.184 -3.430 23.048 1.00 70.81 373 PHE A N 1
ATOM 3006 C CA . PHE A 1 373 ? -10.596 -4.431 22.172 1.00 70.81 373 PHE A CA 1
ATOM 3007 C C . PHE A 1 373 ? -11.689 -5.114 21.344 1.00 70.81 373 PHE A C 1
ATOM 3009 O O . PHE A 1 373 ? -12.798 -5.379 21.816 1.00 70.81 373 PHE A O 1
ATOM 3016 N N . SER A 1 374 ? -11.347 -5.508 20.118 1.00 67.50 374 SER A N 1
ATOM 3017 C CA . SER A 1 374 ? -12.227 -6.327 19.271 1.00 67.50 374 SER A CA 1
ATOM 3018 C C . SER A 1 374 ? -12.685 -7.630 19.956 1.00 67.50 374 SER A C 1
ATOM 3020 O O . SER A 1 374 ? -13.778 -8.120 19.678 1.00 67.50 374 SER A O 1
ATOM 3022 N N . SER A 1 375 ? -11.863 -8.214 20.838 1.00 60.53 375 SER A N 1
ATOM 3023 C CA . SER A 1 375 ? -12.212 -9.406 21.627 1.00 60.53 375 SER A CA 1
ATOM 3024 C C . SER A 1 375 ? -13.265 -9.122 22.698 1.00 60.53 375 SER A C 1
ATOM 3026 O O . SER A 1 375 ? -14.139 -9.959 22.901 1.00 60.53 375 SER A O 1
ATOM 3028 N N . ALA A 1 376 ? -13.215 -7.947 23.331 1.00 58.50 376 ALA A N 1
ATOM 3029 C CA . ALA A 1 376 ? -14.213 -7.497 24.297 1.00 58.50 376 ALA A CA 1
ATOM 3030 C C . ALA A 1 376 ? -15.551 -7.192 23.606 1.00 58.50 376 ALA A C 1
ATOM 3032 O O . ALA A 1 376 ? -16.607 -7.551 24.115 1.00 58.50 376 ALA A O 1
ATOM 3033 N N . PHE A 1 377 ? -15.504 -6.617 22.397 1.00 58.19 377 PHE A N 1
ATOM 3034 C CA . PHE A 1 377 ? -16.700 -6.335 21.598 1.00 58.19 377 PHE A CA 1
ATOM 3035 C C . PHE A 1 377 ? -17.361 -7.611 21.042 1.00 58.19 377 PHE A C 1
ATOM 3037 O O . PHE A 1 377 ? -18.577 -7.747 21.083 1.00 58.19 377 PHE A O 1
ATOM 3044 N N . ARG A 1 378 ? -16.575 -8.582 20.547 1.00 52.28 378 ARG A N 1
ATOM 3045 C CA . ARG A 1 378 ? -17.098 -9.841 19.966 1.00 52.28 378 ARG A CA 1
ATOM 3046 C C . ARG A 1 378 ? -17.342 -10.964 20.981 1.00 52.28 378 ARG A C 1
ATOM 3048 O O . ARG A 1 378 ? -17.793 -12.038 20.585 1.00 52.28 378 ARG A O 1
ATOM 3055 N N . GLY A 1 379 ? -17.009 -10.769 22.255 1.00 42.12 379 GLY A N 1
ATOM 3056 C CA . GLY A 1 379 ? -16.854 -11.858 23.215 1.00 42.12 379 GLY A CA 1
ATOM 3057 C C . GLY A 1 379 ? -17.549 -11.629 24.550 1.00 42.12 379 GLY A C 1
ATOM 3058 O O . GLY A 1 379 ? -16.885 -11.404 25.554 1.00 42.12 379 GLY A O 1
ATOM 3059 N N . HIS A 1 380 ? -18.861 -11.875 24.597 1.00 39.09 380 HIS A N 1
ATOM 3060 C CA . HIS A 1 380 ? -19.418 -12.618 25.725 1.00 39.09 380 HIS A CA 1
ATOM 3061 C C . HIS A 1 380 ? -19.965 -13.957 25.213 1.00 39.09 380 HIS A C 1
ATOM 3063 O O . HIS A 1 380 ? -20.841 -14.005 24.353 1.00 39.09 380 HIS A O 1
ATOM 3069 N N . MET A 1 381 ? -19.390 -15.028 25.771 1.00 37.75 381 MET A N 1
ATOM 3070 C CA . MET A 1 381 ? -19.690 -16.458 25.627 1.00 37.75 381 MET A CA 1
ATOM 3071 C C . MET A 1 381 ? -19.037 -17.263 24.489 1.00 37.75 381 MET A C 1
ATOM 3073 O O . MET A 1 381 ? -19.635 -17.556 23.458 1.00 37.75 381 MET A O 1
ATOM 3077 N N . VAL A 1 382 ? -17.921 -17.911 24.841 1.00 28.69 382 VAL A N 1
ATOM 3078 C CA . VAL A 1 382 ? -17.852 -19.373 24.699 1.00 28.69 382 VAL A CA 1
ATOM 3079 C C . VAL A 1 382 ? -17.904 -19.989 26.101 1.00 28.69 382 VAL A C 1
ATOM 3081 O O . VAL A 1 382 ? -16.902 -20.069 26.795 1.00 28.69 382 VAL A O 1
ATOM 3084 N N . ARG A 1 383 ? -19.106 -20.466 26.454 1.00 32.72 383 ARG A N 1
ATOM 3085 C CA . ARG A 1 383 ? -19.420 -21.537 27.422 1.00 32.72 383 ARG A CA 1
ATOM 3086 C C . ARG A 1 383 ? -19.271 -21.271 28.939 1.00 32.72 383 ARG A C 1
ATOM 3088 O O . ARG A 1 383 ? -18.194 -21.340 29.507 1.00 32.72 383 ARG A O 1
ATOM 3095 N N . LYS A 1 384 ? -20.451 -21.327 29.577 1.00 32.09 384 LYS A N 1
ATOM 3096 C CA . LYS A 1 384 ? -20.789 -22.248 30.685 1.00 32.09 384 LYS A CA 1
ATOM 3097 C C . LYS A 1 384 ? -20.409 -21.812 32.110 1.00 32.09 384 LYS A C 1
ATOM 3099 O O . LYS A 1 384 ? -19.486 -22.333 32.715 1.00 32.09 384 LYS A O 1
ATOM 3104 N N . SER A 1 385 ? -21.305 -21.026 32.702 1.00 29.09 385 SER A N 1
ATOM 3105 C CA . SER A 1 385 ? -21.956 -21.439 33.951 1.00 29.09 385 SER A CA 1
ATOM 3106 C C . SER A 1 385 ? -23.469 -21.420 33.706 1.00 29.09 385 SER A C 1
ATOM 3108 O O . SER A 1 385 ? -24.110 -20.368 33.703 1.00 29.09 385 SER A O 1
ATOM 3110 N N . MET A 1 386 ? -23.997 -22.583 33.320 1.00 35.91 386 MET A N 1
ATOM 3111 C CA . MET A 1 386 ? -25.431 -22.870 33.368 1.00 35.91 386 MET A CA 1
ATOM 3112 C C . MET A 1 386 ? -25.794 -23.248 34.805 1.00 35.91 386 MET A C 1
ATOM 3114 O O . MET A 1 386 ? -24.985 -23.915 35.446 1.00 35.91 386 MET A O 1
ATOM 3118 N N . ALA A 1 387 ? -27.028 -22.907 35.197 1.00 38.34 387 ALA A N 1
ATOM 3119 C CA . ALA A 1 387 ? -27.642 -23.020 36.529 1.00 38.34 387 ALA A CA 1
ATOM 3120 C C . ALA A 1 387 ? -27.172 -21.887 37.461 1.00 38.34 387 ALA A C 1
ATOM 3122 O O . ALA A 1 387 ? -25.992 -21.772 37.745 1.00 38.34 387 ALA A O 1
ATOM 3123 N N . ASP A 1 388 ? -27.968 -20.911 37.884 1.00 34.44 388 ASP A N 1
ATOM 3124 C CA . ASP A 1 388 ? -29.408 -20.819 38.089 1.00 34.44 388 ASP A CA 1
ATOM 3125 C C . ASP A 1 388 ? -29.837 -19.365 37.842 1.00 34.44 388 ASP A C 1
ATOM 3127 O O . ASP A 1 388 ? -29.098 -18.456 38.203 1.00 34.44 388 ASP A O 1
ATOM 3131 N N . ASP A 1 389 ? -30.950 -19.148 37.139 1.00 38.66 389 ASP A N 1
ATOM 3132 C CA . ASP A 1 389 ? -32.040 -18.218 37.497 1.00 38.66 389 ASP A CA 1
ATOM 3133 C C . ASP A 1 389 ? -32.882 -17.874 36.258 1.00 38.66 389 ASP A C 1
ATOM 3135 O O . ASP A 1 389 ? -32.369 -17.464 35.213 1.00 38.66 389 ASP A O 1
ATOM 3139 N N . LYS A 1 390 ? -34.208 -18.007 36.370 1.00 41.84 390 LYS A N 1
ATOM 3140 C CA . LYS A 1 390 ? -35.167 -17.780 35.266 1.00 41.84 390 LYS A CA 1
ATOM 3141 C C . LYS A 1 390 ? -35.282 -16.307 34.842 1.00 41.84 390 LYS A C 1
ATOM 3143 O O . LYS A 1 390 ? -35.925 -16.001 33.840 1.00 41.84 390 LYS A O 1
ATOM 3148 N N . THR A 1 391 ? -34.626 -15.398 35.553 1.00 43.84 391 THR A N 1
ATOM 3149 C CA . THR A 1 391 ? -34.561 -13.955 35.278 1.00 43.84 391 THR A CA 1
ATOM 3150 C C . THR A 1 391 ? -33.652 -13.601 34.088 1.00 43.84 391 THR A C 1
ATOM 3152 O O . THR A 1 391 ? -33.746 -12.495 33.557 1.00 43.84 391 THR A O 1
ATOM 3155 N N . LYS A 1 392 ? -32.821 -14.544 33.612 1.00 41.75 392 LYS A N 1
ATOM 3156 C CA . LYS A 1 392 ? -31.827 -14.342 32.538 1.00 41.75 392 LYS A CA 1
ATOM 3157 C C . LYS A 1 392 ? -32.372 -14.255 31.109 1.00 41.75 392 LYS A C 1
ATOM 3159 O O . LYS A 1 392 ? -31.726 -13.641 30.271 1.00 41.75 392 LYS A O 1
ATOM 3164 N N . ALA A 1 393 ? -33.573 -14.758 30.816 1.00 37.53 393 ALA A N 1
ATOM 3165 C CA . ALA A 1 393 ? -34.062 -14.825 29.430 1.00 37.53 393 ALA A CA 1
ATOM 3166 C C . ALA A 1 393 ? -34.244 -13.445 28.754 1.00 37.53 393 ALA A C 1
ATOM 3168 O O . ALA A 1 393 ? -34.123 -13.330 27.537 1.00 37.53 393 ALA A O 1
ATOM 3169 N N . LYS A 1 394 ? -34.499 -12.380 29.534 1.00 41.09 394 LYS A N 1
ATOM 3170 C CA . LYS A 1 394 ? -34.530 -10.998 29.017 1.00 41.09 394 LYS A CA 1
ATOM 3171 C C . LYS A 1 394 ? -33.131 -10.395 28.836 1.00 41.09 394 LYS A C 1
ATOM 3173 O O . LYS A 1 394 ? -32.947 -9.599 27.924 1.00 41.09 394 LYS A O 1
ATOM 3178 N N . GLN A 1 395 ? -32.154 -10.788 29.657 1.00 38.09 395 GLN A N 1
ATOM 3179 C CA . GLN A 1 395 ? -30.752 -10.375 29.503 1.00 38.09 395 GLN A CA 1
ATOM 3180 C C . GLN A 1 395 ? -30.085 -11.082 28.315 1.00 38.09 395 GLN A C 1
ATOM 3182 O O . GLN A 1 395 ? -29.346 -10.448 27.567 1.00 38.09 395 GLN A O 1
ATOM 3187 N N . ASP A 1 396 ? -30.413 -12.353 28.076 1.00 35.62 396 ASP A N 1
ATOM 3188 C CA . ASP A 1 396 ? -29.872 -13.143 26.966 1.00 35.62 396 ASP A CA 1
ATOM 3189 C C . ASP A 1 396 ? -30.264 -12.567 25.591 1.00 35.62 396 ASP A C 1
ATOM 3191 O O . ASP A 1 396 ? -29.453 -12.568 24.667 1.00 35.62 396 ASP A O 1
ATOM 3195 N N . ALA A 1 397 ? -31.463 -11.988 25.453 1.00 36.03 397 ALA A N 1
ATOM 3196 C CA . ALA A 1 397 ? -31.889 -11.319 24.219 1.00 36.03 397 ALA A CA 1
ATOM 3197 C C . ALA A 1 397 ? -31.092 -10.030 23.923 1.00 36.03 397 ALA A C 1
ATOM 3199 O O . ALA A 1 397 ? -30.831 -9.717 22.762 1.00 36.03 397 ALA A O 1
ATOM 3200 N N . VAL A 1 398 ? -30.664 -9.309 24.966 1.00 39.34 398 VAL A N 1
ATOM 3201 C CA . VAL A 1 398 ? -29.852 -8.083 24.847 1.00 39.34 398 VAL A CA 1
ATOM 3202 C C . VAL A 1 398 ? -28.385 -8.423 24.555 1.00 39.34 398 VAL A C 1
ATOM 3204 O O . VAL A 1 398 ? -27.733 -7.736 23.772 1.00 39.34 398 VAL A O 1
ATOM 3207 N N . ILE A 1 399 ? -27.875 -9.534 25.099 1.00 37.59 399 ILE A N 1
ATOM 3208 C CA . ILE A 1 399 ? -26.509 -10.020 24.834 1.00 37.59 399 ILE A CA 1
ATOM 3209 C C . ILE A 1 399 ? -26.341 -10.493 23.379 1.00 37.59 399 ILE A C 1
ATOM 3211 O O . ILE A 1 399 ? -25.276 -10.314 22.793 1.00 37.59 399 ILE A O 1
ATOM 3215 N N . VAL A 1 400 ? -27.392 -11.012 22.739 1.00 33.94 400 VAL A N 1
ATOM 3216 C CA . VAL A 1 400 ? -27.354 -11.359 21.303 1.00 33.94 400 VAL A CA 1
ATOM 3217 C C . VAL A 1 400 ? -27.247 -10.108 20.408 1.00 33.94 400 VAL A C 1
ATOM 3219 O O . VAL A 1 400 ? -26.621 -10.166 19.352 1.00 33.94 400 VAL A O 1
ATOM 3222 N N . GLN A 1 401 ? -27.745 -8.945 20.843 1.00 36.72 401 GLN A N 1
ATOM 3223 C CA . GLN A 1 401 ? -27.589 -7.662 20.129 1.00 36.72 401 GLN A CA 1
ATOM 3224 C C . GLN A 1 401 ? -26.202 -7.006 20.275 1.00 36.72 401 GLN A C 1
ATOM 3226 O O . GLN A 1 401 ? -25.931 -6.002 19.613 1.00 36.72 401 GLN A O 1
ATOM 3231 N N . LEU A 1 402 ? -25.317 -7.560 21.109 1.00 37.03 402 LEU A N 1
ATOM 3232 C CA . LEU A 1 402 ? -23.893 -7.202 21.146 1.00 37.03 402 LEU A CA 1
ATOM 3233 C C . LEU A 1 402 ? -23.080 -7.915 20.044 1.00 37.03 402 LEU A C 1
ATOM 3235 O O . LEU A 1 402 ? -21.948 -7.525 19.782 1.00 37.03 402 LEU A O 1
ATOM 3239 N N . GLN A 1 403 ? -23.633 -8.954 19.402 1.00 34.72 403 GLN A N 1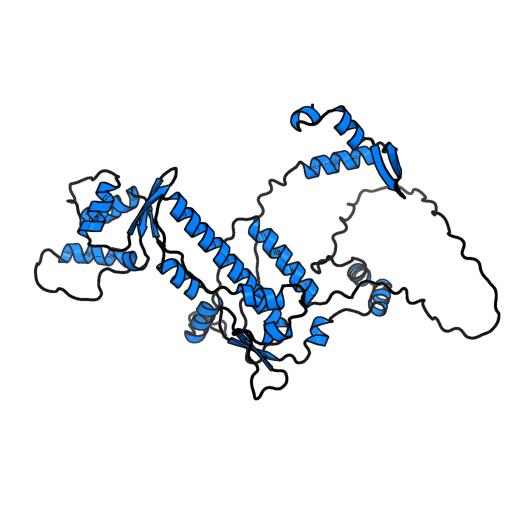
ATOM 3240 C CA . GLN A 1 403 ? -22.911 -9.819 18.454 1.00 34.72 403 GLN A CA 1
ATOM 3241 C C . GLN A 1 403 ? -23.162 -9.506 16.963 1.00 34.72 403 GLN A C 1
ATOM 3243 O O . GLN A 1 403 ? -22.507 -10.116 16.113 1.00 34.72 403 GLN A O 1
ATOM 3248 N N . ALA A 1 404 ? -24.071 -8.577 16.642 1.00 26.44 404 ALA A N 1
ATOM 3249 C CA . ALA A 1 404 ? -24.349 -8.085 15.286 1.00 26.44 404 ALA A CA 1
ATOM 3250 C C . ALA A 1 404 ? -23.881 -6.634 15.143 1.00 26.44 404 ALA A C 1
ATOM 3252 O O . ALA A 1 404 ? -23.265 -6.330 14.096 1.00 26.44 404 ALA A O 1
#